Protein AF-0000000084504466 (afdb_homodimer)

Organism: NCBI:txid456999

pLDDT: mean 94.64, std 8.37, range [26.5, 98.88]

Sequence (550 aa):
MGRPHVMSVRQKLERQEDAYAQIVQDRHAFIRKVGPTPDKVVPYPDESSYKTYTLWDFFPASFNCPYETSRLGVMGDGGKWVCGLSRLIKKPNCVVYSAGINVESSFEADILRKTKCEVFGFDFSVDKFGPEVENFASLRARTHFYKYAISGKDDHHANPPAWTMQSLMEKHGHTFIDILKVDIESAEFDVLGETVRYYKERNLPLPFGQLQLEIHSENVSFDKFLKWWEDLEAAGLRPFHTETNLIVVSWYRTKPTYSEYSFLNIGTSHEVVEDMGRPHVMSVRQKLERQEDAYAQIVQDRHAFIRKVGPTPDKVVPYPDESSYKTYTLWDFFPASFNCPYETSRLGVMGDGGKWVCGLSRLIKKPNCVVYSAGINVESSFEADILRKTKCEVFGFDFSVDKFGPEVENFASLRARTHFYKYAISGKDDHHANPPAWTMQSLMEKHGHTFIDILKVDIESAEFDVLGETVRYYKERNLPLPFGQLQLEIHSENVSFDKFLKWWEDLEAAGLRPFHTETNLIVVSWYRTKPTYSEYSFLNIGTSHEVVED

Nearest PDB structures (foldseek):
  8owx-assembly2_B  TM=4.102E-01  e=4.397E-04  Homo sapiens
  2h00-assembly3_C  TM=5.692E-01  e=8.845E-03  Homo sapiens
  6fdf-assembly3_C  TM=5.460E-01  e=1.653E-02  Schizosaccharomyces pombe
  6gkz-assembly1_D  TM=3.630E-01  e=6.888E-03  Coptis japonica
  7kmf-assembly1_D  TM=3.656E-01  e=8.401E-02  Homo sapiens

Secondary structure (DSSP, 8-state):
-----PPPHHHHHHHHHHHHHHHHHHHHHHHHHH-SSGGG--SS--GGGT----GGGGS---PPPSS-EEEESSSSTT-EEEE-GGGTTT-TT-EEEEE--TT--HHHHHHHHHS--EEEEE-TT-SS--HHHHT-HHHHTTEEEE--EE-SS-BTTSSS-EE-HHHHHHHHT-S-EEEEEE--TTTHHHHHHHHHHHHHHTT---SEEEEEEEEE-TT--HHHHHHHHHHHHHTTEEEEEEEE--HHHHHH-----EEEEEEEE-SS--TTS--/-----PPPHHHHHHHHHHHHHHHHHHHHHHHHHH-SSGGG--SS--GGGT----GGGGS---PPPSS-EEEESSSSTT-EEEE-GGGTTT-TT-EEEEE--TT--HHHHHHHHHS--EEEEE-TT-SS--HHHHT-HHHHTTEEEE--EE-SS-BTTSSS-EE-HHHHHHHHT-S-EEEEEE--TTTHHHHHHHHHHHHHHTT---SEEEEEEEEE-TT--HHHHHHHHHHHHHTTEEEEEEEE--HHHHHH-----EEEEEEEE-SS--TTS--

InterPro domains:
  IPR025714 Methyltransferase domain [PF13383] (57-246)
  IPR026913 Probable methyltransferase-like protein 24 [PTHR32026] (52-265)

Radius of gyration: 23.65 Å; Cα contacts (8 Å, |Δi|>4): 1139; chains: 2; bounding box: 52×73×64 Å

Foldseek 3Di:
DDDPPDDFLQRLQVVQVVVVVVLLVVLLVVCCVQQVDQLRDDQFDDVVSVDDHHVCNSPDQRGAQSADWDWWFDPAPPIFIDRPLVLAAEDPAAEEEAEDAPQGCRRLLRSQVRHVYAYEYEAQVDDDHHCSQVVDPSSVVRYHYDNEAEALDFDCPDVRGYDAPVRVCVVVVHQAHAEYEDDHQARCLSRVVSQLVVQVVVVHARRYFKYKYKHQQPPPRRVSVVVSVVSCVVSQKRWNDKDQRCVCCVPVVDDSRIMITMIGRCNDDDRRSHD/DDDPPDDFLQRLQVVQVVVVVVLLVVLLVVCCVQQVDQLRDDQFDDVVSVDDHHVCNSPDQRGAQSADWDWWFDPAPPIFIDRPLVLAAEDPAAEEEAEDAPQGCRRLLRSQVRHVYAYEYEAQVDDDHHCSQVVDPSSVVRYHYDNEAEALDFDCPDVRGYDAPVRVCVVVVHQAHAEYEDDHQARCLSRVVSQLVVQVVVVHARRYFKYKYKHQQPPPRRVSVVVSVVSCVVSQKRWNDKDQRCVCCVPVVDPSRIMITMIGRCNDDDRRSHD

Solvent-accessible surface area (backbone atoms only — not comparable to full-atom values): 28844 Å² total; per-residue (Å²): 133,76,74,79,81,77,77,53,44,60,55,48,49,52,54,38,50,55,54,36,52,49,50,53,52,50,32,53,53,50,36,42,72,68,28,61,43,55,80,54,37,66,44,70,36,40,57,91,70,72,52,72,47,46,55,61,40,62,60,65,42,63,32,69,57,82,53,54,69,43,80,36,39,47,75,38,72,71,36,46,63,38,64,25,58,80,59,43,33,80,32,77,90,31,33,31,41,34,33,47,46,59,76,55,25,39,32,60,30,45,48,44,73,63,27,57,38,33,40,40,38,30,27,53,88,44,94,53,70,6,61,65,26,65,74,34,67,80,50,43,73,42,48,46,76,40,57,29,35,80,28,58,51,71,36,73,82,44,90,61,26,21,32,24,69,69,57,48,28,57,74,73,71,46,83,58,29,50,37,36,35,41,44,56,88,50,47,52,60,49,28,52,49,40,53,50,50,58,26,55,78,68,76,40,57,60,54,45,39,26,39,38,36,48,44,55,49,79,87,55,55,40,40,60,47,51,51,54,53,50,50,45,41,72,53,24,42,39,38,43,37,62,48,72,47,55,53,57,18,40,43,67,39,35,61,76,43,33,33,35,37,20,28,42,33,74,51,49,92,50,66,64,66,43,124,133,76,74,81,80,77,76,52,44,60,54,48,49,53,54,38,49,56,53,36,51,50,51,53,51,49,31,52,52,50,36,42,72,68,30,60,44,55,81,53,36,66,42,69,36,40,59,91,70,72,52,72,49,46,56,62,40,61,61,66,42,63,34,69,56,81,53,55,68,44,81,35,36,47,76,37,74,70,36,47,65,40,64,24,57,81,58,44,34,80,33,77,89,31,33,30,41,35,34,47,44,60,77,56,24,39,34,61,30,45,48,44,73,62,27,58,37,33,41,39,37,30,26,53,88,44,92,52,70,8,62,63,28,66,75,34,68,79,51,44,73,42,48,46,76,41,57,28,35,79,28,58,50,74,37,74,82,43,91,59,26,21,32,23,70,69,56,48,28,57,75,72,72,45,82,57,29,52,37,36,36,42,43,57,89,49,46,52,60,49,28,50,49,39,51,52,50,57,27,53,78,66,76,42,58,60,57,44,39,26,38,39,35,49,44,54,48,81,86,55,56,39,38,60,46,50,52,54,51,50,51,45,42,73,54,24,42,38,39,44,37,62,47,71,46,54,54,55,17,40,43,67,40,36,61,74,42,33,35,34,38,21,27,42,34,74,53,49,91,48,66,65,66,44,124

Structure (mmCIF, N/CA/C/O backbone):
data_AF-0000000084504466-model_v1
#
loop_
_entity.id
_entity.type
_entity.pdbx_description
1 polymer 'Methyltransferase domain-containing protein'
#
loop_
_atom_site.group_PDB
_atom_site.id
_atom_site.type_symbol
_atom_site.label_atom_id
_atom_site.label_alt_id
_atom_site.label_comp_id
_atom_site.label_asym_id
_atom_site.label_entity_id
_atom_site.label_seq_id
_atom_site.pdbx_PDB_ins_code
_atom_site.Cartn_x
_atom_site.Cartn_y
_atom_site.Cartn_z
_atom_site.occupancy
_atom_site.B_iso_or_equiv
_atom_site.auth_seq_id
_atom_site.auth_comp_id
_atom_site.auth_asym_id
_atom_site.auth_atom_id
_atom_site.pdbx_PDB_model_num
ATOM 1 N N . MET A 1 1 ? 4.492 -4.227 37.656 1 26.73 1 MET A N 1
ATOM 2 C CA . MET A 1 1 ? 3.908 -3.703 36.406 1 26.73 1 MET A CA 1
ATOM 3 C C . MET A 1 1 ? 3.85 -4.785 35.344 1 26.73 1 MET A C 1
ATOM 5 O O . MET A 1 1 ? 4.859 -5.426 35.031 1 26.73 1 MET A O 1
ATOM 9 N N . GLY A 1 2 ? 2.738 -5.406 35.031 1 33.84 2 GLY A N 1
ATOM 10 C CA . GLY A 1 2 ? 2.535 -6.684 34.375 1 33.84 2 GLY A CA 1
ATOM 11 C C . GLY A 1 2 ? 3.119 -6.734 32.969 1 33.84 2 GLY A C 1
ATOM 12 O O . GLY A 1 2 ? 3.334 -5.691 32.344 1 33.84 2 GLY A O 1
ATOM 13 N N . ARG A 1 3 ? 3.777 -7.695 32.719 1 41.94 3 ARG A N 1
ATOM 14 C CA . ARG A 1 3 ? 4.422 -7.941 31.422 1 41.94 3 ARG A CA 1
ATOM 15 C C . ARG A 1 3 ? 3.459 -7.676 30.266 1 41.94 3 ARG A C 1
ATOM 17 O O . ARG A 1 3 ? 2.338 -8.188 30.266 1 41.94 3 ARG A O 1
ATOM 24 N N . PRO A 1 4 ? 3.564 -6.473 29.609 1 49.31 4 PRO A N 1
ATOM 25 C CA . PRO A 1 4 ? 2.617 -6.258 28.516 1 49.31 4 PRO A CA 1
ATOM 26 C C . PRO A 1 4 ? 2.35 -7.527 27.703 1 49.31 4 PRO A C 1
ATOM 28 O O . PRO A 1 4 ? 3.275 -8.289 27.438 1 49.31 4 PRO A O 1
ATOM 31 N N . HIS A 1 5 ? 1.182 -8.148 27.812 1 59.28 5 HIS A N 1
ATOM 32 C CA . HIS A 1 5 ? 0.692 -9.383 27.203 1 59.28 5 HIS A CA 1
ATOM 33 C C . HIS A 1 5 ? 0.922 -9.383 25.703 1 59.28 5 HIS A C 1
ATOM 35 O O . HIS A 1 5 ? 0.423 -8.508 25 1 59.28 5 HIS A O 1
ATOM 41 N N . VAL A 1 6 ? 2.086 -9.93 25.188 1 72.19 6 VAL A N 1
ATOM 42 C CA . VAL A 1 6 ? 2.383 -10.055 23.766 1 72.19 6 VAL A CA 1
ATOM 43 C C . VAL A 1 6 ? 1.352 -10.961 23.094 1 72.19 6 VAL A C 1
ATOM 45 O O . VAL A 1 6 ? 1.135 -12.086 23.531 1 72.19 6 VAL A O 1
ATOM 48 N N . MET A 1 7 ? 0.631 -10.477 22.156 1 84.81 7 MET A N 1
ATOM 49 C CA . MET A 1 7 ? -0.388 -11.219 21.422 1 84.81 7 MET A CA 1
ATOM 50 C C . MET A 1 7 ? 0.245 -12.328 20.578 1 84.81 7 MET A C 1
ATOM 52 O O . MET A 1 7 ? 1.291 -12.125 19.969 1 84.81 7 MET A O 1
ATOM 56 N N . SER A 1 8 ? -0.319 -13.594 20.656 1 90.88 8 SER A N 1
ATOM 57 C CA . SER A 1 8 ? 0.066 -14.672 19.75 1 90.88 8 SER A CA 1
ATOM 58 C C . SER A 1 8 ? -0.3 -14.328 18.297 1 90.88 8 SER A C 1
ATOM 60 O O . SER A 1 8 ? -1.074 -13.398 18.062 1 90.88 8 SER A O 1
ATOM 62 N N . VAL A 1 9 ? 0.277 -15.047 17.312 1 93.56 9 VAL A N 1
ATOM 63 C CA . VAL A 1 9 ? -0.068 -14.859 15.898 1 93.56 9 VAL A CA 1
ATOM 64 C C . VAL A 1 9 ? -1.561 -15.109 15.695 1 93.56 9 VAL A C 1
ATOM 66 O O . VAL A 1 9 ? -2.23 -14.367 14.977 1 93.56 9 VAL A O 1
ATOM 69 N N . ARG A 1 10 ? -2.066 -16.141 16.344 1 93.25 10 ARG A N 1
ATOM 70 C CA . ARG A 1 10 ? -3.486 -16.453 16.234 1 93.25 10 ARG A CA 1
ATOM 71 C C . ARG A 1 10 ? -4.344 -15.289 16.719 1 93.25 10 ARG A C 1
ATOM 73 O O . ARG A 1 10 ? -5.336 -14.938 16.062 1 93.25 10 ARG A O 1
ATOM 80 N N . GLN A 1 11 ? -4.004 -14.742 17.781 1 93.62 11 GLN A N 1
ATOM 81 C CA . GLN A 1 11 ? -4.73 -13.594 18.312 1 93.62 11 GLN A CA 1
ATOM 82 C C . GLN A 1 11 ? -4.656 -12.406 17.359 1 93.62 11 GLN A C 1
ATOM 84 O O . GLN A 1 11 ? -5.656 -11.711 17.141 1 93.62 11 GLN A O 1
ATOM 89 N N . LYS A 1 12 ? -3.49 -12.117 16.859 1 93.12 12 LYS A N 1
ATOM 90 C CA . LYS A 1 12 ? -3.326 -11.055 15.867 1 93.12 12 LYS A CA 1
ATOM 91 C C . LYS A 1 12 ? -4.242 -11.273 14.664 1 93.12 12 LYS A C 1
ATOM 93 O O . LYS A 1 12 ? -4.922 -10.344 14.219 1 93.12 12 LYS A O 1
ATOM 98 N N . LEU A 1 13 ? -4.262 -12.492 14.219 1 96.19 13 LEU A N 1
ATOM 99 C CA . LEU A 1 13 ? -5.051 -12.82 13.031 1 96.19 13 LEU A CA 1
ATOM 100 C C . LEU A 1 13 ? -6.539 -12.656 13.312 1 96.19 13 LEU A C 1
ATOM 102 O O . LEU A 1 13 ? -7.289 -12.18 12.453 1 96.19 13 LEU A O 1
ATOM 106 N N . GLU A 1 14 ? -6.965 -13.07 14.477 1 95.81 14 GLU A N 1
ATOM 107 C CA . GLU A 1 14 ? -8.367 -12.906 14.852 1 95.81 14 GLU A CA 1
ATOM 108 C C . GLU A 1 14 ? -8.773 -11.438 14.844 1 95.81 14 GLU A C 1
ATOM 110 O O . GLU A 1 14 ? -9.828 -11.078 14.32 1 95.81 14 GLU A O 1
ATOM 115 N N . ARG A 1 15 ? -7.965 -10.625 15.398 1 93.88 15 ARG A N 1
ATOM 116 C CA . ARG A 1 15 ? -8.227 -9.188 15.414 1 93.88 15 ARG A CA 1
ATOM 117 C C . ARG A 1 15 ? -8.281 -8.625 13.992 1 93.88 15 ARG A C 1
ATOM 119 O O . ARG A 1 15 ? -9.133 -7.793 13.68 1 93.88 15 ARG A O 1
ATOM 126 N N . GLN A 1 16 ? -7.336 -9.07 13.188 1 95.75 16 GLN A N 1
ATOM 127 C CA . GLN A 1 16 ? -7.293 -8.594 11.812 1 95.75 16 GLN A CA 1
ATOM 128 C C . GLN A 1 16 ? -8.508 -9.062 11.023 1 95.75 16 GLN A C 1
ATOM 130 O O . GLN A 1 16 ? -9 -8.352 10.148 1 95.75 16 GLN A O 1
ATOM 135 N N . GLU A 1 17 ? -8.992 -10.219 11.328 1 97.06 17 GLU A N 1
ATOM 136 C CA . GLU A 1 17 ? -10.203 -10.719 10.672 1 97.06 17 GLU A CA 1
ATOM 137 C C . GLU A 1 17 ? -11.406 -9.844 11 1 97.06 17 GLU A C 1
ATOM 139 O O . GLU A 1 17 ? -12.25 -9.586 10.141 1 97.06 17 GLU A O 1
ATOM 144 N N . ASP A 1 18 ? -11.5 -9.43 12.234 1 95.75 18 ASP A N 1
ATOM 145 C CA . ASP A 1 18 ? -12.57 -8.523 12.625 1 95.75 18 ASP A CA 1
ATOM 146 C C . ASP A 1 18 ? -12.492 -7.211 11.844 1 95.75 18 ASP A C 1
ATOM 148 O O . ASP A 1 18 ? -13.508 -6.715 11.344 1 95.75 18 ASP A O 1
ATOM 152 N N . ALA A 1 19 ? -11.32 -6.684 11.797 1 94.12 19 ALA A N 1
ATOM 153 C CA . ALA A 1 19 ? -11.102 -5.441 11.062 1 94.12 19 ALA A CA 1
ATOM 154 C C . ALA A 1 19 ? -11.43 -5.613 9.578 1 94.12 19 ALA A C 1
ATOM 156 O O . ALA A 1 19 ? -12.047 -4.742 8.969 1 94.12 19 ALA A O 1
ATOM 157 N N . TYR A 1 20 ? -11 -6.73 9.023 1 96.62 20 TYR A N 1
ATOM 158 C CA . TYR A 1 20 ? -11.25 -6.996 7.609 1 96.62 20 TYR A CA 1
ATOM 159 C C . TYR A 1 20 ? -12.742 -7.133 7.332 1 96.62 20 TYR A C 1
ATOM 161 O O . TYR A 1 20 ? -13.227 -6.699 6.285 1 96.62 20 TYR A O 1
ATOM 169 N N . ALA A 1 21 ? -13.469 -7.754 8.227 1 97 21 ALA A N 1
ATOM 170 C CA . ALA A 1 21 ? -14.922 -7.875 8.094 1 97 21 ALA A CA 1
ATOM 171 C C . ALA A 1 21 ? -15.578 -6.5 7.973 1 97 21 ALA A C 1
ATOM 173 O O . ALA A 1 21 ? -16.516 -6.32 7.203 1 97 21 ALA A O 1
ATOM 174 N N . GLN A 1 22 ? -15.062 -5.594 8.734 1 94.38 22 GLN A N 1
ATOM 175 C CA . GLN A 1 22 ? -15.578 -4.234 8.641 1 94.38 22 GLN A CA 1
ATOM 176 C C . GLN A 1 22 ? -15.297 -3.627 7.27 1 94.38 22 GLN A C 1
ATOM 178 O O . GLN A 1 22 ? -16.141 -2.926 6.707 1 94.38 22 GLN A O 1
ATOM 183 N N . ILE A 1 23 ? -14.141 -3.883 6.762 1 95.25 23 ILE A N 1
ATOM 184 C CA . ILE A 1 23 ? -13.789 -3.377 5.438 1 95.25 23 ILE A CA 1
ATOM 185 C C . ILE A 1 23 ? -14.742 -3.951 4.391 1 95.25 23 ILE A C 1
ATOM 187 O O . ILE A 1 23 ? -15.148 -3.248 3.465 1 95.25 23 ILE A O 1
ATOM 191 N N . VAL A 1 24 ? -15.078 -5.199 4.496 1 97.5 24 VAL A N 1
ATOM 192 C CA . VAL A 1 24 ? -16.016 -5.84 3.578 1 97.5 24 VAL A CA 1
ATOM 193 C C . VAL A 1 24 ? -17.375 -5.168 3.68 1 97.5 24 VAL A C 1
ATOM 195 O O . VAL A 1 24 ? -18.031 -4.906 2.664 1 97.5 24 VAL A O 1
ATOM 198 N N . GLN A 1 25 ? -17.797 -4.883 4.902 1 96.69 25 GLN A N 1
ATOM 199 C CA . GLN A 1 25 ? -19.047 -4.156 5.082 1 96.69 25 GLN A CA 1
ATOM 200 C C . GLN A 1 25 ? -18.984 -2.779 4.43 1 96.69 25 GLN A C 1
ATOM 202 O O . GLN A 1 25 ? -19.938 -2.354 3.771 1 96.69 25 GLN A O 1
ATOM 207 N N . ASP A 1 26 ? -17.906 -2.1 4.625 1 94.94 26 ASP A N 1
ATOM 208 C CA . ASP A 1 26 ? -17.719 -0.782 4.027 1 94.94 26 ASP A CA 1
ATOM 209 C C . ASP A 1 26 ? -17.75 -0.86 2.5 1 94.94 26 ASP A C 1
ATOM 211 O O . ASP A 1 26 ? -18.297 0.032 1.842 1 94.94 26 ASP A O 1
ATOM 215 N N . ARG A 1 27 ? -17.156 -1.896 1.943 1 96.94 27 ARG A N 1
ATOM 216 C CA . ARG A 1 27 ? -17.188 -2.117 0.501 1 96.94 27 ARG A CA 1
ATOM 217 C C . ARG A 1 27 ? -18.625 -2.193 -0.008 1 96.94 27 ARG A C 1
ATOM 219 O O . ARG A 1 27 ? -18.969 -1.534 -0.989 1 96.94 27 ARG A O 1
ATOM 226 N N . HIS A 1 28 ? -19.406 -2.953 0.647 1 97.81 28 HIS A N 1
ATOM 227 C CA . HIS A 1 28 ? -20.781 -3.129 0.212 1 97.81 28 HIS A CA 1
ATOM 228 C C . HIS A 1 28 ? -21.594 -1.854 0.416 1 97.81 28 HIS A C 1
ATOM 230 O O . HIS A 1 28 ? -22.484 -1.543 -0.38 1 97.81 28 HIS A O 1
ATOM 236 N N . ALA A 1 29 ? -21.328 -1.159 1.521 1 95.81 29 ALA A N 1
ATOM 237 C CA . ALA A 1 29 ? -21.969 0.143 1.704 1 95.81 29 ALA A CA 1
ATOM 238 C C . ALA A 1 29 ? -21.594 1.099 0.574 1 95.81 29 ALA A C 1
ATOM 240 O O . ALA A 1 29 ? -22.453 1.841 0.076 1 95.81 29 ALA A O 1
ATOM 241 N N . PHE A 1 30 ? -20.375 1.083 0.184 1 95.19 30 PHE A N 1
ATOM 242 C CA . PHE A 1 30 ? -19.891 1.928 -0.901 1 95.19 30 PHE A CA 1
ATOM 243 C C . PHE A 1 30 ? -20.547 1.546 -2.221 1 95.19 30 PHE A C 1
ATOM 245 O O . PHE A 1 30 ? -20.938 2.416 -3.002 1 95.19 30 PHE A O 1
ATOM 252 N N . ILE A 1 31 ? -20.703 0.252 -2.455 1 97.19 31 ILE A N 1
ATOM 253 C CA . ILE A 1 31 ? -21.375 -0.248 -3.648 1 97.19 31 ILE A CA 1
ATOM 254 C C . ILE A 1 31 ? -22.812 0.262 -3.678 1 97.19 31 ILE A C 1
ATOM 256 O O . ILE A 1 31 ? -23.281 0.739 -4.711 1 97.19 31 ILE A O 1
ATOM 260 N N . ARG A 1 32 ? -23.5 0.178 -2.537 1 96.81 32 ARG A N 1
ATOM 261 C CA . ARG A 1 32 ? -24.891 0.659 -2.469 1 96.81 32 ARG A CA 1
ATOM 262 C C . ARG A 1 32 ? -24.953 2.158 -2.738 1 96.81 32 ARG A C 1
ATOM 264 O O . ARG A 1 32 ? -25.906 2.639 -3.361 1 96.81 32 ARG A O 1
ATOM 271 N N . LYS A 1 33 ? -23.984 2.816 -2.311 1 93.12 33 LYS A N 1
ATOM 272 C CA . LYS A 1 33 ? -23.953 4.27 -2.461 1 93.12 33 LYS A CA 1
ATOM 273 C C . LYS A 1 33 ? -23.75 4.664 -3.922 1 93.12 33 LYS A C 1
ATOM 275 O O . LYS A 1 33 ? -24.406 5.598 -4.406 1 93.12 33 LYS A O 1
ATOM 280 N N . VAL A 1 34 ? -22.938 3.898 -4.688 1 92.31 34 VAL A N 1
ATOM 281 C CA . VAL A 1 34 ? -22.547 4.426 -5.992 1 92.31 34 VAL A CA 1
ATOM 282 C C . VAL A 1 34 ? -23.203 3.598 -7.098 1 92.31 34 VAL A C 1
ATOM 284 O O . VAL A 1 34 ? -23.234 4.016 -8.258 1 92.31 34 VAL A O 1
ATOM 287 N N . GLY A 1 35 ? -23.766 2.256 -6.75 1 80.75 35 GLY A N 1
ATOM 288 C CA . GLY A 1 35 ? -24.203 1.263 -7.723 1 80.75 35 GLY A CA 1
ATOM 289 C C . GLY A 1 35 ? -25.672 1.365 -8.078 1 80.75 35 GLY A C 1
ATOM 290 O O . GLY A 1 35 ? -26.016 1.694 -9.219 1 80.75 35 GLY A O 1
ATOM 291 N N . PRO A 1 36 ? -26.656 1.193 -7.191 1 91.94 36 PRO A N 1
ATOM 292 C CA . PRO A 1 36 ? -26.766 0.654 -5.832 1 91.94 36 PRO A CA 1
ATOM 293 C C . PRO A 1 36 ? -26.484 -0.848 -5.77 1 91.94 36 PRO A C 1
ATOM 295 O O . PRO A 1 36 ? -26.453 -1.428 -4.684 1 91.94 36 PRO A O 1
ATOM 298 N N . THR A 1 37 ? -26.422 -1.438 -7.055 1 97.06 37 THR A N 1
ATOM 299 C CA . THR A 1 37 ? -26.078 -2.852 -7.148 1 97.06 37 THR A CA 1
ATOM 300 C C . THR A 1 37 ? -24.766 -3.037 -7.914 1 97.06 37 THR A C 1
ATOM 302 O O . THR A 1 37 ? -24.359 -2.16 -8.68 1 97.06 37 THR A O 1
ATOM 305 N N . PRO A 1 38 ? -24.141 -4.172 -7.648 1 97.88 38 PRO A N 1
ATOM 306 C CA . PRO A 1 38 ? -22.828 -4.371 -8.25 1 97.88 38 PRO A CA 1
ATOM 307 C C . PRO A 1 38 ? -22.828 -4.203 -9.766 1 97.88 38 PRO A C 1
ATOM 309 O O . PRO A 1 38 ? -21.875 -3.689 -10.344 1 97.88 38 PRO A O 1
ATOM 312 N N . ASP A 1 39 ? -23.891 -4.609 -10.469 1 97.62 39 ASP A N 1
ATOM 313 C CA . ASP A 1 39 ? -23.953 -4.562 -11.93 1 97.62 39 ASP A CA 1
ATOM 314 C C . ASP A 1 39 ? -24.094 -3.125 -12.422 1 97.62 39 ASP A C 1
ATOM 316 O O . ASP A 1 39 ? -23.922 -2.854 -13.609 1 97.62 39 ASP A O 1
ATOM 320 N N . LYS A 1 40 ? -24.344 -2.193 -11.555 1 97.25 40 LYS A N 1
ATOM 321 C CA . LYS A 1 40 ? -24.516 -0.79 -11.914 1 97.25 40 LYS A CA 1
ATOM 322 C C . LYS A 1 40 ? -23.266 0.02 -11.578 1 97.25 40 LYS A C 1
ATOM 324 O O . LYS A 1 40 ? -23.203 1.222 -11.844 1 97.25 40 LYS A O 1
ATOM 329 N N . VAL A 1 41 ? -22.281 -0.586 -11.016 1 97.06 41 VAL A N 1
ATOM 330 C CA . VAL A 1 41 ? -21.031 0.105 -10.695 1 97.06 41 VAL A CA 1
ATOM 331 C C . VAL A 1 41 ? -20.125 0.127 -11.922 1 97.06 41 VAL A C 1
ATOM 333 O O . VAL A 1 41 ? -19.891 -0.909 -12.547 1 97.06 41 VAL A O 1
ATOM 336 N N . VAL A 1 42 ? -19.703 1.323 -12.297 1 95.25 42 VAL A N 1
ATOM 337 C CA . VAL A 1 42 ? -18.719 1.489 -13.367 1 95.25 42 VAL A CA 1
ATOM 338 C C . VAL A 1 42 ? -17.312 1.441 -12.781 1 95.25 42 VAL A C 1
ATOM 340 O O . VAL A 1 42 ? -16.938 2.299 -11.977 1 95.25 42 VAL A O 1
ATOM 343 N N . PRO A 1 43 ? -16.453 0.518 -13.148 1 95.25 43 PRO A N 1
ATOM 344 C CA . PRO A 1 43 ? -15.156 0.325 -12.492 1 95.25 43 PRO A CA 1
ATOM 345 C C . PRO A 1 43 ? -14.25 1.549 -12.602 1 95.25 43 PRO A C 1
ATOM 347 O O . PRO A 1 43 ? -13.508 1.857 -11.664 1 95.25 43 PRO A O 1
ATOM 350 N N . TYR A 1 44 ? -14.312 2.215 -13.734 1 93.88 44 TYR A N 1
ATOM 351 C CA . TYR A 1 44 ? -13.484 3.389 -13.984 1 93.88 44 TYR A CA 1
ATOM 352 C C . TYR A 1 44 ? -14.312 4.523 -14.57 1 93.88 44 TYR A C 1
ATOM 354 O O . TYR A 1 44 ? -14.289 4.75 -15.789 1 93.88 44 TYR A O 1
ATOM 362 N N . PRO A 1 45 ? -14.984 5.242 -13.695 1 92.5 45 PRO A N 1
ATOM 363 C CA . PRO A 1 45 ? -15.828 6.328 -14.195 1 92.5 45 PRO A CA 1
ATOM 364 C C . PRO A 1 45 ? -15.023 7.465 -14.82 1 92.5 45 PRO A C 1
ATOM 366 O O . PRO A 1 45 ? -13.852 7.652 -14.492 1 92.5 45 PRO A O 1
ATOM 369 N N . ASP A 1 46 ? -15.719 8.148 -15.734 1 89.06 46 ASP A N 1
ATOM 370 C CA . ASP A 1 46 ? -15.102 9.32 -16.344 1 89.06 46 ASP A CA 1
ATOM 371 C C . ASP A 1 46 ? -15.555 10.602 -15.656 1 89.06 46 ASP A C 1
ATOM 373 O O . ASP A 1 46 ? -16.344 10.555 -14.711 1 89.06 46 ASP A O 1
ATOM 377 N N . GLU A 1 47 ? -14.977 11.688 -16.141 1 86.44 47 GLU A N 1
ATOM 378 C CA . GLU A 1 47 ? -15.211 12.977 -15.5 1 86.44 47 GLU A CA 1
ATOM 379 C C . GLU A 1 47 ? -16.688 13.352 -15.523 1 86.44 47 GLU A C 1
ATOM 381 O O . GLU A 1 47 ? -17.188 13.969 -14.586 1 86.44 47 GLU A O 1
ATOM 386 N N . SER A 1 48 ? -17.422 12.938 -16.5 1 87.12 48 SER A N 1
ATOM 387 C CA . SER A 1 48 ? -18.812 13.32 -16.688 1 87.12 48 SER A CA 1
ATOM 388 C C . SER A 1 48 ? -19.719 12.734 -15.609 1 87.12 48 SER A C 1
ATOM 390 O O . SER A 1 48 ? -20.797 13.25 -15.336 1 87.12 48 SER A O 1
ATOM 392 N N . SER A 1 49 ? -19.312 11.68 -14.938 1 84.19 49 SER A N 1
ATOM 393 C CA . SER A 1 49 ? -20.141 11.008 -13.945 1 84.19 49 SER A CA 1
ATOM 394 C C . SER A 1 49 ? -19.984 11.656 -12.57 1 84.19 49 SER A C 1
ATOM 396 O O . SER A 1 49 ? -20.812 11.422 -11.68 1 84.19 49 SER A O 1
ATOM 398 N N . TYR A 1 50 ? -18.953 12.398 -12.352 1 81.5 50 TYR A N 1
ATOM 399 C CA . TYR A 1 50 ? -18.641 13.062 -11.094 1 81.5 50 TYR A CA 1
ATOM 400 C C . TYR A 1 50 ? -18.391 12.047 -9.992 1 81.5 50 TYR A C 1
ATOM 402 O O . TYR A 1 50 ? -18.422 12.383 -8.805 1 81.5 50 TYR A O 1
ATOM 410 N N . LYS A 1 51 ? -18.203 10.789 -10.422 1 85.75 51 LYS A N 1
ATOM 411 C CA . LYS A 1 51 ? -17.844 9.742 -9.469 1 85.75 51 LYS A CA 1
ATOM 412 C C . LYS A 1 51 ? -16.344 9.695 -9.234 1 85.75 51 LYS A C 1
ATOM 414 O O . LYS A 1 51 ? -15.562 9.664 -10.195 1 85.75 51 LYS A O 1
ATOM 419 N N . THR A 1 52 ? -15.977 9.703 -7.922 1 87.56 52 THR A N 1
ATOM 420 C CA . THR A 1 52 ? -14.57 9.844 -7.566 1 87.56 52 THR A CA 1
ATOM 421 C C . THR A 1 52 ? -14.039 8.562 -6.934 1 87.56 52 THR A C 1
ATOM 423 O O . THR A 1 52 ? -13.703 8.539 -5.746 1 87.56 52 THR A O 1
ATOM 426 N N . TYR A 1 53 ? -13.945 7.566 -7.773 1 92.06 53 TYR A N 1
ATOM 427 C CA . TYR A 1 53 ? -13.359 6.301 -7.344 1 92.06 53 TYR A CA 1
ATOM 428 C C . TYR A 1 53 ? -12.844 5.504 -8.531 1 92.06 53 TYR A C 1
ATOM 430 O O . TYR A 1 53 ? -13.125 5.848 -9.688 1 92.06 53 TYR A O 1
ATOM 438 N N . THR A 1 54 ? -12.047 4.574 -8.375 1 93.56 54 THR A N 1
ATOM 439 C CA . THR A 1 54 ? -11.703 3.514 -9.32 1 93.56 54 THR A CA 1
ATOM 440 C C . THR A 1 54 ? -12.094 2.146 -8.766 1 93.56 54 THR A C 1
ATOM 442 O O . THR A 1 54 ? -12.508 2.037 -7.609 1 93.56 54 THR A O 1
ATOM 445 N N . LEU A 1 55 ? -11.953 1.155 -9.594 1 96.12 55 LEU A N 1
ATOM 446 C CA . LEU A 1 55 ? -12.195 -0.225 -9.18 1 96.12 55 LEU A CA 1
ATOM 447 C C . LEU A 1 55 ? -11.438 -0.55 -7.898 1 96.12 55 LEU A C 1
ATOM 449 O O . LEU A 1 55 ? -11.984 -1.171 -6.988 1 96.12 55 LEU A O 1
ATOM 453 N N . TRP A 1 56 ? -10.227 -0.115 -7.773 1 96.44 56 TRP A N 1
ATOM 454 C CA . TRP A 1 56 ? -9.305 -0.527 -6.715 1 96.44 56 TRP A CA 1
ATOM 455 C C . TRP A 1 56 ? -9.734 0.057 -5.371 1 96.44 56 TRP A C 1
ATOM 457 O O . TRP A 1 56 ? -9.383 -0.475 -4.316 1 96.44 56 TRP A O 1
ATOM 467 N N . ASP A 1 57 ? -10.523 1.13 -5.355 1 95.44 57 ASP A N 1
ATOM 468 C CA . ASP A 1 57 ? -10.977 1.789 -4.133 1 95.44 57 ASP A CA 1
ATOM 469 C C . ASP A 1 57 ? -11.938 0.898 -3.354 1 95.44 57 ASP A C 1
ATOM 471 O O . ASP A 1 57 ? -12.117 1.079 -2.148 1 95.44 57 ASP A O 1
ATOM 475 N N . PHE A 1 58 ? -12.523 -0.07 -3.99 1 96.88 58 PHE A N 1
ATOM 476 C CA . PHE A 1 58 ? -13.461 -0.99 -3.35 1 96.88 58 PHE A CA 1
ATOM 477 C C . PHE A 1 58 ? -12.711 -2.127 -2.664 1 96.88 58 PHE A C 1
ATOM 479 O O . PHE A 1 58 ? -13.281 -2.844 -1.84 1 96.88 58 PHE A O 1
ATOM 486 N N . PHE A 1 59 ? -11.422 -2.305 -2.99 1 97.5 59 PHE A N 1
ATOM 487 C CA . PHE A 1 59 ? -10.688 -3.498 -2.582 1 97.5 59 PHE A CA 1
ATOM 488 C C . PHE A 1 59 ? -9.328 -3.129 -2.01 1 97.5 59 PHE A C 1
ATOM 490 O O . PHE A 1 59 ? -8.297 -3.648 -2.451 1 97.5 59 PHE A O 1
ATOM 497 N N . PRO A 1 60 ? -9.312 -2.305 -1 1 95.81 60 PRO A N 1
ATOM 498 C CA . PRO A 1 60 ? -8.023 -1.976 -0.394 1 95.81 60 PRO A CA 1
ATOM 499 C C . PRO A 1 60 ? -7.363 -3.18 0.273 1 95.81 60 PRO A C 1
ATOM 501 O O . PRO A 1 60 ? -8.047 -4.039 0.831 1 95.81 60 PRO A O 1
ATOM 504 N N . ALA A 1 61 ? -6.062 -3.283 0.147 1 96.44 61 ALA A N 1
ATOM 505 C CA . ALA A 1 61 ? -5.324 -4.277 0.926 1 96.44 61 ALA A CA 1
ATOM 506 C C . ALA A 1 61 ? -5.305 -3.908 2.406 1 96.44 61 ALA A C 1
ATOM 508 O O . ALA A 1 61 ? -4.371 -3.252 2.877 1 96.44 61 ALA A O 1
ATOM 509 N N . SER A 1 62 ? -6.297 -4.422 3.168 1 95.75 62 SER A N 1
ATOM 510 C CA . SER A 1 62 ? -6.551 -3.904 4.508 1 95.75 62 SER A CA 1
ATOM 511 C C . SER A 1 62 ? -6.281 -4.965 5.57 1 95.75 62 SER A C 1
ATOM 513 O O . SER A 1 62 ? -6.773 -4.863 6.695 1 95.75 62 SER A O 1
ATOM 515 N N . PHE A 1 63 ? -5.586 -5.977 5.168 1 97.62 63 PHE A N 1
ATOM 516 C CA . PHE A 1 63 ? -5.164 -6.98 6.141 1 97.62 63 PHE A CA 1
ATOM 517 C C . PHE A 1 63 ? -3.721 -6.742 6.566 1 97.62 63 PHE A C 1
ATOM 519 O O . PHE A 1 63 ? -2.926 -6.188 5.809 1 97.62 63 PHE A O 1
ATOM 526 N N . ASN A 1 64 ? -3.408 -7.078 7.836 1 96.38 64 ASN A N 1
ATOM 527 C CA . ASN A 1 64 ? -2.037 -6.926 8.312 1 96.38 64 ASN A CA 1
ATOM 528 C C . ASN A 1 64 ? -1.309 -8.266 8.359 1 96.38 64 ASN A C 1
ATOM 530 O O . ASN A 1 64 ? -1.841 -9.25 8.875 1 96.38 64 ASN A O 1
ATOM 534 N N . CYS A 1 65 ? -0.149 -8.297 7.75 1 96.81 65 CYS A N 1
ATOM 535 C CA . CYS A 1 65 ? 0.757 -9.422 7.977 1 96.81 65 CYS A CA 1
ATOM 536 C C . CYS A 1 65 ? 1.128 -9.531 9.453 1 96.81 65 CYS A C 1
ATOM 538 O O . CYS A 1 65 ? 1.531 -8.547 10.07 1 96.81 65 CYS A O 1
ATOM 540 N N . PRO A 1 66 ? 0.951 -10.734 10.062 1 95.88 66 PRO A N 1
ATOM 541 C CA . PRO A 1 66 ? 1.276 -10.875 11.484 1 95.88 66 PRO A CA 1
ATOM 542 C C . PRO A 1 66 ? 2.773 -10.766 11.758 1 95.88 66 PRO A C 1
ATOM 544 O O . PRO A 1 66 ? 3.188 -10.688 12.914 1 95.88 66 PRO A O 1
ATOM 547 N N . TYR A 1 67 ? 3.592 -10.766 10.742 1 95.06 67 TYR A N 1
ATOM 548 C CA . TYR A 1 67 ? 5.027 -10.516 10.797 1 95.06 67 TYR A CA 1
ATOM 549 C C . TYR A 1 67 ? 5.402 -9.281 9.992 1 95.06 67 TYR A C 1
ATOM 551 O O . TYR A 1 67 ? 4.652 -8.305 9.961 1 95.06 67 TYR A O 1
ATOM 559 N N . GLU A 1 68 ? 6.59 -9.164 9.523 1 95.12 68 GLU A N 1
ATOM 560 C CA . GLU A 1 68 ? 6.996 -8.039 8.695 1 95.12 68 GLU A CA 1
ATOM 561 C C . GLU A 1 68 ? 6.605 -8.266 7.234 1 95.12 68 GLU A C 1
ATOM 563 O O . GLU A 1 68 ? 6.414 -9.398 6.805 1 95.12 68 GLU A O 1
ATOM 568 N N . THR A 1 69 ? 6.383 -7.203 6.52 1 96.62 69 THR A N 1
ATOM 569 C CA . THR A 1 69 ? 6.297 -7.246 5.062 1 96.62 69 THR A CA 1
ATOM 570 C C . THR A 1 69 ? 7.613 -6.801 4.434 1 96.62 69 THR A C 1
ATOM 572 O O . THR A 1 69 ? 8.234 -5.84 4.891 1 96.62 69 THR A O 1
ATOM 575 N N . SER A 1 70 ? 8.031 -7.516 3.42 1 95.56 70 SER A N 1
ATOM 576 C CA . SER A 1 70 ? 9.266 -7.195 2.713 1 95.56 70 SER A CA 1
ATOM 577 C C . SER A 1 70 ? 9.031 -7.074 1.212 1 95.56 70 SER A C 1
ATOM 579 O O . SER A 1 70 ? 8.281 -7.859 0.631 1 95.56 70 SER A O 1
ATOM 581 N N . ARG A 1 71 ? 9.625 -6.035 0.692 1 94.81 71 ARG A N 1
ATOM 582 C CA . ARG A 1 71 ? 9.586 -5.93 -0.762 1 94.81 71 ARG A CA 1
ATOM 583 C C . ARG A 1 71 ? 10.797 -6.613 -1.392 1 94.81 71 ARG A C 1
ATOM 585 O O . ARG A 1 71 ? 11.938 -6.328 -1.021 1 94.81 71 ARG A O 1
ATOM 592 N N . LEU A 1 72 ? 10.594 -7.48 -2.283 1 96.12 72 LEU A N 1
ATOM 593 C CA . LEU A 1 72 ? 11.641 -8.219 -2.977 1 96.12 72 LEU A CA 1
ATOM 594 C C . LEU A 1 72 ? 11.609 -7.938 -4.477 1 96.12 72 LEU A C 1
ATOM 596 O O . LEU A 1 72 ? 10.539 -7.715 -5.047 1 96.12 72 LEU A O 1
ATOM 600 N N . GLY A 1 73 ? 12.781 -8.055 -5.113 1 93.88 73 GLY A N 1
ATOM 601 C CA . GLY A 1 73 ? 12.883 -7.805 -6.543 1 93.88 73 GLY A CA 1
ATOM 602 C C . GLY A 1 73 ? 13.203 -6.363 -6.879 1 93.88 73 GLY A C 1
ATOM 603 O O . GLY A 1 73 ? 13.422 -5.543 -5.984 1 93.88 73 GLY A O 1
ATOM 604 N N . VAL A 1 74 ? 13.242 -6.062 -8.133 1 89.12 74 VAL A N 1
ATOM 605 C CA . VAL A 1 74 ? 13.625 -4.754 -8.648 1 89.12 74 VAL A CA 1
ATOM 606 C C . VAL A 1 74 ? 12.609 -3.703 -8.211 1 89.12 74 VAL A C 1
ATOM 608 O O . VAL A 1 74 ? 11.461 -4.031 -7.906 1 89.12 74 VAL A O 1
ATOM 611 N N . MET A 1 75 ? 13.117 -2.457 -8.141 1 88 75 MET A N 1
ATOM 612 C CA . MET A 1 75 ? 12.219 -1.332 -7.906 1 88 75 MET A CA 1
ATOM 613 C C . MET A 1 75 ? 11.281 -1.126 -9.094 1 88 75 MET A C 1
ATOM 615 O O . MET A 1 75 ? 11.703 -1.246 -10.25 1 88 75 MET A O 1
ATOM 619 N N . GLY A 1 76 ? 10.062 -0.784 -8.758 1 81.75 76 GLY A N 1
ATOM 620 C CA . GLY A 1 76 ? 9.078 -0.634 -9.828 1 81.75 76 GLY A CA 1
ATOM 621 C C . GLY A 1 76 ? 8.438 -1.945 -10.234 1 81.75 76 GLY A C 1
ATOM 622 O O . GLY A 1 76 ? 8.125 -2.779 -9.383 1 81.75 76 GLY A O 1
ATOM 623 N N . ASP A 1 77 ? 8.242 -2.055 -11.586 1 81.19 77 ASP A N 1
ATOM 624 C CA . ASP A 1 77 ? 7.547 -3.229 -12.094 1 81.19 77 ASP A CA 1
ATOM 625 C C . ASP A 1 77 ? 8.398 -4.484 -11.945 1 81.19 77 ASP A C 1
ATOM 627 O O . ASP A 1 77 ? 9.57 -4.5 -12.344 1 81.19 77 ASP A O 1
ATOM 631 N N . GLY A 1 78 ? 7.844 -5.516 -11.32 1 84.19 78 GLY A N 1
ATOM 632 C CA . GLY A 1 78 ? 8.555 -6.773 -11.148 1 84.19 78 GLY A CA 1
ATOM 633 C C . GLY A 1 78 ? 8.703 -7.188 -9.703 1 84.19 78 GLY A C 1
ATOM 634 O O . GLY A 1 78 ? 8.703 -8.383 -9.383 1 84.19 78 GLY A O 1
ATOM 635 N N . GLY A 1 79 ? 8.859 -6.172 -8.82 1 89.88 79 GLY A N 1
ATOM 636 C CA . GLY A 1 79 ? 8.977 -6.477 -7.402 1 89.88 79 GLY A CA 1
ATOM 637 C C . GLY A 1 79 ? 7.656 -6.875 -6.766 1 89.88 79 GLY A C 1
ATOM 638 O O . GLY A 1 79 ? 6.586 -6.594 -7.309 1 89.88 79 GLY A O 1
ATOM 639 N N . LYS A 1 80 ? 7.766 -7.648 -5.66 1 95.81 80 LYS A N 1
ATOM 640 C CA . LYS A 1 80 ? 6.586 -8.125 -4.941 1 95.81 80 LYS A CA 1
ATOM 641 C C . LYS A 1 80 ? 6.758 -7.953 -3.434 1 95.81 80 LYS A C 1
ATOM 643 O O . LYS A 1 80 ? 7.883 -7.832 -2.941 1 95.81 80 LYS A O 1
ATOM 648 N N . TRP A 1 81 ? 5.613 -7.895 -2.779 1 96.88 81 TRP A N 1
ATOM 649 C CA . TRP A 1 81 ? 5.598 -7.777 -1.325 1 96.88 81 TRP A CA 1
ATOM 650 C C . TRP A 1 81 ? 5.305 -9.125 -0.672 1 96.88 81 TRP A C 1
ATOM 652 O O . TRP A 1 81 ? 4.293 -9.758 -0.972 1 96.88 81 TRP A O 1
ATOM 662 N N . VAL A 1 82 ? 6.207 -9.547 0.199 1 98.25 82 VAL A N 1
ATOM 663 C CA . VAL A 1 82 ? 6.105 -10.844 0.854 1 98.25 82 VAL A CA 1
ATOM 664 C C . VAL A 1 82 ? 5.84 -10.656 2.346 1 98.25 82 VAL A C 1
ATOM 666 O O . VAL A 1 82 ? 6.438 -9.781 2.982 1 98.25 82 VAL A O 1
ATOM 669 N N . CYS A 1 83 ? 4.914 -11.406 2.875 1 98.25 83 CYS A N 1
ATOM 670 C CA . CYS A 1 83 ? 4.613 -11.406 4.301 1 98.25 83 CYS A CA 1
ATOM 671 C C . CYS A 1 83 ? 5.477 -12.43 5.039 1 98.25 83 CYS A C 1
ATOM 673 O O . CYS A 1 83 ? 5.461 -13.617 4.707 1 98.25 83 CYS A O 1
ATOM 675 N N . GLY A 1 84 ? 6.254 -12.008 6.023 1 97.38 84 GLY A N 1
ATOM 676 C CA . GLY A 1 84 ? 6.953 -12.906 6.926 1 97.38 84 GLY A CA 1
ATOM 677 C C . GLY A 1 84 ? 8.062 -13.695 6.246 1 97.38 84 GLY A C 1
ATOM 678 O O . GLY A 1 84 ? 8.164 -14.906 6.422 1 97.38 84 GLY A O 1
ATOM 679 N N . LEU A 1 85 ? 8.812 -13.039 5.383 1 97.19 85 LEU A N 1
ATOM 680 C CA . LEU A 1 85 ? 9.945 -13.711 4.746 1 97.19 85 LEU A CA 1
ATOM 681 C C . LEU A 1 85 ? 10.852 -14.352 5.793 1 97.19 85 LEU A C 1
ATOM 683 O O . LEU A 1 85 ? 11.43 -15.414 5.555 1 97.19 85 LEU A O 1
ATOM 687 N N . SER A 1 86 ? 10.977 -13.758 7 1 95.44 86 SER A N 1
ATOM 688 C CA . SER A 1 86 ? 11.82 -14.258 8.078 1 95.44 86 SER A CA 1
ATOM 689 C C . SER A 1 86 ? 11.43 -15.68 8.477 1 95.44 86 SER A C 1
ATOM 691 O O . SER A 1 86 ? 12.266 -16.469 8.922 1 95.44 86 SER A O 1
ATOM 693 N N . ARG A 1 87 ? 10.195 -16.016 8.258 1 97.06 87 ARG A N 1
ATOM 694 C CA . ARG A 1 87 ? 9.672 -17.328 8.633 1 97.06 87 ARG A CA 1
ATOM 695 C C . ARG A 1 87 ? 10.047 -18.391 7.598 1 97.06 87 ARG A C 1
ATOM 697 O O . ARG A 1 87 ? 9.938 -19.594 7.859 1 97.06 87 ARG A O 1
ATOM 704 N N . LEU A 1 88 ? 10.578 -17.938 6.441 1 97.75 88 LEU A N 1
ATOM 705 C CA . LEU A 1 88 ? 10.844 -18.859 5.344 1 97.75 88 LEU A CA 1
ATOM 706 C C . LEU A 1 88 ? 12.344 -19.062 5.141 1 97.75 88 LEU A C 1
ATOM 708 O O . LEU A 1 88 ? 12.758 -19.953 4.406 1 97.75 88 LEU A O 1
ATOM 712 N N . ILE A 1 89 ? 13.133 -18.297 5.758 1 97.5 89 ILE A N 1
ATOM 713 C CA . ILE A 1 89 ? 14.57 -18.266 5.508 1 97.5 89 ILE A CA 1
ATOM 714 C C . ILE A 1 89 ? 15.164 -19.656 5.707 1 97.5 89 ILE A C 1
ATOM 716 O O . ILE A 1 89 ? 15.953 -20.125 4.879 1 97.5 89 ILE A O 1
ATOM 720 N N . LYS A 1 90 ? 14.789 -20.359 6.773 1 96 90 LYS A N 1
ATOM 721 C CA . LYS A 1 90 ? 15.406 -21.641 7.094 1 96 90 LYS A CA 1
ATOM 722 C C . LYS A 1 90 ? 14.43 -22.797 6.906 1 96 90 LYS A C 1
ATOM 724 O O . LYS A 1 90 ? 14.703 -23.922 7.312 1 96 90 LYS A O 1
ATOM 729 N N . LYS A 1 91 ? 13.297 -22.453 6.32 1 96.94 91 LYS A N 1
ATOM 730 C CA . LYS A 1 91 ? 12.305 -23.516 6.137 1 96.94 91 LYS A CA 1
ATOM 731 C C . LYS A 1 91 ? 12.812 -24.578 5.164 1 96.94 91 LYS A C 1
ATOM 733 O O . LYS A 1 91 ? 13.164 -24.266 4.023 1 96.94 91 LYS A O 1
ATOM 738 N N . PRO A 1 92 ? 12.781 -25.844 5.66 1 96.31 92 PRO A N 1
ATOM 739 C CA . PRO A 1 92 ? 13.109 -26.906 4.699 1 96.31 92 PRO A CA 1
ATOM 740 C C . PRO A 1 92 ? 11.977 -27.172 3.709 1 96.31 92 PRO A C 1
ATOM 742 O O . PRO A 1 92 ? 10.805 -26.953 4.031 1 96.31 92 PRO A O 1
ATOM 745 N N . ASN A 1 93 ? 12.234 -27.578 2.545 1 96.88 93 ASN A N 1
ATOM 746 C CA . ASN A 1 93 ? 11.266 -27.938 1.512 1 96.88 93 ASN A CA 1
ATOM 747 C C . ASN A 1 93 ? 10.359 -26.766 1.172 1 96.88 93 ASN A C 1
ATOM 749 O O . ASN A 1 93 ? 9.141 -26.922 1.05 1 96.88 93 ASN A O 1
ATOM 753 N N . CYS A 1 94 ? 10.977 -25.594 1.246 1 98.38 94 CYS A N 1
ATOM 754 C CA . CYS A 1 94 ? 10.281 -24.375 0.837 1 98.38 94 CYS A CA 1
ATOM 755 C C . CYS A 1 94 ? 10.086 -24.344 -0.675 1 98.38 94 CYS A C 1
ATOM 757 O O . CYS A 1 94 ? 11.055 -24.453 -1.429 1 98.38 94 CYS A O 1
ATOM 759 N N . VAL A 1 95 ? 8.828 -24.188 -1.137 1 98.88 95 VAL A N 1
ATOM 760 C CA . VAL A 1 95 ? 8.5 -24.266 -2.557 1 98.88 95 VAL A CA 1
ATOM 761 C C . VAL A 1 95 ? 7.852 -22.969 -3.012 1 98.88 95 VAL A C 1
ATOM 763 O O . VAL A 1 95 ? 6.914 -22.469 -2.383 1 98.88 95 VAL A O 1
ATOM 766 N N . VAL A 1 96 ? 8.336 -22.391 -4.117 1 98.88 96 VAL A N 1
ATOM 767 C CA . VAL A 1 96 ? 7.781 -21.203 -4.754 1 98.88 96 VAL A CA 1
ATOM 768 C C . VAL A 1 96 ? 7.387 -21.516 -6.191 1 98.88 96 VAL A C 1
ATOM 770 O O . VAL A 1 96 ? 8.18 -22.094 -6.949 1 98.88 96 VAL A O 1
ATOM 773 N N . TYR A 1 97 ? 6.156 -21.266 -6.531 1 98.81 97 TYR A N 1
ATOM 774 C CA . TYR A 1 97 ? 5.707 -21.312 -7.918 1 98.81 97 TYR A CA 1
ATOM 775 C C . TYR A 1 97 ? 5.613 -19.906 -8.508 1 98.81 97 TYR A C 1
ATOM 777 O O . TYR A 1 97 ? 5.066 -19 -7.883 1 98.81 97 TYR A O 1
ATOM 785 N N . SER A 1 98 ? 6.188 -19.734 -9.641 1 98.31 98 SER A N 1
ATOM 786 C CA . SER A 1 98 ? 6.164 -18.469 -10.352 1 98.31 98 SER A CA 1
ATOM 787 C C . SER A 1 98 ? 5.582 -18.625 -11.75 1 98.31 98 SER A C 1
ATOM 789 O O . SER A 1 98 ? 6.258 -19.109 -12.656 1 98.31 98 SER A O 1
ATOM 791 N N . ALA A 1 99 ? 4.348 -18.172 -11.93 1 97.69 99 ALA A N 1
ATOM 792 C CA . ALA A 1 99 ? 3.688 -18.203 -13.234 1 97.69 99 ALA A CA 1
ATOM 793 C C . ALA A 1 99 ? 3.787 -16.844 -13.938 1 97.69 99 ALA A C 1
ATOM 795 O O . ALA A 1 99 ? 3.314 -15.836 -13.414 1 97.69 99 ALA A O 1
ATOM 796 N N . GLY A 1 100 ? 4.305 -16.797 -15.055 1 96.19 100 GLY A N 1
ATOM 797 C CA . GLY A 1 100 ? 4.621 -15.539 -15.734 1 96.19 100 GLY A CA 1
ATOM 798 C C . GLY A 1 100 ? 5.98 -14.984 -15.352 1 96.19 100 GLY A C 1
ATOM 799 O O . GLY A 1 100 ? 6.09 -14.211 -14.391 1 96.19 100 GLY A O 1
ATOM 800 N N . ILE A 1 101 ? 7 -15.312 -16.094 1 94 101 ILE A N 1
ATOM 801 C CA . ILE A 1 101 ? 8.383 -14.984 -15.758 1 94 101 ILE A CA 1
ATOM 802 C C . ILE A 1 101 ? 8.852 -13.805 -16.609 1 94 101 ILE A C 1
ATOM 804 O O . ILE A 1 101 ? 9.43 -12.844 -16.078 1 94 101 ILE A O 1
ATOM 808 N N . ASN A 1 102 ? 8.516 -13.859 -17.844 1 92.44 102 ASN A N 1
ATOM 809 C CA . ASN A 1 102 ? 9.055 -12.906 -18.797 1 92.44 102 ASN A CA 1
ATOM 810 C C . ASN A 1 102 ? 10.578 -12.836 -18.719 1 92.44 102 ASN A C 1
ATOM 812 O O . ASN A 1 102 ? 11.242 -13.859 -18.547 1 92.44 102 ASN A O 1
ATOM 816 N N . VAL A 1 103 ? 11.195 -11.695 -18.953 1 91.5 103 VAL A N 1
ATOM 817 C CA . VAL A 1 103 ? 12.648 -11.594 -18.984 1 91.5 103 VAL A CA 1
ATOM 818 C C . VAL A 1 103 ? 13.156 -10.953 -17.703 1 91.5 103 VAL A C 1
ATOM 820 O O . VAL A 1 103 ? 14.266 -10.414 -17.656 1 91.5 103 VAL A O 1
ATOM 823 N N . GLU A 1 104 ? 12.375 -10.977 -16.734 1 91.88 104 GLU A N 1
ATOM 824 C CA . GLU A 1 104 ? 12.695 -10.344 -15.461 1 91.88 104 GLU A CA 1
ATOM 825 C C . GLU A 1 104 ? 12.43 -11.289 -14.297 1 91.88 104 GLU A C 1
ATOM 827 O O . GLU A 1 104 ? 11.297 -11.734 -14.094 1 91.88 104 GLU A O 1
ATOM 832 N N . SER A 1 105 ? 13.477 -11.633 -13.547 1 97.31 105 SER A N 1
ATOM 833 C CA . SER A 1 105 ? 13.359 -12.641 -12.5 1 97.31 105 SER A CA 1
ATOM 834 C C . SER A 1 105 ? 14 -12.172 -11.203 1 97.31 105 SER A C 1
ATOM 836 O O . SER A 1 105 ? 14.57 -12.977 -10.461 1 97.31 105 SER A O 1
ATOM 838 N N . SER A 1 106 ? 13.977 -10.836 -10.945 1 96.06 106 SER A N 1
ATOM 839 C CA . SER A 1 106 ? 14.617 -10.32 -9.742 1 96.06 106 SER A CA 1
ATOM 840 C C . SER A 1 106 ? 13.883 -10.789 -8.484 1 96.06 106 SER A C 1
ATOM 842 O O . SER A 1 106 ? 14.508 -11.008 -7.441 1 96.06 106 SER A O 1
ATOM 844 N N . PHE A 1 107 ? 12.609 -10.984 -8.531 1 97.5 107 PHE A N 1
ATOM 845 C CA . PHE A 1 107 ? 11.859 -11.508 -7.402 1 97.5 107 PHE A CA 1
ATOM 846 C C . PHE A 1 107 ? 12.32 -12.914 -7.039 1 97.5 107 PHE A C 1
ATOM 848 O O . PHE A 1 107 ? 12.672 -13.18 -5.891 1 97.5 107 PHE A O 1
ATOM 855 N N . GLU A 1 108 ? 12.359 -13.758 -8.055 1 98.5 108 GLU A N 1
ATOM 856 C CA . GLU A 1 108 ? 12.828 -15.125 -7.852 1 98.5 108 GLU A CA 1
ATOM 857 C C . GLU A 1 108 ? 14.258 -15.141 -7.32 1 98.5 108 GLU A C 1
ATOM 859 O O . GLU A 1 108 ? 14.578 -15.914 -6.41 1 98.5 108 GLU A O 1
ATOM 864 N N . ALA A 1 109 ? 15.047 -14.289 -7.867 1 98.44 109 ALA A N 1
ATOM 865 C CA . ALA A 1 109 ? 16.453 -14.219 -7.461 1 98.44 109 ALA A CA 1
ATOM 866 C C . ALA A 1 109 ? 16.578 -13.875 -5.98 1 98.44 109 ALA A C 1
ATOM 868 O O . ALA A 1 109 ? 17.344 -14.5 -5.25 1 98.44 109 ALA A O 1
ATOM 869 N N . ASP A 1 110 ? 15.836 -12.883 -5.559 1 97.69 110 ASP A N 1
ATOM 870 C CA . ASP A 1 110 ? 15.883 -12.469 -4.16 1 97.69 110 ASP A CA 1
ATOM 871 C C . ASP A 1 110 ? 15.414 -13.594 -3.236 1 97.69 110 ASP A C 1
ATOM 873 O O . ASP A 1 110 ? 15.992 -13.812 -2.172 1 97.69 110 ASP A O 1
ATOM 877 N N . ILE A 1 111 ? 14.344 -14.266 -3.627 1 98.25 111 ILE A N 1
ATOM 878 C CA . ILE A 1 111 ? 13.867 -15.406 -2.848 1 98.25 111 ILE A CA 1
ATOM 879 C C . ILE A 1 111 ? 14.992 -16.422 -2.688 1 98.25 111 ILE A C 1
ATOM 881 O O . ILE A 1 111 ? 15.258 -16.891 -1.577 1 98.25 111 ILE A O 1
ATOM 885 N N . LEU A 1 112 ? 15.648 -16.73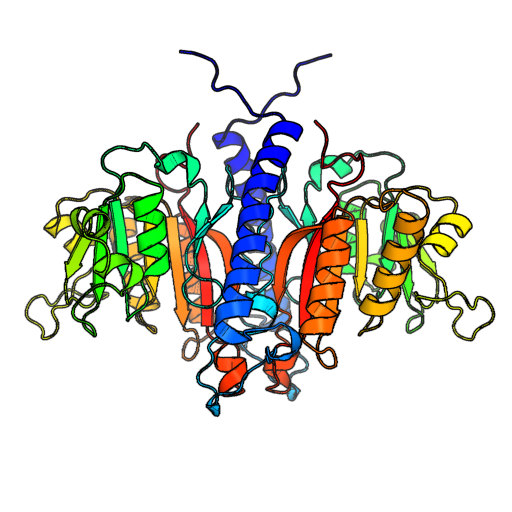4 -3.75 1 98.56 112 LEU A N 1
ATOM 886 C CA . LEU A 1 112 ? 16.703 -17.734 -3.764 1 98.56 112 LEU A CA 1
ATOM 887 C C . LEU A 1 112 ? 17.891 -17.297 -2.914 1 98.56 112 LEU A C 1
ATOM 889 O O . LEU A 1 112 ? 18.484 -18.125 -2.207 1 98.56 112 LEU A O 1
ATOM 893 N N . ARG A 1 113 ? 18.203 -16.094 -2.943 1 97.94 113 ARG A N 1
ATOM 894 C CA . ARG A 1 113 ? 19.344 -15.578 -2.197 1 97.94 113 ARG A CA 1
ATOM 895 C C . ARG A 1 113 ? 19.078 -15.578 -0.698 1 97.94 113 ARG A C 1
ATOM 897 O O . ARG A 1 113 ? 19.984 -15.781 0.107 1 97.94 113 ARG A O 1
ATOM 904 N N . LYS A 1 114 ? 17.859 -15.406 -0.332 1 97.44 114 LYS A N 1
ATOM 905 C CA . LYS A 1 114 ? 17.547 -15.117 1.066 1 97.44 114 LYS A CA 1
ATOM 906 C C . LYS A 1 114 ? 17 -16.344 1.773 1 97.44 114 LYS A C 1
ATOM 908 O O . LYS A 1 114 ? 16.938 -16.391 3.004 1 97.44 114 LYS A O 1
ATOM 913 N N . THR A 1 115 ? 16.578 -17.281 0.99 1 98.19 115 THR A N 1
ATOM 914 C CA . THR A 1 115 ? 15.945 -18.453 1.583 1 98.19 115 THR A CA 1
ATOM 915 C C . THR A 1 115 ? 16.547 -19.734 1.021 1 98.19 115 THR A C 1
ATOM 917 O O . THR A 1 115 ? 17.469 -19.688 0.206 1 98.19 115 THR A O 1
ATOM 920 N N . LYS A 1 116 ? 15.969 -2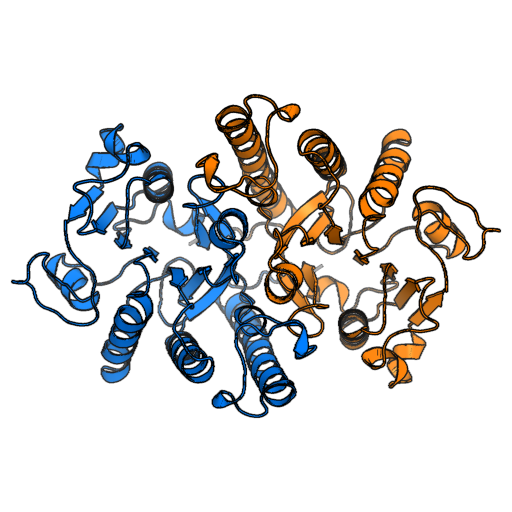0.875 1.484 1 98.06 116 LYS A N 1
ATOM 921 C CA . LYS A 1 116 ? 16.359 -22.188 0.978 1 98.06 116 LYS A CA 1
ATOM 922 C C . LYS A 1 116 ? 15.305 -22.75 0.018 1 98.06 116 LYS A C 1
ATOM 924 O O . LYS A 1 116 ? 15.312 -23.938 -0.307 1 98.06 116 LYS A O 1
ATOM 929 N N . CYS A 1 117 ? 14.477 -21.906 -0.451 1 98.62 117 CYS A N 1
ATOM 930 C CA . CYS A 1 117 ? 13.367 -22.344 -1.301 1 98.62 117 CYS A CA 1
ATOM 931 C C . CYS A 1 117 ? 13.875 -22.812 -2.656 1 98.62 117 CYS A C 1
ATOM 933 O O . CYS A 1 117 ? 14.938 -22.391 -3.109 1 98.62 117 CYS A O 1
ATOM 935 N N . GLU A 1 118 ? 13.109 -23.672 -3.211 1 98.75 118 GLU A N 1
ATOM 936 C CA . GLU A 1 118 ? 13.203 -23.969 -4.637 1 98.75 118 GLU A CA 1
ATOM 937 C C . GLU A 1 118 ? 12.133 -23.219 -5.426 1 98.75 118 GLU A C 1
ATOM 939 O O . GLU A 1 118 ? 11 -23.078 -4.965 1 98.75 118 GLU A O 1
ATOM 944 N N . VAL A 1 119 ? 12.523 -22.766 -6.621 1 98.81 119 VAL A N 1
ATOM 945 C CA . VAL A 1 119 ? 11.594 -21.969 -7.422 1 98.81 119 VAL A CA 1
ATOM 946 C C . VAL A 1 119 ? 11.242 -22.719 -8.703 1 98.81 119 VAL A C 1
ATOM 948 O O . VAL A 1 119 ? 12.133 -23.125 -9.453 1 98.81 119 VAL A O 1
ATOM 951 N N . PHE A 1 120 ? 9.992 -22.953 -8.898 1 98.81 120 PHE A N 1
ATOM 952 C CA . PHE A 1 120 ? 9.461 -23.531 -10.133 1 98.81 120 PHE A CA 1
ATOM 953 C C . PHE A 1 120 ? 8.82 -22.453 -10.992 1 98.81 120 PHE A C 1
ATOM 955 O O . PHE A 1 120 ? 7.859 -21.797 -10.57 1 98.81 120 PHE A O 1
ATOM 962 N N . GLY A 1 121 ? 9.359 -22.203 -12.203 1 98.44 121 GLY A N 1
ATOM 963 C CA . GLY A 1 121 ? 8.883 -21.188 -13.117 1 98.44 121 GLY A CA 1
ATOM 964 C C . GLY A 1 121 ? 8.109 -21.75 -14.297 1 98.44 121 GLY A C 1
ATOM 965 O O . GLY A 1 121 ? 8.484 -22.781 -14.852 1 98.44 121 GLY A O 1
ATOM 966 N N . PHE A 1 122 ? 7.051 -21.078 -14.641 1 98.06 122 PHE A N 1
ATOM 967 C CA . PHE A 1 122 ? 6.188 -21.484 -15.742 1 98.06 122 PHE A CA 1
ATOM 968 C C . PHE A 1 122 ? 5.887 -20.312 -16.656 1 98.06 122 PHE A C 1
ATOM 970 O O . PHE A 1 122 ? 5.242 -19.344 -16.25 1 98.06 122 PHE A O 1
ATOM 977 N N . ASP A 1 123 ? 6.316 -20.375 -17.844 1 97.62 123 ASP A N 1
ATOM 978 C CA . ASP A 1 123 ? 6.059 -19.359 -18.859 1 97.62 123 ASP A CA 1
ATOM 979 C C . ASP A 1 123 ? 6.246 -19.906 -20.266 1 97.62 123 ASP A C 1
ATOM 981 O O . ASP A 1 123 ? 7.352 -20.312 -20.641 1 97.62 123 ASP A O 1
ATOM 985 N N . PHE A 1 124 ? 5.227 -19.875 -21.047 1 96.44 124 PHE A N 1
ATOM 986 C CA . PHE A 1 124 ? 5.293 -20.484 -22.359 1 96.44 124 PHE A CA 1
ATOM 987 C C . PHE A 1 124 ? 5.98 -19.547 -23.359 1 96.44 124 PHE A C 1
ATOM 989 O O . PHE A 1 124 ? 6.367 -19.969 -24.438 1 96.44 124 PHE A O 1
ATOM 996 N N . SER A 1 125 ? 6.094 -18.312 -23.031 1 95.19 125 SER A N 1
ATOM 997 C CA . SER A 1 125 ? 6.52 -17.281 -23.984 1 95.19 125 SER A CA 1
ATOM 998 C C . SER A 1 125 ? 8.039 -17.125 -23.969 1 95.19 125 SER A C 1
ATOM 1000 O O . SER A 1 125 ? 8.602 -16.453 -24.844 1 95.19 125 SER A O 1
ATOM 1002 N N . VAL A 1 126 ? 8.719 -17.641 -22.984 1 96.56 126 VAL A N 1
ATOM 1003 C CA . VAL A 1 126 ? 10.172 -17.516 -22.891 1 96.56 126 VAL A CA 1
ATOM 1004 C C . VAL A 1 126 ? 10.781 -18.906 -22.641 1 96.56 126 VAL A C 1
ATOM 1006 O O . VAL A 1 126 ? 10.062 -19.859 -22.375 1 96.56 126 VAL A O 1
ATOM 1009 N N . ASP A 1 127 ? 12.156 -18.953 -22.672 1 96.12 127 ASP A N 1
ATOM 1010 C CA . ASP A 1 127 ? 12.82 -20.25 -22.641 1 96.12 127 ASP A CA 1
ATOM 1011 C C . ASP A 1 127 ? 13.492 -20.5 -21.281 1 96.12 127 ASP A C 1
ATOM 1013 O O . ASP A 1 127 ? 13.93 -21.609 -21 1 96.12 127 ASP A O 1
ATOM 1017 N N . LYS A 1 128 ? 13.57 -19.438 -20.516 1 97.25 128 LYS A N 1
ATOM 1018 C CA . LYS A 1 128 ? 14.32 -19.516 -19.266 1 97.25 128 LYS A CA 1
ATOM 1019 C C . LYS A 1 128 ? 14 -18.344 -18.359 1 97.25 128 LYS A C 1
ATOM 1021 O O . LYS A 1 128 ? 13.273 -17.422 -18.75 1 97.25 128 LYS A O 1
ATOM 1026 N N . PHE A 1 129 ? 14.516 -18.406 -17.141 1 98.12 129 PHE A N 1
ATOM 1027 C CA . PHE A 1 129 ? 14.414 -17.281 -16.219 1 98.12 129 PHE A CA 1
ATOM 1028 C C . PHE A 1 129 ? 15.211 -16.094 -16.734 1 98.12 129 PHE A C 1
ATOM 1030 O O . PHE A 1 129 ? 16.031 -16.234 -17.641 1 98.12 129 PHE A O 1
ATOM 1037 N N . GLY A 1 130 ? 14.914 -14.93 -16.156 1 97.12 130 GLY A N 1
ATOM 1038 C CA . GLY A 1 130 ? 15.648 -13.734 -16.5 1 97.12 130 GLY A CA 1
ATOM 1039 C C . GLY A 1 130 ? 17.094 -13.766 -16.062 1 97.12 130 GLY A C 1
ATOM 1040 O O . GLY A 1 130 ? 17.5 -14.672 -15.328 1 97.12 130 GLY A O 1
ATOM 1041 N N . PRO A 1 131 ? 17.859 -12.828 -16.469 1 97.19 131 PRO A N 1
ATOM 1042 C CA . PRO A 1 131 ? 19.297 -12.82 -16.219 1 97.19 131 PRO A CA 1
ATOM 1043 C C . PRO A 1 131 ? 19.641 -12.773 -14.727 1 97.19 131 PRO A C 1
ATOM 1045 O O . PRO A 1 131 ? 20.703 -13.234 -14.32 1 97.19 131 PRO A O 1
ATOM 1048 N N . GLU A 1 132 ? 18.734 -12.266 -13.906 1 96.56 132 GLU A N 1
ATOM 1049 C CA . GLU A 1 132 ? 18.969 -12.156 -12.477 1 96.56 132 GLU A CA 1
ATOM 1050 C C . GLU A 1 132 ? 19.141 -13.531 -11.836 1 96.56 132 GLU A C 1
ATOM 1052 O O . GLU A 1 132 ? 19.781 -13.664 -10.781 1 96.56 132 GLU A O 1
ATOM 1057 N N . VAL A 1 133 ? 18.578 -14.516 -12.492 1 98.12 133 VAL A N 1
ATOM 1058 C CA . VAL A 1 133 ? 18.734 -15.891 -12.039 1 98.12 133 VAL A CA 1
ATOM 1059 C C . VAL A 1 133 ? 19.734 -16.625 -12.922 1 98.12 133 VAL A C 1
ATOM 1061 O O . VAL A 1 133 ? 20.703 -17.203 -12.43 1 98.12 133 VAL A O 1
ATOM 1064 N N . GLU A 1 134 ? 19.641 -16.469 -14.234 1 97.56 134 GLU A N 1
ATOM 1065 C CA . GLU A 1 134 ? 20.375 -17.266 -15.211 1 97.56 134 GLU A CA 1
ATOM 1066 C C . GLU A 1 134 ? 21.859 -16.953 -15.172 1 97.56 134 GLU A C 1
ATOM 1068 O O . GLU A 1 134 ? 22.688 -17.797 -15.523 1 97.56 134 GLU A O 1
ATOM 1073 N N . ASN A 1 135 ? 22.156 -15.836 -14.75 1 97.62 135 ASN A N 1
ATOM 1074 C CA . ASN A 1 135 ? 23.562 -15.445 -14.734 1 97.62 135 ASN A CA 1
ATOM 1075 C C . ASN A 1 135 ? 24.297 -16.047 -13.539 1 97.62 135 ASN A C 1
ATOM 1077 O O . ASN A 1 135 ? 25.531 -15.953 -13.445 1 97.62 135 ASN A O 1
ATOM 1081 N N . PHE A 1 136 ? 23.672 -16.672 -12.625 1 97.69 136 PHE A N 1
ATOM 1082 C CA . PHE A 1 136 ? 24.281 -17.188 -11.406 1 97.69 136 PHE A CA 1
ATOM 1083 C C . PHE A 1 136 ? 24.016 -18.672 -11.25 1 97.69 136 PHE A C 1
ATOM 1085 O O . PHE A 1 136 ? 22.891 -19.078 -10.906 1 97.69 136 PHE A O 1
ATOM 1092 N N . ALA A 1 137 ? 25 -19.453 -11.305 1 97.44 137 ALA A N 1
ATOM 1093 C CA . ALA A 1 137 ? 24.875 -20.906 -11.258 1 97.44 137 ALA A CA 1
ATOM 1094 C C . ALA A 1 137 ? 24.297 -21.359 -9.922 1 97.44 137 ALA A C 1
ATOM 1096 O O . ALA A 1 137 ? 23.516 -22.312 -9.875 1 97.44 137 ALA A O 1
ATOM 1097 N N . SER A 1 138 ? 24.688 -20.688 -8.898 1 97.5 138 SER A N 1
ATOM 1098 C CA . SER A 1 138 ? 24.219 -21.062 -7.562 1 97.5 138 SER A CA 1
ATOM 1099 C C . SER A 1 138 ? 22.719 -20.891 -7.43 1 97.5 138 SER A C 1
ATOM 1101 O O . SER A 1 138 ? 22.062 -21.656 -6.707 1 97.5 138 SER A O 1
ATOM 1103 N N . LEU A 1 139 ? 22.203 -19.891 -8.125 1 98.06 139 LEU A N 1
ATOM 1104 C CA . LEU A 1 139 ? 20.75 -19.688 -8.094 1 98.06 139 LEU A CA 1
ATOM 1105 C C . LEU A 1 139 ? 20.047 -20.688 -9 1 98.06 139 LEU A C 1
ATOM 1107 O O . LEU A 1 139 ? 19.016 -21.266 -8.617 1 98.06 139 LEU A O 1
ATOM 1111 N N . ARG A 1 140 ? 20.625 -20.984 -10.102 1 97.94 140 ARG A N 1
ATOM 1112 C CA . ARG A 1 140 ? 20.031 -21.922 -11.055 1 97.94 140 ARG A CA 1
ATOM 1113 C C . ARG A 1 140 ? 19.875 -23.297 -10.438 1 97.94 140 ARG A C 1
ATOM 1115 O O . ARG A 1 140 ? 18.953 -24.047 -10.773 1 97.94 140 ARG A O 1
ATOM 1122 N N . ALA A 1 141 ? 20.719 -23.609 -9.594 1 98.19 141 ALA A N 1
ATOM 1123 C CA . ALA A 1 141 ? 20.766 -24.953 -9.008 1 98.19 141 ALA A CA 1
ATOM 1124 C C . ALA A 1 141 ? 19.469 -25.281 -8.281 1 98.19 141 ALA A C 1
ATOM 1126 O O . ALA A 1 141 ? 19.109 -26.453 -8.133 1 98.19 141 ALA A O 1
ATOM 1127 N N . ARG A 1 142 ? 18.734 -24.266 -7.848 1 98.38 142 ARG A N 1
ATOM 1128 C CA . ARG A 1 142 ? 17.516 -24.484 -7.098 1 98.38 142 ARG A CA 1
ATOM 1129 C C . ARG A 1 142 ? 16.297 -23.984 -7.875 1 98.38 142 ARG A C 1
ATOM 1131 O O . ARG A 1 142 ? 15.258 -23.672 -7.281 1 98.38 142 ARG A O 1
ATOM 1138 N N . THR A 1 143 ? 16.453 -23.844 -9.18 1 98.5 143 THR A N 1
ATOM 1139 C CA . THR A 1 143 ? 15.328 -23.438 -10.016 1 98.5 143 THR A CA 1
ATOM 1140 C C . THR A 1 143 ? 14.961 -24.531 -11.008 1 98.5 143 THR A C 1
ATOM 1142 O O . THR A 1 143 ? 15.805 -25.359 -11.367 1 98.5 143 THR A O 1
ATOM 1145 N N . HIS A 1 144 ? 13.719 -24.547 -11.391 1 98.44 144 HIS A N 1
ATOM 1146 C CA . HIS A 1 144 ? 13.125 -25.438 -12.383 1 98.44 144 HIS A CA 1
ATOM 1147 C C . HIS A 1 144 ? 12.211 -24.672 -13.328 1 98.44 144 HIS A C 1
ATOM 1149 O O . HIS A 1 144 ? 11.203 -24.094 -12.891 1 98.44 144 HIS A O 1
ATOM 1155 N N . PHE A 1 145 ? 12.586 -24.625 -14.609 1 98.31 145 PHE A N 1
ATOM 1156 C CA . PHE A 1 145 ? 11.828 -23.828 -15.562 1 98.31 145 PHE A CA 1
ATOM 1157 C C . PHE A 1 145 ? 11.078 -24.734 -16.547 1 98.31 145 PHE A C 1
ATOM 1159 O O . PHE A 1 145 ? 11.633 -25.719 -17.031 1 98.31 145 PHE A O 1
ATOM 1166 N N . TYR A 1 146 ? 9.867 -24.391 -16.812 1 97.81 146 TYR A N 1
ATOM 1167 C CA . TYR A 1 146 ? 9.031 -25.141 -17.75 1 97.81 146 TYR A CA 1
ATOM 1168 C C . TYR A 1 146 ? 8.289 -24.203 -18.688 1 97.81 146 TYR A C 1
ATOM 1170 O O . TYR A 1 146 ? 7.629 -23.25 -18.25 1 97.81 146 TYR A O 1
ATOM 1178 N N . LYS A 1 147 ? 8.297 -24.516 -19.984 1 97 147 LYS A N 1
ATOM 1179 C CA . LYS A 1 147 ? 7.59 -23.719 -21 1 97 147 LYS A CA 1
ATOM 1180 C C . LYS A 1 147 ? 6.109 -24.094 -21.062 1 9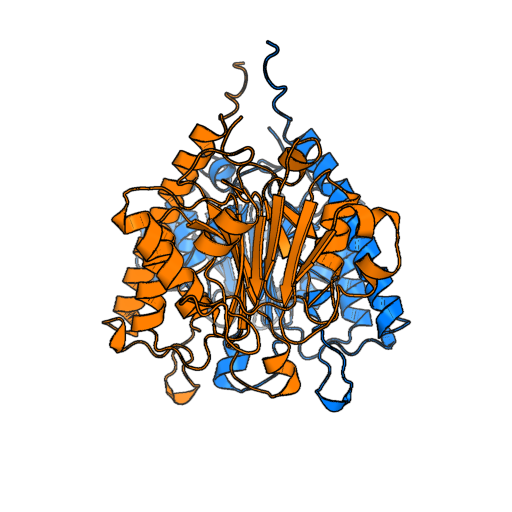7 147 LYS A C 1
ATOM 1182 O O . LYS A 1 147 ? 5.617 -24.531 -22.094 1 97 147 LYS A O 1
ATOM 1187 N N . TYR A 1 148 ? 5.441 -23.891 -19.969 1 96.25 148 TYR A N 1
ATOM 1188 C CA . TYR A 1 148 ? 4.039 -24.266 -19.812 1 96.25 148 TYR A CA 1
ATOM 1189 C C . TYR A 1 148 ? 3.156 -23.031 -19.703 1 96.25 148 TYR A C 1
ATOM 1191 O O . TYR A 1 148 ? 3.586 -21.984 -19.188 1 96.25 148 TYR A O 1
ATOM 1199 N N . ALA A 1 149 ? 1.955 -23.156 -20.203 1 95.94 149 ALA A N 1
ATOM 1200 C CA . ALA A 1 149 ? 0.883 -22.203 -19.891 1 95.94 149 ALA A CA 1
ATOM 1201 C C . ALA A 1 149 ? 0.11 -22.656 -18.656 1 95.94 149 ALA A C 1
ATOM 1203 O O . ALA A 1 149 ? -0.284 -23.812 -18.547 1 95.94 149 ALA A O 1
ATOM 1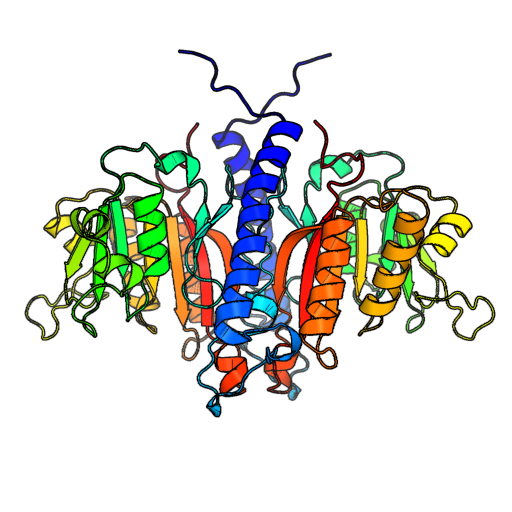204 N N . ILE A 1 150 ? 0.012 -21.797 -17.688 1 96.12 150 ILE A N 1
ATOM 1205 C CA . ILE A 1 150 ? -0.903 -22.047 -16.578 1 96.12 150 ILE A CA 1
ATOM 1206 C C . ILE A 1 150 ? -2.32 -21.641 -16.969 1 96.12 150 ILE A C 1
ATOM 1208 O O . ILE A 1 150 ? -2.553 -20.516 -17.406 1 96.12 150 ILE A O 1
ATOM 1212 N N . SER A 1 151 ? -3.236 -22.578 -16.766 1 95.81 151 SER A N 1
ATOM 1213 C CA . SER A 1 151 ? -4.574 -22.391 -17.312 1 95.81 151 SER A CA 1
ATOM 1214 C C . SER A 1 151 ? -5.641 -22.938 -16.375 1 95.81 151 SER A C 1
ATOM 1216 O O . SER A 1 151 ? -5.328 -23.656 -15.422 1 95.81 151 SER A O 1
ATOM 1218 N N . GLY A 1 152 ? -6.914 -22.562 -16.641 1 95.75 152 GLY A N 1
ATOM 1219 C CA . GLY A 1 152 ? -8.039 -23.094 -15.891 1 95.75 152 GLY A CA 1
ATOM 1220 C C . GLY A 1 152 ? -8.43 -24.5 -16.312 1 95.75 152 GLY A C 1
ATOM 1221 O O . GLY A 1 152 ? -9.219 -25.156 -15.625 1 95.75 152 GLY A O 1
ATOM 1222 N N . LYS A 1 153 ? -7.863 -24.875 -17.406 1 96.38 153 LYS A N 1
ATOM 1223 C CA . LYS A 1 153 ? -8.125 -26.219 -17.906 1 96.38 153 LYS A CA 1
ATOM 1224 C C . LYS A 1 153 ? -6.844 -26.906 -18.359 1 96.38 153 LYS A C 1
ATOM 1226 O O . LYS A 1 153 ? -5.965 -26.25 -18.938 1 96.38 153 LYS A O 1
ATOM 1231 N N . ASP A 1 154 ? -6.875 -28.188 -18.141 1 97.19 154 ASP A N 1
ATOM 1232 C CA . ASP A 1 154 ? -5.711 -28.969 -18.578 1 97.19 154 ASP A CA 1
ATOM 1233 C C . ASP A 1 154 ? -5.789 -29.281 -20.062 1 97.19 154 ASP A C 1
ATOM 1235 O O . ASP A 1 154 ? -6.863 -29.594 -20.578 1 97.19 154 ASP A O 1
ATOM 1239 N N . ASP A 1 155 ? -4.805 -29.109 -20.75 1 97.31 155 ASP A N 1
ATOM 1240 C CA . ASP A 1 155 ? -4.5 -29.609 -22.094 1 97.31 155 ASP A CA 1
ATOM 1241 C C . ASP A 1 155 ? -2.996 -29.812 -22.266 1 97.31 155 ASP A C 1
ATOM 1243 O O . ASP A 1 155 ? -2.324 -28.984 -22.891 1 97.31 155 ASP A O 1
ATOM 1247 N N . HIS A 1 156 ? -2.611 -30.953 -21.828 1 95.56 156 HIS A N 1
ATOM 1248 C CA . HIS A 1 156 ? -1.185 -31.219 -21.688 1 95.56 156 HIS A CA 1
ATOM 1249 C C . HIS A 1 156 ? -0.544 -31.5 -23.047 1 95.56 156 HIS A C 1
ATOM 1251 O O . HIS A 1 156 ? 0.683 -31.5 -23.172 1 95.56 156 HIS A O 1
ATOM 1257 N N . HIS A 1 157 ? -1.356 -31.688 -24.047 1 94.94 157 HIS A N 1
ATOM 1258 C CA . HIS A 1 157 ? -0.855 -31.984 -25.375 1 94.94 157 HIS A CA 1
ATOM 1259 C C . HIS A 1 157 ? -0.935 -30.75 -26.281 1 94.94 157 HIS A C 1
ATOM 1261 O O . HIS A 1 157 ? -0.487 -30.781 -27.422 1 94.94 157 HIS A O 1
ATOM 1267 N N . ALA A 1 158 ? -1.483 -29.719 -25.688 1 94.81 158 ALA A N 1
ATOM 1268 C CA . ALA A 1 158 ? -1.536 -28.469 -26.453 1 94.81 158 ALA A CA 1
ATOM 1269 C C . ALA A 1 158 ? -0.133 -27.922 -26.719 1 94.81 158 ALA A C 1
ATOM 1271 O O . ALA A 1 158 ? 0.854 -28.469 -26.219 1 94.81 158 ALA A O 1
ATOM 1272 N N . ASN A 1 159 ? -0.018 -27 -27.672 1 93 159 ASN A N 1
ATOM 1273 C CA . ASN A 1 159 ? 1.196 -26.234 -27.938 1 93 159 ASN A CA 1
ATOM 1274 C C . ASN A 1 159 ? 0.967 -24.734 -27.766 1 93 159 ASN A C 1
ATOM 1276 O O . ASN A 1 159 ? 0.403 -24.078 -28.641 1 93 159 ASN A O 1
ATOM 1280 N N . PRO A 1 160 ? 1.486 -24.219 -26.703 1 94 160 PRO A N 1
ATOM 1281 C CA . PRO A 1 160 ? 2.193 -24.781 -25.547 1 94 160 PRO A CA 1
ATOM 1282 C C . PRO A 1 160 ? 1.285 -25.609 -24.641 1 94 160 PRO A C 1
ATOM 1284 O O . PRO A 1 160 ? 0.066 -25.406 -24.641 1 94 160 PRO A O 1
ATOM 1287 N N . PRO A 1 161 ? 1.928 -26.578 -23.938 1 96.19 161 PRO A N 1
ATOM 1288 C CA . PRO A 1 161 ? 1.129 -27.344 -23 1 96.19 161 PRO A CA 1
ATOM 1289 C C . PRO A 1 161 ? 0.464 -26.469 -21.938 1 96.19 161 PRO A C 1
ATOM 1291 O O . PRO A 1 161 ? 1.075 -25.531 -21.438 1 96.19 161 PRO A O 1
ATOM 1294 N N . ALA A 1 162 ? -0.73 -26.766 -21.578 1 97.31 162 ALA A N 1
ATOM 1295 C CA . ALA A 1 162 ? -1.509 -26.031 -20.594 1 97.31 162 ALA A CA 1
ATOM 1296 C C . ALA A 1 162 ? -1.786 -26.891 -19.359 1 97.31 162 ALA A C 1
ATOM 1298 O O . ALA A 1 162 ? -2.135 -28.062 -19.484 1 97.31 162 ALA A O 1
ATOM 1299 N N . TRP A 1 163 ? -1.55 -26.328 -18.219 1 97.75 163 TRP A N 1
ATOM 1300 C CA . TRP A 1 163 ? -1.7 -27.031 -16.953 1 97.75 163 TRP A CA 1
ATOM 1301 C C . TRP A 1 163 ? -2.506 -26.219 -15.961 1 97.75 163 TRP A C 1
ATOM 1303 O O . TRP A 1 163 ? -2.328 -25 -15.859 1 97.75 163 TRP A O 1
ATOM 1313 N N . THR A 1 164 ? -3.408 -26.906 -15.219 1 97.88 164 THR A N 1
ATOM 1314 C CA . THR A 1 164 ? -3.988 -26.297 -14.031 1 97.88 164 THR A CA 1
ATOM 1315 C C . THR A 1 164 ? -2.992 -26.312 -12.875 1 97.88 164 THR A C 1
ATOM 1317 O O . THR A 1 164 ? -2.025 -27.078 -12.891 1 97.88 164 THR A O 1
ATOM 1320 N N . MET A 1 165 ? -3.213 -25.438 -11.891 1 96.69 165 MET A N 1
ATOM 1321 C CA . MET A 1 165 ? -2.328 -25.375 -10.734 1 96.69 165 MET A CA 1
ATOM 1322 C C . MET A 1 165 ? -2.289 -26.719 -10.008 1 96.69 165 MET A C 1
ATOM 1324 O O . MET A 1 165 ? -1.215 -27.203 -9.641 1 96.69 165 MET A O 1
ATOM 1328 N N . GLN A 1 166 ? -3.473 -27.328 -9.773 1 97 166 GLN A N 1
ATOM 1329 C CA . GLN A 1 166 ? -3.549 -28.578 -9.031 1 97 166 GLN A CA 1
ATOM 1330 C C . GLN A 1 166 ? -2.859 -29.719 -9.781 1 97 166 GLN A C 1
ATOM 1332 O O . GLN A 1 166 ? -2.189 -30.547 -9.18 1 97 166 GLN A O 1
ATOM 1337 N N . SER A 1 167 ? -2.986 -29.703 -11.117 1 97.69 167 SER A N 1
ATOM 1338 C CA . SER A 1 167 ? -2.312 -30.734 -11.906 1 97.69 167 SER A CA 1
ATOM 1339 C C . SER A 1 167 ? -0.799 -30.547 -11.867 1 97.69 167 SER A C 1
ATOM 1341 O O . SER A 1 167 ? -0.053 -31.531 -11.867 1 97.69 167 SER A O 1
ATOM 1343 N N . LEU A 1 168 ? -0.357 -29.344 -11.922 1 97.38 168 LEU A N 1
ATOM 1344 C CA . LEU A 1 168 ? 1.072 -29.062 -11.852 1 97.38 168 LEU A CA 1
ATOM 1345 C C . LEU A 1 168 ? 1.653 -29.516 -10.516 1 97.38 168 LEU A C 1
ATOM 1347 O O . LEU A 1 168 ? 2.76 -30.062 -10.469 1 97.38 168 LEU A O 1
ATOM 1351 N N . MET A 1 169 ? 0.937 -29.219 -9.43 1 98.12 169 MET A N 1
ATOM 1352 C CA . MET A 1 169 ? 1.378 -29.672 -8.109 1 98.12 169 MET A CA 1
ATOM 1353 C C . MET A 1 169 ? 1.506 -31.188 -8.055 1 98.12 169 MET A C 1
ATOM 1355 O O . MET A 1 169 ? 2.482 -31.719 -7.516 1 98.12 169 MET A O 1
ATOM 1359 N N . GLU A 1 170 ? 0.509 -31.828 -8.594 1 97.88 170 GLU A N 1
ATOM 1360 C CA . GLU A 1 170 ? 0.558 -33.281 -8.656 1 97.88 170 GLU A CA 1
ATOM 1361 C C . GLU A 1 170 ? 1.758 -33.781 -9.469 1 97.88 170 GLU A C 1
ATOM 1363 O O . GLU A 1 170 ? 2.488 -34.656 -9.039 1 97.88 170 GLU A O 1
ATOM 1368 N N . LYS A 1 171 ? 1.944 -33.219 -10.586 1 97.19 171 LYS A N 1
ATOM 1369 C CA . LYS A 1 171 ? 3.025 -33.625 -11.492 1 97.19 171 LYS A CA 1
ATOM 1370 C C . LYS A 1 171 ? 4.383 -33.5 -10.805 1 97.19 171 LYS A C 1
ATOM 1372 O O . LYS A 1 171 ? 5.266 -34.344 -11.008 1 97.19 171 LYS A O 1
ATOM 1377 N N . HIS A 1 172 ? 4.562 -32.469 -10.023 1 97.38 172 HIS A N 1
ATOM 1378 C CA . HIS A 1 172 ? 5.871 -32.188 -9.438 1 97.38 172 HIS A CA 1
ATOM 1379 C C . HIS A 1 172 ? 5.953 -32.688 -8 1 97.38 172 HIS A C 1
ATOM 1381 O O . HIS A 1 172 ? 6.957 -32.469 -7.316 1 97.38 172 HIS A O 1
ATOM 1387 N N . GLY A 1 173 ? 4.848 -33.281 -7.449 1 98 173 GLY A N 1
ATOM 1388 C CA . GLY A 1 173 ? 4.844 -33.938 -6.145 1 98 173 GLY A CA 1
ATOM 1389 C C . GLY A 1 173 ? 4.734 -32.938 -4.996 1 98 173 GLY A C 1
ATOM 1390 O O . GLY A 1 173 ? 5.285 -33.156 -3.92 1 98 173 GLY A O 1
ATOM 1391 N N . HIS A 1 174 ? 4.148 -31.844 -5.238 1 98.31 174 HIS A N 1
ATOM 1392 C CA . HIS A 1 174 ? 3.996 -30.844 -4.188 1 98.31 174 HIS A CA 1
ATOM 1393 C C . HIS A 1 174 ? 2.586 -30.859 -3.607 1 98.31 174 HIS A C 1
ATOM 1395 O O . HIS A 1 174 ? 1.604 -30.922 -4.352 1 98.31 174 HIS A O 1
ATOM 1401 N N . THR A 1 175 ? 2.488 -30.828 -2.301 1 97.62 175 THR A N 1
ATOM 1402 C CA . THR A 1 175 ? 1.191 -30.75 -1.639 1 97.62 175 THR A CA 1
ATOM 1403 C C . THR A 1 175 ? 0.941 -29.344 -1.102 1 97.62 175 THR A C 1
ATOM 1405 O O . THR A 1 175 ? -0.174 -29.016 -0.686 1 97.62 175 THR A O 1
ATOM 1408 N N . PHE A 1 176 ? 1.969 -28.516 -1.16 1 98.5 176 PHE A N 1
ATOM 1409 C CA . PHE A 1 176 ? 1.859 -27.156 -0.638 1 98.5 176 PHE A CA 1
ATOM 1410 C C . PHE A 1 176 ? 2.871 -26.234 -1.31 1 98.5 176 PHE A C 1
ATOM 1412 O O . PHE A 1 176 ? 4.008 -26.641 -1.567 1 98.5 176 PHE A O 1
ATOM 1419 N N . ILE A 1 177 ? 2.479 -25.047 -1.62 1 98.81 177 ILE A N 1
ATOM 1420 C CA . ILE A 1 177 ? 3.311 -24 -2.176 1 98.81 177 ILE A CA 1
ATOM 1421 C C . ILE A 1 177 ? 3.434 -22.859 -1.166 1 98.81 177 ILE A C 1
ATOM 1423 O O . ILE A 1 177 ? 2.428 -22.297 -0.725 1 98.81 177 ILE A O 1
ATOM 1427 N N . ASP A 1 178 ? 4.598 -22.469 -0.812 1 98.88 178 ASP A N 1
ATOM 1428 C CA . ASP A 1 178 ? 4.777 -21.438 0.191 1 98.88 178 ASP A CA 1
ATOM 1429 C C . ASP A 1 178 ? 4.426 -20.062 -0.377 1 98.88 178 ASP A C 1
ATOM 1431 O O . ASP A 1 178 ? 3.758 -19.266 0.285 1 98.88 178 ASP A O 1
ATOM 1435 N N . ILE A 1 179 ? 4.887 -19.766 -1.573 1 98.81 179 ILE A N 1
ATOM 1436 C CA . ILE A 1 179 ? 4.551 -18.516 -2.271 1 98.81 179 ILE A CA 1
ATOM 1437 C C . ILE A 1 179 ? 4.156 -18.828 -3.713 1 98.81 179 ILE A C 1
ATOM 1439 O O . ILE A 1 179 ? 4.914 -19.469 -4.445 1 98.81 179 ILE A O 1
ATOM 1443 N N . LEU A 1 180 ? 3.004 -18.438 -4.09 1 98.81 180 LEU A N 1
ATOM 1444 C CA . LEU A 1 180 ? 2.516 -18.547 -5.461 1 98.81 180 LEU A CA 1
ATOM 1445 C C . LEU A 1 180 ? 2.486 -17.172 -6.133 1 98.81 180 LEU A C 1
ATOM 1447 O O . LEU A 1 180 ? 1.772 -16.281 -5.684 1 98.81 180 LEU A O 1
ATOM 1451 N N . LYS A 1 181 ? 3.297 -16.938 -7.09 1 98.5 181 LYS A N 1
ATOM 1452 C CA . LYS A 1 181 ? 3.264 -15.734 -7.91 1 98.5 181 LYS A CA 1
ATOM 1453 C C . LYS A 1 181 ? 2.5 -15.977 -9.211 1 98.5 181 LYS A C 1
ATOM 1455 O O . LYS A 1 181 ? 2.762 -16.953 -9.922 1 98.5 181 LYS A O 1
ATOM 1460 N N . VAL A 1 182 ? 1.518 -15.141 -9.539 1 97.94 182 VAL A N 1
ATOM 1461 C CA . VAL A 1 182 ? 0.709 -15.25 -10.75 1 97.94 182 VAL A CA 1
ATOM 1462 C C . VAL A 1 182 ? 0.684 -13.906 -11.477 1 97.94 182 VAL A C 1
ATOM 1464 O O . VAL A 1 182 ? 0.088 -12.945 -11 1 97.94 182 VAL A O 1
ATOM 1467 N N . ASP A 1 183 ? 1.267 -13.781 -12.508 1 96.12 183 ASP A N 1
ATOM 1468 C CA . ASP A 1 183 ? 1.292 -12.648 -13.43 1 96.12 183 ASP A CA 1
ATOM 1469 C C . ASP A 1 183 ? 1.218 -13.117 -14.875 1 96.12 183 ASP A C 1
ATOM 1471 O O . ASP A 1 183 ? 2.242 -13.219 -15.555 1 96.12 183 ASP A O 1
ATOM 1475 N N . ILE A 1 184 ? -0.064 -13.312 -15.406 1 95.19 184 ILE A N 1
ATOM 1476 C CA . ILE A 1 184 ? -0.185 -14.078 -16.641 1 95.19 184 ILE A CA 1
ATOM 1477 C C . ILE A 1 184 ? -1.161 -13.391 -17.578 1 95.19 184 ILE A C 1
ATOM 1479 O O . ILE A 1 184 ? -1.931 -14.055 -18.281 1 95.19 184 ILE A O 1
ATOM 1483 N N . GLU A 1 185 ? -1.307 -12.117 -17.594 1 91.5 185 GLU A N 1
ATOM 1484 C CA . GLU A 1 185 ? -1.938 -11.258 -18.594 1 91.5 185 GLU A CA 1
ATOM 1485 C C . GLU A 1 185 ? -3.4 -11.633 -18.797 1 91.5 185 GLU A C 1
ATOM 1487 O O . GLU A 1 185 ? -3.82 -11.922 -19.922 1 91.5 185 GLU A O 1
ATOM 1492 N N . SER A 1 186 ? -4.16 -11.703 -17.797 1 91.88 186 SER A N 1
ATOM 1493 C CA . SER A 1 186 ? -5.617 -11.758 -17.766 1 91.88 186 SER A CA 1
ATOM 1494 C C . SER A 1 186 ? -6.109 -13.188 -17.531 1 91.88 186 SER A C 1
ATOM 1496 O O . SER A 1 186 ? -7.266 -13.398 -17.172 1 91.88 186 SER A O 1
ATOM 1498 N N . ALA A 1 187 ? -5.27 -14.188 -17.672 1 94.94 187 ALA A N 1
ATOM 1499 C CA . ALA A 1 187 ? -5.656 -15.578 -17.438 1 94.94 187 ALA A CA 1
ATOM 1500 C C . ALA A 1 187 ? -5.883 -15.828 -15.945 1 94.94 187 ALA A C 1
ATOM 1502 O O . ALA A 1 187 ? -6.43 -16.859 -15.562 1 94.94 187 ALA A O 1
ATOM 1503 N N . GLU A 1 188 ? -5.531 -14.859 -15.102 1 97.12 188 GLU A N 1
ATOM 1504 C CA . GLU A 1 188 ? -5.594 -15.062 -13.656 1 97.12 188 GLU A CA 1
ATOM 1505 C C . GLU A 1 188 ? -7.031 -15.281 -13.188 1 97.12 188 GLU A C 1
ATOM 1507 O O . GLU A 1 188 ? -7.273 -15.984 -12.211 1 97.12 188 GLU A O 1
ATOM 1512 N N . PHE A 1 189 ? -7.984 -14.719 -13.875 1 97.62 189 PHE A N 1
ATOM 1513 C CA . PHE A 1 189 ? -9.375 -14.891 -13.469 1 97.62 189 PHE A CA 1
ATOM 1514 C C . PHE A 1 189 ? -9.812 -16.344 -13.625 1 97.62 189 PHE A C 1
ATOM 1516 O O . PHE A 1 189 ? -10.375 -16.922 -12.695 1 97.62 189 PHE A O 1
ATOM 1523 N N . ASP A 1 190 ? -9.492 -16.891 -14.766 1 96.81 190 ASP A N 1
ATOM 1524 C CA . ASP A 1 190 ? -9.852 -18.281 -15.031 1 96.81 190 ASP A CA 1
ATOM 1525 C C . ASP A 1 190 ? -9.055 -19.234 -14.156 1 96.81 190 ASP A C 1
ATOM 1527 O O . ASP A 1 190 ? -9.609 -20.172 -13.578 1 96.81 190 ASP A O 1
ATOM 1531 N N . VAL A 1 191 ? -7.785 -19.031 -14.07 1 98 191 VAL A N 1
ATOM 1532 C CA . VAL A 1 191 ? -6.879 -19.922 -13.352 1 98 191 VAL A CA 1
ATOM 1533 C C . VAL A 1 191 ? -7.258 -19.953 -11.867 1 98 191 VAL A C 1
ATOM 1535 O O . VAL A 1 191 ? -7.469 -21.031 -11.305 1 98 191 VAL A O 1
ATOM 1538 N N . LEU A 1 192 ? -7.375 -18.812 -11.234 1 98.56 192 LEU A N 1
ATOM 1539 C CA . LEU A 1 192 ? -7.672 -18.781 -9.805 1 98.56 192 LEU A CA 1
ATOM 1540 C C . LEU A 1 192 ? -9.125 -19.156 -9.547 1 98.56 192 LEU A C 1
ATOM 1542 O O . LEU A 1 192 ? -9.438 -19.766 -8.516 1 98.56 192 LEU A O 1
ATOM 1546 N N . GLY A 1 193 ? -10 -18.766 -10.469 1 98.12 193 GLY A N 1
ATOM 1547 C CA . GLY A 1 193 ? -11.375 -19.219 -10.344 1 98.12 193 GLY A CA 1
ATOM 1548 C C . GLY A 1 193 ? -11.5 -20.734 -10.289 1 98.12 193 GLY A C 1
ATOM 1549 O O . GLY A 1 193 ? -12.18 -21.266 -9.414 1 98.12 193 GLY A O 1
ATOM 1550 N N . GLU A 1 194 ? -10.844 -21.328 -11.195 1 98 194 GLU A N 1
ATOM 1551 C CA . GLU A 1 194 ? -10.867 -22.797 -11.25 1 98 194 GLU A CA 1
ATOM 1552 C C . GLU A 1 194 ? -10.188 -23.406 -10.023 1 98 194 GLU A C 1
ATOM 1554 O O . GLU A 1 194 ? -10.633 -24.422 -9.5 1 98 194 GLU A O 1
ATOM 1559 N N . THR A 1 195 ? -9.086 -22.875 -9.641 1 98.31 195 THR A N 1
ATOM 1560 C CA . THR A 1 195 ? -8.375 -23.359 -8.469 1 98.31 195 THR A CA 1
ATOM 1561 C C . THR A 1 195 ? -9.273 -23.312 -7.234 1 98.31 195 THR A C 1
ATOM 1563 O O . THR A 1 195 ? -9.391 -24.297 -6.504 1 98.31 195 THR A O 1
ATOM 1566 N N . VAL A 1 196 ? -9.93 -22.156 -6.992 1 98.62 196 VAL A N 1
ATOM 1567 C CA . 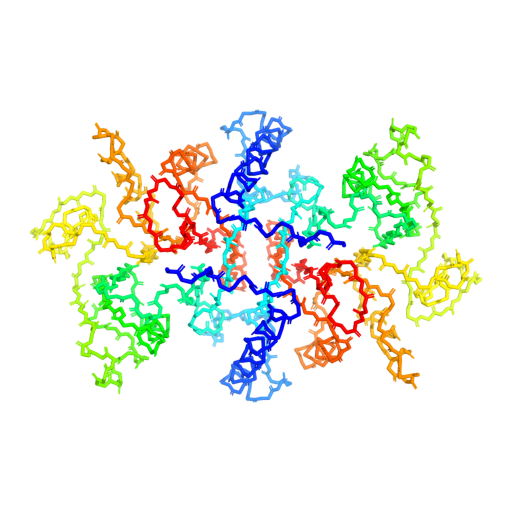VAL A 1 196 ? -10.82 -21.984 -5.852 1 98.62 196 VAL A CA 1
ATOM 1568 C C . VAL A 1 196 ? -11.977 -22.984 -5.934 1 98.62 196 VAL A C 1
ATOM 1570 O O . VAL A 1 196 ? -12.297 -23.641 -4.945 1 98.62 196 VAL A O 1
ATOM 1573 N N . ARG A 1 197 ? -12.555 -23.094 -7.105 1 98.06 197 ARG A N 1
ATOM 1574 C CA . ARG A 1 197 ? -13.656 -24.031 -7.293 1 98.06 197 ARG A CA 1
ATOM 1575 C C . ARG A 1 197 ? -13.227 -25.453 -6.953 1 98.06 197 ARG A C 1
ATOM 1577 O O . ARG A 1 197 ? -13.922 -26.156 -6.223 1 98.06 197 ARG A O 1
ATOM 1584 N N . TYR A 1 198 ? -12.133 -25.859 -7.48 1 98.12 198 TYR A N 1
ATOM 1585 C CA . TYR A 1 198 ? -11.617 -27.219 -7.309 1 98.12 198 TYR A CA 1
ATOM 1586 C C . TYR A 1 198 ? -11.484 -27.562 -5.832 1 98.12 198 TYR A C 1
ATOM 1588 O O . TYR A 1 198 ? -11.977 -28.609 -5.387 1 98.12 198 TYR A O 1
ATOM 1596 N N . TYR A 1 199 ? -10.922 -26.75 -5.082 1 98.38 199 TYR A N 1
ATOM 1597 C CA . TYR A 1 199 ? -10.656 -27.062 -3.678 1 98.38 199 TYR A CA 1
ATOM 1598 C C . TYR A 1 199 ? -11.914 -26.859 -2.834 1 98.38 199 TYR A C 1
ATOM 1600 O O . TYR A 1 199 ? -12.156 -27.625 -1.894 1 98.38 199 TYR A O 1
ATOM 1608 N N . LYS A 1 200 ? -12.672 -25.859 -3.172 1 98 200 LYS A N 1
ATOM 1609 C CA . LYS A 1 200 ? -13.938 -25.641 -2.465 1 98 200 LYS A CA 1
ATOM 1610 C C . LYS A 1 200 ? -14.852 -26.859 -2.59 1 98 200 LYS A C 1
ATOM 1612 O O . LYS A 1 200 ? -15.438 -27.312 -1.601 1 98 200 LYS A O 1
ATOM 1617 N N . GLU A 1 201 ? -14.969 -27.391 -3.744 1 98 201 GLU A N 1
ATOM 1618 C CA . GLU A 1 201 ? -15.852 -28.531 -4.004 1 98 201 GLU A CA 1
ATOM 1619 C C . GLU A 1 201 ? -15.398 -29.766 -3.225 1 98 201 GLU A C 1
ATOM 1621 O O . GLU A 1 201 ? -16.203 -30.672 -2.973 1 98 201 GLU A O 1
ATOM 1626 N N . ARG A 1 202 ? -14.188 -29.797 -2.852 1 97.94 202 ARG A N 1
ATOM 1627 C CA . ARG A 1 202 ? -13.625 -30.938 -2.133 1 97.94 202 ARG A CA 1
ATOM 1628 C C . ARG A 1 202 ? -13.484 -30.625 -0.646 1 97.94 202 ARG A C 1
ATOM 1630 O O . ARG A 1 202 ? -12.938 -31.438 0.11 1 97.94 202 ARG A O 1
ATOM 1637 N N . ASN A 1 203 ? -13.938 -29.453 -0.237 1 97.88 203 ASN A N 1
ATOM 1638 C CA . ASN A 1 203 ? -13.859 -28.984 1.142 1 97.88 203 ASN A CA 1
ATOM 1639 C C . ASN A 1 203 ? -12.414 -28.969 1.646 1 97.88 203 ASN A C 1
ATOM 1641 O O . ASN A 1 203 ? -12.141 -29.422 2.758 1 97.88 203 ASN A O 1
ATOM 1645 N N . LEU A 1 204 ? -11.531 -28.594 0.785 1 98.12 204 LEU A N 1
ATOM 1646 C CA . LEU A 1 204 ? -10.117 -28.484 1.107 1 98.12 204 LEU A CA 1
ATOM 1647 C C . LEU A 1 204 ? -9.664 -27.016 1.046 1 98.12 204 LEU A C 1
ATOM 1649 O O . LEU A 1 204 ? -10.172 -26.25 0.235 1 98.12 204 LEU A O 1
ATOM 1653 N N . PRO A 1 205 ? -8.781 -26.641 1.893 1 98.38 205 PRO A N 1
ATOM 1654 C CA . PRO A 1 205 ? -8.219 -25.297 1.773 1 98.38 205 PRO A CA 1
ATOM 1655 C C . PRO A 1 205 ? -7.32 -25.141 0.545 1 98.38 205 PRO A C 1
ATOM 1657 O O . PRO A 1 205 ? -6.863 -26.125 -0.021 1 98.38 205 PRO A O 1
ATOM 1660 N N . LEU A 1 206 ? -7.121 -23.938 0.127 1 98.75 206 LEU A N 1
ATOM 1661 C CA . LEU A 1 206 ? -6.141 -23.688 -0.925 1 98.75 206 LEU A CA 1
ATOM 1662 C C . LEU A 1 206 ? -4.75 -24.141 -0.489 1 98.75 206 LEU A C 1
ATOM 1664 O O . LEU A 1 206 ? -4.367 -23.953 0.667 1 98.75 206 LEU A O 1
ATOM 1668 N N . PRO A 1 207 ? -3.961 -24.672 -1.335 1 98.5 207 PRO A N 1
ATOM 1669 C CA . PRO A 1 207 ? -2.709 -25.344 -0.962 1 98.5 207 PRO A CA 1
ATOM 1670 C C . PRO A 1 207 ? -1.491 -24.422 -1.106 1 98.5 207 PRO A C 1
ATOM 1672 O O . PRO A 1 207 ? -0.453 -24.859 -1.617 1 98.5 207 PRO A O 1
ATOM 1675 N N . PHE A 1 208 ? -1.604 -23.172 -0.736 1 98.81 208 PHE A N 1
ATOM 1676 C CA . PHE A 1 208 ? -0.464 -22.266 -0.768 1 98.81 208 PHE A CA 1
ATOM 1677 C C . PHE A 1 208 ? -0.55 -21.234 0.363 1 98.81 208 PHE A C 1
ATOM 1679 O O . PHE A 1 208 ? -1.635 -20.969 0.882 1 98.81 208 PHE A O 1
ATOM 1686 N N . GLY A 1 209 ? 0.526 -20.719 0.745 1 98.69 209 GLY A N 1
ATOM 1687 C CA . GLY A 1 209 ? 0.597 -19.844 1.898 1 98.69 209 GLY A CA 1
ATOM 1688 C C . GLY A 1 209 ? 0.309 -18.391 1.56 1 98.69 209 GLY A C 1
ATOM 1689 O O . GLY A 1 209 ? -0.365 -17.688 2.32 1 98.69 209 GLY A O 1
ATOM 1690 N N . GLN A 1 210 ? 0.836 -17.938 0.506 1 98.5 210 GLN A N 1
ATOM 1691 C CA . GLN A 1 210 ? 0.6 -16.562 0.069 1 98.5 210 GLN A CA 1
ATOM 1692 C C . GLN A 1 210 ? 0.537 -16.469 -1.453 1 98.5 210 GLN A C 1
ATOM 1694 O O . GLN A 1 210 ? 1.062 -17.344 -2.154 1 98.5 210 GLN A O 1
ATOM 1699 N N . LEU A 1 211 ? -0.128 -15.5 -1.968 1 98.81 211 LEU A N 1
ATOM 1700 C CA . LEU A 1 211 ? -0.362 -15.281 -3.391 1 98.81 211 LEU A CA 1
ATOM 1701 C C . LEU A 1 211 ? 0.091 -13.883 -3.803 1 98.81 211 LEU A C 1
ATOM 1703 O O . LEU A 1 211 ? -0.379 -12.883 -3.25 1 98.81 211 LEU A O 1
ATOM 1707 N N . GLN A 1 212 ? 1.098 -13.805 -4.648 1 98.25 212 GLN A N 1
ATOM 1708 C CA . GLN A 1 212 ? 1.469 -12.586 -5.355 1 98.25 212 GLN A CA 1
ATOM 1709 C C . GLN A 1 212 ? 0.776 -12.5 -6.715 1 98.25 212 GLN A C 1
ATOM 1711 O O . GLN A 1 212 ? 1.082 -13.273 -7.621 1 98.25 212 GLN A O 1
ATOM 1716 N N . LEU A 1 213 ? -0.112 -11.5 -6.859 1 98.19 213 LEU A N 1
ATOM 1717 C CA . LEU A 1 213 ? -1.009 -11.523 -8.008 1 98.19 213 LEU A CA 1
ATOM 1718 C C . LEU A 1 213 ? -1.008 -10.18 -8.727 1 98.19 213 LEU A C 1
ATOM 1720 O O . LEU A 1 213 ? -1.227 -9.133 -8.109 1 98.19 213 LEU A O 1
ATOM 1724 N N . GLU A 1 214 ? -0.72 -10.148 -10 1 97.12 214 GLU A N 1
ATOM 1725 C CA . GLU A 1 214 ? -1.076 -8.992 -10.82 1 97.12 214 GLU A CA 1
ATOM 1726 C C . GLU A 1 214 ? -2.445 -9.172 -11.461 1 97.12 214 GLU A C 1
ATOM 1728 O O . GLU A 1 214 ? -2.691 -10.172 -12.141 1 97.12 214 GLU A O 1
ATOM 1733 N N . ILE A 1 215 ? -3.303 -8.273 -11.32 1 97.56 215 ILE A N 1
ATOM 1734 C CA . ILE A 1 215 ? -4.656 -8.328 -11.859 1 97.56 215 ILE A CA 1
ATOM 1735 C C . ILE A 1 215 ? -4.762 -7.41 -13.078 1 97.56 215 ILE A C 1
ATOM 1737 O O . ILE A 1 215 ? -4.406 -6.23 -13.008 1 97.56 215 ILE A O 1
ATOM 1741 N N . HIS A 1 216 ? -5.223 -7.969 -14.188 1 96.5 216 HIS A N 1
ATOM 1742 C CA . HIS A 1 216 ? -5.516 -7.238 -15.414 1 96.5 216 HIS A CA 1
ATOM 1743 C C . HIS A 1 216 ? -7.02 -7.059 -15.602 1 96.5 216 HIS A C 1
ATOM 1745 O O . HIS A 1 216 ? -7.672 -7.875 -16.25 1 96.5 216 HIS A O 1
ATOM 1751 N N . SER A 1 217 ? -7.559 -5.938 -15.227 1 95.94 217 SER A N 1
ATOM 1752 C CA . SER A 1 217 ? -9 -5.785 -15.039 1 95.94 217 SER A CA 1
ATOM 1753 C C . SER A 1 217 ? -9.648 -5.145 -16.25 1 95.94 217 SER A C 1
ATOM 1755 O O . SER A 1 217 ? -10.836 -4.797 -16.219 1 95.94 217 SER A O 1
ATOM 1757 N N . GLU A 1 218 ? -9.016 -4.875 -17.359 1 90.75 218 GLU A N 1
ATOM 1758 C CA . GLU A 1 218 ? -9.508 -4.105 -18.5 1 90.75 218 GLU A CA 1
ATOM 1759 C C . GLU A 1 218 ? -10.812 -4.691 -19.047 1 90.75 218 GLU A C 1
ATOM 1761 O O . GLU A 1 218 ? -11.688 -3.957 -19.5 1 90.75 218 GLU A O 1
ATOM 1766 N N . ASN A 1 219 ? -11.109 -5.918 -19.031 1 91.12 219 ASN A N 1
ATOM 1767 C CA . ASN A 1 219 ? -12.266 -6.512 -19.688 1 91.12 219 ASN A CA 1
ATOM 1768 C C . ASN A 1 219 ? -13.172 -7.238 -18.703 1 91.12 219 ASN A C 1
ATOM 1770 O O . ASN A 1 219 ? -13.859 -8.195 -19.062 1 91.12 219 ASN A O 1
ATOM 1774 N N . VAL A 1 220 ? -13.203 -6.727 -17.531 1 96.06 220 VAL A N 1
ATOM 1775 C CA . VAL A 1 220 ? -14.016 -7.387 -16.516 1 96.06 220 VAL A CA 1
ATOM 1776 C C . VAL A 1 220 ? -15.016 -6.395 -15.922 1 96.06 220 VAL A C 1
ATOM 1778 O O . VAL A 1 220 ? -14.648 -5.289 -15.531 1 96.06 220 VAL A O 1
ATOM 1781 N N . SER A 1 221 ? -16.312 -6.762 -15.945 1 97.5 221 SER A N 1
ATOM 1782 C CA . SER A 1 221 ? -17.328 -5.918 -15.312 1 97.5 221 SER A CA 1
ATOM 1783 C C . SER A 1 221 ? -17.188 -5.938 -13.789 1 97.5 221 SER A C 1
ATOM 1785 O O . SER A 1 221 ? -16.594 -6.855 -13.227 1 97.5 221 SER A O 1
ATOM 1787 N N . PHE A 1 222 ? -17.719 -4.941 -13.141 1 98.31 222 PHE A N 1
ATOM 1788 C CA . PHE A 1 222 ? -17.578 -4.812 -11.695 1 98.31 222 PHE A CA 1
ATOM 1789 C C . PHE A 1 222 ? -18.203 -6.008 -10.984 1 98.31 222 PHE A C 1
ATOM 1791 O O . PHE A 1 222 ? -17.609 -6.547 -10.039 1 98.31 222 PHE A O 1
ATOM 1798 N N . ASP A 1 223 ? -19.406 -6.398 -11.414 1 98.56 223 ASP A N 1
ATOM 1799 C CA . ASP A 1 223 ? -20.109 -7.484 -10.734 1 98.56 223 ASP A CA 1
ATOM 1800 C C . ASP A 1 223 ? -19.328 -8.789 -10.844 1 98.56 223 ASP A C 1
ATOM 1802 O O . ASP A 1 223 ? -19.25 -9.562 -9.883 1 98.56 223 ASP A O 1
ATOM 1806 N N . LYS A 1 224 ? -18.766 -9.062 -12.008 1 98.12 224 LYS A N 1
ATOM 1807 C CA . LYS A 1 224 ? -17.938 -10.258 -12.18 1 98.12 224 LYS A CA 1
ATOM 1808 C C . LYS A 1 224 ? -16.672 -10.188 -11.336 1 98.12 224 LYS A C 1
ATOM 1810 O O . LYS A 1 224 ? -16.266 -11.188 -10.734 1 98.12 224 LYS A O 1
ATOM 1815 N N . PHE A 1 225 ? -16.078 -9.008 -11.305 1 98.62 225 PHE A N 1
ATOM 1816 C CA . PHE A 1 225 ? -14.891 -8.812 -10.484 1 98.62 225 PHE A CA 1
ATOM 1817 C C . PHE A 1 225 ? -15.203 -9.039 -9.016 1 98.62 225 PHE A C 1
ATOM 1819 O O . PHE A 1 225 ? -14.461 -9.734 -8.312 1 98.62 225 PHE A O 1
ATOM 1826 N N . LEU A 1 226 ? -16.266 -8.422 -8.547 1 98.75 226 LEU A N 1
ATOM 1827 C CA . LEU A 1 226 ? -16.672 -8.555 -7.156 1 98.75 226 LEU A CA 1
ATOM 1828 C C . LEU A 1 226 ? -16.859 -10.023 -6.781 1 98.75 226 LEU A C 1
ATOM 1830 O O . LEU A 1 226 ? -16.375 -10.469 -5.738 1 98.75 226 LEU A O 1
ATOM 1834 N N . LYS A 1 227 ? -17.562 -10.766 -7.578 1 98.56 227 LYS A N 1
ATOM 1835 C CA . LYS A 1 227 ? -17.781 -12.18 -7.309 1 98.56 227 LYS A CA 1
ATOM 1836 C C . LYS A 1 227 ? -16.469 -12.945 -7.238 1 98.56 227 LYS A C 1
ATOM 1838 O O . LYS A 1 227 ? -16.25 -13.742 -6.32 1 98.56 227 LYS A O 1
ATOM 1843 N N . TRP A 1 228 ? -15.672 -12.719 -8.203 1 98.56 228 TRP A N 1
ATOM 1844 C CA . TRP A 1 228 ? -14.359 -13.359 -8.258 1 98.56 228 TRP A CA 1
ATOM 1845 C C . TRP A 1 228 ? -13.555 -13.047 -7 1 98.56 228 TRP A C 1
ATOM 1847 O O . TRP A 1 228 ? -13 -13.953 -6.371 1 98.56 228 TRP A O 1
ATOM 1857 N N . TRP A 1 229 ? -13.484 -11.805 -6.598 1 98.75 229 TRP A N 1
ATOM 1858 C CA . TRP A 1 229 ? -12.766 -11.344 -5.418 1 98.75 229 TRP A CA 1
ATOM 1859 C C . TRP A 1 229 ? -13.32 -11.992 -4.152 1 98.75 229 TRP A C 1
ATOM 1861 O O . TRP A 1 229 ? -12.555 -12.484 -3.314 1 98.75 229 TRP A O 1
ATOM 1871 N N . GLU A 1 230 ? -14.594 -12 -4.031 1 98.75 230 GLU A N 1
ATOM 1872 C CA . GLU A 1 230 ? -15.227 -12.539 -2.83 1 98.75 230 GLU A CA 1
ATOM 1873 C C . GLU A 1 230 ? -15.039 -14.055 -2.74 1 98.75 230 GLU A C 1
ATOM 1875 O O . GLU A 1 230 ? -14.961 -14.609 -1.643 1 98.75 230 GLU A O 1
ATOM 1880 N N . ASP A 1 231 ? -14.969 -14.727 -3.908 1 98.69 231 ASP A N 1
ATOM 1881 C CA . ASP A 1 231 ? -14.625 -16.141 -3.908 1 98.69 231 ASP A CA 1
ATOM 1882 C C . ASP A 1 231 ? -13.227 -16.375 -3.342 1 98.69 231 ASP A C 1
ATOM 1884 O O . ASP A 1 231 ? -12.992 -17.328 -2.6 1 98.69 231 ASP A O 1
ATOM 1888 N N . LEU A 1 232 ? -12.289 -15.547 -3.717 1 98.81 232 LEU A N 1
ATOM 1889 C CA . LEU A 1 232 ? -10.945 -15.617 -3.154 1 98.81 232 LEU A CA 1
ATOM 1890 C C . LEU A 1 232 ? -10.969 -15.406 -1.645 1 98.81 232 LEU A C 1
ATOM 1892 O O . LEU A 1 232 ? -10.32 -16.141 -0.896 1 98.81 232 LEU A O 1
ATOM 1896 N N . GLU A 1 233 ? -11.75 -14.391 -1.215 1 98.69 233 GLU A N 1
ATOM 1897 C CA . GLU A 1 233 ? -11.891 -14.086 0.207 1 98.69 233 GLU A CA 1
ATOM 1898 C C . GLU A 1 233 ? -12.469 -15.281 0.966 1 98.69 233 GLU A C 1
ATOM 1900 O O . GLU A 1 233 ? -11.992 -15.625 2.047 1 98.69 233 GLU A O 1
ATOM 1905 N N . ALA A 1 234 ? -13.469 -15.852 0.386 1 98.38 234 ALA A N 1
ATOM 1906 C CA . ALA A 1 234 ? -14.141 -16.984 1.025 1 98.38 234 ALA A CA 1
ATOM 1907 C C . ALA A 1 234 ? -13.195 -18.172 1.152 1 98.38 234 ALA A C 1
ATOM 1909 O O . ALA A 1 234 ? -13.328 -18.984 2.074 1 98.38 234 ALA A O 1
ATOM 1910 N N . ALA A 1 235 ? -12.258 -18.25 0.27 1 98.69 235 ALA A N 1
ATOM 1911 C CA . ALA A 1 235 ? -11.305 -19.359 0.269 1 98.69 235 ALA A CA 1
ATOM 1912 C C . ALA A 1 235 ? -10.164 -19.109 1.251 1 98.69 235 ALA A C 1
ATOM 1914 O O . ALA A 1 235 ? -9.242 -19.922 1.375 1 98.69 235 ALA A O 1
ATOM 1915 N N . GLY A 1 236 ? -10.148 -17.969 1.914 1 98.56 236 GLY A N 1
ATOM 1916 C CA . GLY A 1 236 ? -9.195 -17.734 2.986 1 98.56 236 GLY A CA 1
ATOM 1917 C C . GLY A 1 236 ? -8.156 -16.672 2.635 1 98.56 236 GLY A C 1
ATOM 1918 O O . GLY A 1 236 ? -7.281 -16.359 3.447 1 98.56 236 GLY A O 1
ATOM 1919 N N . LEU A 1 237 ? -8.266 -16.094 1.466 1 98.81 237 LEU A N 1
ATOM 1920 C CA . LEU A 1 237 ? -7.254 -15.133 1.031 1 98.81 237 LEU A CA 1
ATOM 1921 C C . LEU A 1 237 ? -7.578 -13.734 1.541 1 98.81 237 LEU A C 1
ATOM 1923 O O . LEU A 1 237 ? -8.727 -13.289 1.476 1 98.81 237 LEU A O 1
ATOM 1927 N N . ARG A 1 238 ? -6.57 -13.055 2.117 1 98.88 238 ARG A N 1
ATOM 1928 C CA . ARG A 1 238 ? -6.656 -11.688 2.633 1 98.88 238 ARG A CA 1
ATOM 1929 C C . ARG A 1 238 ? -5.562 -10.812 2.033 1 98.88 238 ARG A C 1
ATOM 1931 O O . ARG A 1 238 ? -4.375 -11.109 2.166 1 98.88 238 ARG A O 1
ATOM 1938 N N . PRO A 1 239 ? -5.945 -9.75 1.315 1 98.62 239 PRO A N 1
ATOM 1939 C CA . PRO A 1 239 ? -4.918 -8.883 0.738 1 98.62 239 PRO A CA 1
ATOM 1940 C C . PRO A 1 239 ? -4.219 -8.016 1.786 1 98.62 239 PRO A C 1
ATOM 1942 O O . PRO A 1 239 ? -4.883 -7.328 2.564 1 98.62 239 PRO A O 1
ATOM 1945 N N . PHE A 1 240 ? -2.834 -8.023 1.818 1 98.06 240 PHE A N 1
ATOM 1946 C CA . PHE A 1 240 ? -2.113 -7.266 2.836 1 98.06 240 PHE A CA 1
ATOM 1947 C C . PHE A 1 240 ? -1.265 -6.176 2.195 1 98.06 240 PHE A C 1
ATOM 1949 O O . PHE A 1 240 ? -0.755 -5.293 2.889 1 98.06 240 PHE A O 1
ATOM 1956 N N . HIS A 1 241 ? -1.177 -6.215 0.87 1 97.19 241 HIS A N 1
ATOM 1957 C CA . HIS A 1 241 ? -0.45 -5.16 0.173 1 97.19 241 HIS A CA 1
ATOM 1958 C C . HIS A 1 241 ? -0.972 -4.977 -1.248 1 97.19 241 HIS A C 1
ATOM 1960 O O . HIS A 1 241 ? -1.391 -5.945 -1.89 1 97.19 241 HIS A O 1
ATOM 1966 N N . THR A 1 242 ? -0.924 -3.75 -1.743 1 95.69 242 THR A N 1
ATOM 1967 C CA . THR A 1 242 ? -1.312 -3.443 -3.115 1 95.69 242 THR A CA 1
ATOM 1968 C C . THR A 1 242 ? -0.397 -2.375 -3.709 1 95.69 242 THR A C 1
ATOM 1970 O O . THR A 1 242 ? 0.037 -1.461 -3.006 1 95.69 242 THR A O 1
ATOM 1973 N N . GLU A 1 243 ? 0.012 -2.557 -4.902 1 93.44 243 GLU A N 1
ATOM 1974 C CA . GLU A 1 243 ? 0.703 -1.588 -5.75 1 93.44 243 GLU A CA 1
ATOM 1975 C C . GLU A 1 243 ? 0.069 -1.514 -7.133 1 93.44 243 GLU A C 1
ATOM 1977 O O . GLU A 1 243 ? 0.222 -2.432 -7.941 1 93.44 243 GLU A O 1
ATOM 1982 N N . THR A 1 244 ? -0.596 -0.401 -7.383 1 92.44 244 THR A N 1
ATOM 1983 C CA . THR A 1 244 ? -1.148 -0.257 -8.727 1 92.44 244 THR A CA 1
ATOM 1984 C C . THR A 1 244 ? -0.034 -0.07 -9.75 1 92.44 244 THR A C 1
ATOM 1986 O O . THR A 1 244 ? 0.919 0.674 -9.516 1 92.44 244 THR A O 1
ATOM 1989 N N . ASN A 1 245 ? -0.033 -0.917 -10.758 1 90 245 ASN A N 1
ATOM 1990 C CA . ASN A 1 245 ? 0.913 -0.759 -11.852 1 90 245 ASN A CA 1
ATOM 1991 C C . ASN A 1 245 ? 0.532 0.411 -12.758 1 90 245 ASN A C 1
ATOM 1993 O O . ASN A 1 245 ? -0.451 0.337 -13.492 1 90 245 ASN A O 1
ATOM 1997 N N . LEU A 1 246 ? 1.352 1.423 -12.812 1 91.25 246 LEU A N 1
ATOM 1998 C CA . LEU A 1 246 ? 0.96 2.689 -13.414 1 91.25 246 LEU A CA 1
ATOM 1999 C C . LEU A 1 246 ? 1.679 2.9 -14.742 1 91.25 246 LEU A C 1
ATOM 2001 O O . LEU A 1 246 ? 1.594 3.979 -15.336 1 91.25 246 LEU A O 1
ATOM 2005 N N . ILE A 1 247 ? 2.355 1.884 -15.25 1 86.88 247 ILE A N 1
ATOM 2006 C CA . ILE A 1 247 ? 3.125 2.012 -16.484 1 86.88 247 ILE A CA 1
ATOM 2007 C C . ILE A 1 247 ? 2.186 2.301 -17.641 1 86.88 247 ILE A C 1
ATOM 2009 O O . ILE A 1 247 ? 2.451 3.188 -18.469 1 86.88 247 ILE A O 1
ATOM 2013 N N . VAL A 1 248 ? 1.082 1.646 -17.672 1 85.88 248 VAL A N 1
ATOM 2014 C CA . VAL A 1 248 ? 0.161 1.822 -18.797 1 85.88 248 VAL A CA 1
ATOM 2015 C C . VAL A 1 248 ? -0.478 3.207 -18.719 1 85.88 248 VAL A C 1
ATOM 2017 O O . VAL A 1 248 ? -0.766 3.818 -19.75 1 85.88 248 VAL A O 1
ATOM 2020 N N . VAL A 1 249 ? -0.667 3.674 -17.531 1 88.44 249 VAL A N 1
ATOM 2021 C CA . VAL A 1 249 ? -1.221 5.008 -17.344 1 88.44 249 VAL A CA 1
ATOM 2022 C C . VAL A 1 249 ? -0.24 6.059 -17.859 1 88.44 249 VAL A C 1
ATOM 2024 O O . VAL A 1 249 ? -0.64 7.016 -18.531 1 88.44 249 VAL A O 1
ATOM 2027 N N . SER A 1 250 ? 1.04 5.867 -17.594 1 84.88 250 SER A N 1
ATOM 2028 C CA . SER A 1 250 ? 2.053 6.836 -18 1 84.88 250 SER A CA 1
ATOM 2029 C C . SER A 1 250 ? 2.316 6.77 -19.5 1 84.88 250 SER A C 1
ATOM 2031 O O . SER A 1 250 ? 2.467 7.805 -20.156 1 84.88 250 SER A O 1
ATOM 2033 N N . TRP A 1 251 ? 2.275 5.633 -20.016 1 84.56 251 TRP A N 1
ATOM 2034 C CA . TRP A 1 251 ? 2.67 5.441 -21.406 1 84.56 251 TRP A CA 1
ATOM 2035 C C . TRP A 1 251 ? 1.5 5.707 -22.344 1 84.56 251 TRP A C 1
ATOM 2037 O O . TRP A 1 251 ? 1.636 6.449 -23.328 1 84.56 251 TRP A O 1
ATOM 2047 N N . TYR A 1 252 ? 0.338 5.16 -22.031 1 80.44 252 TYR A N 1
ATOM 2048 C CA . TYR A 1 252 ? -0.768 5.18 -22.984 1 80.44 252 TYR A CA 1
ATOM 2049 C C . TYR A 1 252 ? -1.872 6.121 -22.516 1 80.44 252 TYR A C 1
ATOM 2051 O O . TYR A 1 252 ? -2.879 6.293 -23.203 1 80.44 252 TYR A O 1
ATOM 2059 N N . ARG A 1 253 ? -1.663 6.758 -21.391 1 79.56 253 ARG A N 1
ATOM 2060 C CA . ARG A 1 253 ? -2.674 7.652 -20.828 1 79.56 253 ARG A CA 1
ATOM 2061 C C . ARG A 1 253 ? -4.039 6.977 -20.781 1 79.56 253 ARG A C 1
ATOM 2063 O O . ARG A 1 253 ? -5.027 7.523 -21.281 1 79.56 253 ARG A O 1
ATOM 2070 N N . THR A 1 254 ? -4.027 5.766 -20.281 1 86 254 THR A N 1
ATOM 2071 C CA . THR A 1 254 ? -5.246 4.977 -20.156 1 86 254 THR A CA 1
ATOM 2072 C C . THR A 1 254 ? -5.68 4.855 -18.703 1 86 254 THR A C 1
ATOM 2074 O O . THR A 1 254 ? -5.043 5.414 -17.812 1 86 254 THR A O 1
ATOM 2077 N N . LYS A 1 255 ? -6.805 4.215 -18.484 1 90.25 255 LYS A N 1
ATOM 2078 C CA . LYS A 1 255 ? -7.309 3.936 -17.156 1 90.25 255 LYS A CA 1
ATOM 2079 C C . LYS A 1 255 ? -6.371 2.994 -16.391 1 90.25 255 LYS A C 1
ATOM 2081 O O . LYS A 1 255 ? -5.641 2.215 -17.016 1 90.25 255 LYS A O 1
ATOM 2086 N N . PRO A 1 256 ? -6.27 3.154 -15.117 1 93 256 PRO A N 1
ATOM 2087 C CA . PRO A 1 256 ? -5.379 2.33 -14.297 1 93 256 PRO A CA 1
ATOM 2088 C C . PRO A 1 256 ? -5.922 0.92 -14.07 1 93 256 PRO A C 1
ATOM 2090 O O . PRO A 1 256 ? -6.332 0.582 -12.961 1 93 256 PRO A O 1
ATOM 2093 N N . THR A 1 257 ? -5.758 0.029 -15.062 1 94.5 257 THR A N 1
ATOM 2094 C CA . THR A 1 257 ? -6.488 -1.235 -15.078 1 94.5 257 THR A CA 1
ATOM 2095 C C . THR A 1 257 ? -5.602 -2.375 -14.578 1 94.5 257 THR A C 1
ATOM 2097 O O . THR A 1 257 ? -6.043 -3.523 -14.508 1 94.5 257 THR A O 1
ATOM 2100 N N . TYR A 1 258 ? -4.316 -2.154 -14.188 1 94.25 258 TYR A N 1
ATOM 2101 C CA . TYR A 1 258 ? -3.418 -3.184 -13.672 1 94.25 258 TYR A CA 1
ATOM 2102 C C . TYR A 1 258 ? -3.027 -2.893 -12.227 1 94.25 258 TYR A C 1
ATOM 2104 O O . TYR A 1 258 ? -2.686 -1.757 -11.891 1 94.25 258 TYR A O 1
ATOM 2112 N N . SER A 1 259 ? -3.115 -3.881 -11.438 1 95.81 259 SER A N 1
ATOM 2113 C CA . SER A 1 259 ? -2.695 -3.729 -10.047 1 95.81 259 SER A CA 1
ATOM 2114 C C . SER A 1 259 ? -2.092 -5.02 -9.508 1 95.81 259 SER A C 1
ATOM 2116 O O . SER A 1 259 ? -2.553 -6.113 -9.836 1 95.81 259 SER A O 1
ATOM 2118 N N . GLU A 1 260 ? -1.052 -4.824 -8.703 1 96.44 260 GLU A N 1
ATOM 2119 C CA . GLU A 1 260 ? -0.43 -5.918 -7.957 1 96.44 260 GLU A CA 1
ATOM 2120 C C . GLU A 1 260 ? -1.029 -6.043 -6.559 1 96.44 260 GLU A C 1
ATOM 2122 O O . GLU A 1 260 ? -1.146 -5.051 -5.836 1 96.44 260 GLU A O 1
ATOM 2127 N N . TYR A 1 261 ? -1.451 -7.25 -6.203 1 97.81 261 TYR A N 1
ATOM 2128 C CA . TYR A 1 261 ? -1.899 -7.555 -4.852 1 97.81 261 TYR A CA 1
ATOM 2129 C C . TYR A 1 261 ? -1.085 -8.695 -4.25 1 97.81 261 TYR A C 1
ATOM 2131 O O . TYR A 1 261 ? -0.687 -9.625 -4.961 1 97.81 261 TYR A O 1
ATOM 2139 N N . SER A 1 262 ? -0.834 -8.586 -3.018 1 98.56 262 SER A N 1
ATOM 2140 C CA . SER A 1 262 ? -0.289 -9.688 -2.227 1 98.56 262 SER A CA 1
ATOM 2141 C C . SER A 1 262 ? -1.302 -10.188 -1.202 1 98.56 262 SER A C 1
ATOM 2143 O O . SER A 1 262 ? -1.872 -9.398 -0.448 1 98.56 262 SER A O 1
ATOM 2145 N N . PHE A 1 263 ? -1.553 -11.508 -1.193 1 98.81 263 PHE A N 1
ATOM 2146 C CA . PHE A 1 263 ? -2.541 -12.109 -0.308 1 98.81 263 PHE A CA 1
ATOM 2147 C C . PHE A 1 263 ? -1.877 -13.07 0.676 1 98.81 263 PHE A C 1
ATOM 2149 O O . PHE A 1 263 ? -0.951 -13.797 0.313 1 98.81 263 PHE A O 1
ATOM 2156 N N . LEU A 1 264 ? -2.359 -13.023 1.873 1 98.81 264 LEU A N 1
ATOM 2157 C CA . LEU A 1 264 ? -2.053 -14.047 2.865 1 98.81 264 LEU A CA 1
ATOM 2158 C C . LEU A 1 264 ? -3.182 -15.07 2.957 1 98.81 264 LEU A C 1
ATOM 2160 O O . LEU A 1 264 ? -4.355 -14.703 3 1 98.81 264 LEU A O 1
ATOM 2164 N N . ASN A 1 265 ? -2.875 -16.328 2.877 1 98.81 265 ASN A N 1
ATOM 2165 C CA . ASN A 1 265 ? -3.869 -17.375 3.088 1 98.81 265 ASN A CA 1
ATOM 2166 C C . ASN A 1 265 ? -4.02 -17.719 4.566 1 98.81 265 ASN A C 1
ATOM 2168 O O . ASN A 1 265 ? -3.133 -18.328 5.164 1 98.81 265 ASN A O 1
ATOM 2172 N N . ILE A 1 266 ? -5.109 -17.344 5.105 1 98.5 266 ILE A N 1
ATOM 2173 C CA . ILE A 1 266 ? -5.32 -17.594 6.527 1 98.5 266 ILE A CA 1
ATOM 2174 C C . ILE A 1 266 ? -6.219 -18.812 6.707 1 98.5 266 ILE A C 1
ATOM 2176 O O . ILE A 1 266 ? -6.637 -19.125 7.824 1 98.5 266 ILE A O 1
ATOM 2180 N N . GLY A 1 267 ? -6.543 -19.469 5.547 1 97.44 267 GLY A N 1
ATOM 2181 C CA . GLY A 1 267 ? -7.461 -20.609 5.578 1 97.44 267 GLY A CA 1
ATOM 2182 C C . GLY A 1 267 ? -6.754 -21.938 5.734 1 97.44 267 GLY A C 1
ATOM 2183 O O . GLY A 1 267 ? -7.402 -22.984 5.789 1 97.44 267 GLY A O 1
ATOM 2184 N N . THR A 1 268 ? -5.449 -21.953 5.789 1 96.88 268 THR A N 1
ATOM 2185 C CA . THR A 1 268 ? -4.676 -23.172 5.961 1 96.88 268 THR A CA 1
ATOM 2186 C C . THR A 1 268 ? -3.477 -22.938 6.871 1 96.88 268 THR A C 1
ATOM 2188 O O . THR A 1 268 ? -3.113 -21.781 7.141 1 96.88 268 THR A O 1
ATOM 2191 N N . SER A 1 269 ? -2.902 -24.016 7.391 1 96.25 269 SER A N 1
ATOM 2192 C CA . SER A 1 269 ? -1.76 -23.906 8.297 1 96.25 269 SER A CA 1
ATOM 2193 C C . SER A 1 269 ? -0.453 -23.797 7.516 1 96.25 269 SER A C 1
ATOM 2195 O O . SER A 1 269 ? -0.229 -24.516 6.551 1 96.25 269 SER A O 1
ATOM 2197 N N . HIS A 1 270 ? 0.344 -22.828 7.902 1 97.31 270 HIS A N 1
ATOM 2198 C CA . HIS A 1 270 ? 1.697 -22.688 7.379 1 97.31 270 HIS A CA 1
ATOM 2199 C C . HIS A 1 270 ? 2.531 -21.75 8.25 1 97.31 270 HIS A C 1
ATOM 2201 O O . HIS A 1 270 ? 2.027 -21.188 9.219 1 97.31 270 HIS A O 1
ATOM 2207 N N . GLU A 1 271 ? 3.742 -21.438 7.945 1 96.44 271 GLU A N 1
ATOM 2208 C CA . GLU A 1 271 ? 4.754 -20.844 8.812 1 96.44 271 GLU A CA 1
ATOM 2209 C C . GLU A 1 271 ? 4.398 -19.391 9.148 1 96.44 271 GLU A C 1
ATOM 2211 O O . GLU A 1 271 ? 4.793 -18.875 10.195 1 96.44 271 GLU A O 1
ATOM 2216 N N . VAL A 1 272 ? 3.588 -18.688 8.305 1 96.94 272 VAL A N 1
ATOM 2217 C CA . VAL A 1 272 ? 3.371 -17.25 8.461 1 96.94 272 VAL A CA 1
ATOM 2218 C C . VAL A 1 272 ? 2.105 -17.016 9.281 1 96.94 272 VAL A C 1
ATOM 2220 O O . VAL A 1 272 ? 1.854 -15.891 9.734 1 96.94 272 VAL A O 1
ATOM 2223 N N . VAL A 1 273 ? 1.302 -18.016 9.516 1 97.31 273 VAL A N 1
ATOM 2224 C CA . VAL A 1 273 ? 0.065 -17.812 10.258 1 97.31 273 VAL A CA 1
ATOM 2225 C C . VAL A 1 273 ? 0.133 -18.562 11.586 1 97.31 273 VAL A C 1
ATOM 2227 O O . VAL A 1 273 ? -0.872 -18.688 12.289 1 97.31 273 VAL A O 1
ATOM 2230 N N . GLU A 1 274 ? 1.313 -19.062 11.898 1 93.56 274 GLU A N 1
ATOM 2231 C CA . GLU A 1 274 ? 1.549 -19.766 13.156 1 93.56 274 GLU A CA 1
ATOM 2232 C C . GLU A 1 274 ? 2.762 -19.203 13.891 1 93.56 274 GLU A C 1
ATOM 2234 O O . GLU A 1 274 ? 3.631 -18.578 13.273 1 93.56 274 GLU A O 1
ATOM 2239 N N . ASP A 1 275 ? 2.797 -19.375 15.25 1 89.31 275 ASP A N 1
ATOM 2240 C CA . ASP A 1 275 ? 3.928 -18.922 16.047 1 89.31 275 ASP A CA 1
ATOM 2241 C C . ASP A 1 275 ? 5.156 -19.797 15.805 1 89.31 275 ASP A C 1
ATOM 2243 O O . ASP A 1 275 ? 5.031 -20.984 15.484 1 89.31 275 ASP A O 1
ATOM 2247 N N . MET B 1 1 ? 11.047 -26.109 25.828 1 26.5 1 MET B N 1
ATOM 2248 C CA . MET B 1 1 ? 11.039 -25.438 24.531 1 26.5 1 MET B CA 1
ATOM 2249 C C . MET B 1 1 ? 10.867 -23.922 24.703 1 26.5 1 MET B C 1
ATOM 2251 O O . MET B 1 1 ? 9.93 -23.484 25.375 1 26.5 1 MET B O 1
ATOM 2255 N N . GLY B 1 2 ? 11.852 -23.094 24.609 1 33.91 2 GLY B N 1
ATOM 2256 C CA . GLY B 1 2 ? 11.992 -21.75 25.109 1 33.91 2 GLY B CA 1
ATOM 2257 C C . GLY B 1 2 ? 10.945 -20.797 24.562 1 33.91 2 GLY B C 1
ATOM 2258 O O . GLY B 1 2 ? 10.367 -21.047 23.5 1 33.91 2 GLY B O 1
ATOM 2259 N N . ARG B 1 3 ? 10.383 -20.094 25.359 1 41.78 3 ARG B N 1
ATOM 2260 C CA . ARG B 1 3 ? 9.352 -19.125 25.031 1 41.78 3 ARG B CA 1
ATOM 2261 C C . ARG B 1 3 ? 9.758 -18.266 23.828 1 41.78 3 ARG B C 1
ATOM 2263 O O . ARG B 1 3 ? 10.852 -17.703 23.812 1 41.78 3 ARG B O 1
ATOM 2270 N N . PRO B 1 4 ? 9.242 -18.594 22.594 1 49.03 4 PRO B N 1
ATOM 2271 C CA . PRO B 1 4 ? 9.672 -17.75 21.469 1 49.03 4 PRO B CA 1
ATOM 2272 C C . PRO B 1 4 ? 9.805 -16.281 21.859 1 49.03 4 PRO B C 1
ATOM 2274 O O . PRO B 1 4 ? 8.984 -15.766 22.609 1 49.03 4 PRO B O 1
ATOM 2277 N N . HIS B 1 5 ? 11.008 -15.719 21.953 1 59.12 5 HIS B N 1
ATOM 2278 C CA . HIS B 1 5 ? 11.422 -14.375 22.344 1 59.12 5 HIS B CA 1
ATOM 2279 C C . HIS B 1 5 ? 10.648 -13.312 21.578 1 59.12 5 HIS B C 1
ATOM 2281 O O . HIS B 1 5 ? 10.688 -13.273 20.344 1 59.12 5 HIS B O 1
ATOM 2287 N N . VAL B 1 6 ? 9.477 -12.797 22.125 1 72.19 6 VAL B N 1
ATOM 2288 C CA . VAL B 1 6 ? 8.695 -11.727 21.531 1 72.19 6 VAL B CA 1
ATOM 2289 C C . VAL B 1 6 ? 9.539 -10.453 21.422 1 72.19 6 VAL B C 1
ATOM 2291 O O . VAL B 1 6 ? 10.102 -10 22.422 1 72.19 6 VAL B O 1
ATOM 2294 N N . MET B 1 7 ? 9.742 -9.93 20.281 1 85 7 MET B N 1
ATOM 2295 C CA . MET B 1 7 ? 10.516 -8.727 20.031 1 85 7 MET B CA 1
ATOM 2296 C C . MET B 1 7 ? 9.82 -7.496 20.609 1 85 7 MET B C 1
ATOM 2298 O O . MET B 1 7 ? 8.602 -7.363 20.484 1 85 7 MET B O 1
ATOM 2302 N N . SER B 1 8 ? 10.57 -6.617 21.375 1 90.88 8 SER B N 1
ATOM 2303 C CA . SER B 1 8 ? 10.062 -5.312 21.781 1 90.88 8 SER B CA 1
ATOM 2304 C C . SER B 1 8 ? 9.805 -4.414 20.578 1 90.88 8 SER B C 1
ATOM 2306 O O . SER B 1 8 ? 10.258 -4.707 19.469 1 90.88 8 SER B O 1
ATOM 2308 N N . VAL B 1 9 ? 9.031 -3.318 20.75 1 93.56 9 VAL B N 1
ATOM 2309 C CA . VAL B 1 9 ? 8.797 -2.348 19.688 1 93.56 9 VAL B CA 1
ATOM 2310 C C . VAL B 1 9 ? 10.125 -1.772 19.203 1 93.56 9 VAL B C 1
ATOM 2312 O O . VAL B 1 9 ? 10.344 -1.615 18 1 93.56 9 VAL B O 1
ATOM 2315 N N . ARG B 1 10 ? 11 -1.479 20.141 1 93.19 10 ARG B N 1
ATOM 2316 C CA . ARG B 1 10 ? 12.312 -0.946 19.797 1 93.19 10 ARG B CA 1
ATOM 2317 C C . ARG B 1 10 ? 13.078 -1.909 18.891 1 93.19 10 ARG B C 1
ATOM 2319 O O . ARG B 1 10 ? 13.68 -1.491 17.906 1 93.19 10 ARG B O 1
ATOM 2326 N N . GLN B 1 11 ? 13.062 -3.109 19.219 1 93.56 11 GLN B N 1
ATOM 2327 C CA . GLN B 1 11 ? 13.727 -4.125 18.406 1 93.56 11 GLN B CA 1
ATOM 2328 C C . GLN B 1 11 ? 13.109 -4.223 17.016 1 93.56 11 GLN B C 1
ATOM 2330 O O . GLN B 1 11 ? 13.82 -4.336 16.016 1 93.56 11 GLN B O 1
ATOM 2335 N N . LYS B 1 12 ? 11.805 -4.238 16.953 1 93.12 12 LYS B N 1
ATOM 2336 C CA . LYS B 1 12 ? 11.109 -4.238 15.664 1 93.12 12 LYS B CA 1
ATOM 2337 C C . LYS B 1 12 ? 11.539 -3.053 14.805 1 93.12 12 LYS B C 1
ATOM 2339 O O . LYS B 1 12 ? 11.836 -3.213 13.617 1 93.12 12 LYS B O 1
ATOM 2344 N N . LEU B 1 13 ? 11.586 -1.917 15.445 1 96.19 13 LEU B N 1
ATOM 2345 C CA . LEU B 1 13 ? 11.93 -0.697 14.719 1 96.19 13 LEU B CA 1
ATOM 2346 C C . LEU B 1 13 ? 13.367 -0.75 14.211 1 96.19 13 LEU B C 1
ATOM 2348 O O . LEU B 1 13 ? 13.648 -0.305 13.102 1 96.19 13 LEU B O 1
ATOM 2352 N N . GLU B 1 14 ? 14.266 -1.261 15.016 1 95.75 14 GLU B N 1
ATOM 2353 C CA . GLU B 1 14 ? 15.656 -1.396 14.594 1 95.75 14 GLU B CA 1
ATOM 2354 C C . GLU B 1 14 ? 15.781 -2.285 13.359 1 95.75 14 GLU B C 1
ATOM 2356 O O . GLU B 1 14 ? 16.484 -1.949 12.414 1 95.75 14 GLU B O 1
ATOM 2361 N N . ARG B 1 15 ? 15.102 -3.361 13.375 1 93.81 15 ARG B N 1
ATOM 2362 C CA . ARG B 1 15 ? 15.102 -4.266 12.227 1 93.81 15 ARG B CA 1
ATOM 2363 C C . ARG B 1 15 ? 14.531 -3.58 10.992 1 93.81 15 ARG B C 1
ATOM 2365 O O . ARG B 1 15 ? 15.055 -3.748 9.883 1 93.81 15 ARG B O 1
ATOM 2372 N N . GLN B 1 16 ? 13.445 -2.859 11.203 1 95.69 16 GLN B N 1
ATOM 2373 C CA . GLN B 1 16 ? 12.82 -2.166 10.086 1 95.69 16 GLN B CA 1
ATOM 2374 C C . GLN B 1 16 ? 13.727 -1.068 9.539 1 95.69 16 GLN B C 1
ATOM 2376 O O . GLN B 1 16 ? 13.727 -0.804 8.336 1 95.69 16 GLN B O 1
ATOM 2381 N N . GLU B 1 17 ? 14.477 -0.457 10.391 1 97.06 17 GLU B N 1
ATOM 2382 C CA . GLU B 1 17 ? 15.414 0.563 9.945 1 97.06 17 GLU B CA 1
ATOM 2383 C C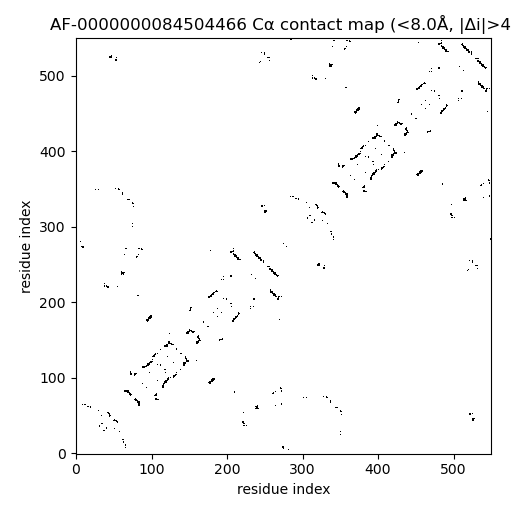 . GLU B 1 17 ? 16.5 -0.04 9.047 1 97.06 17 GLU B C 1
ATOM 2385 O O . GLU B 1 17 ? 16.906 0.571 8.062 1 97.06 17 GLU B O 1
ATOM 2390 N N . ASP B 1 18 ? 16.969 -1.209 9.398 1 95.62 18 ASP B N 1
ATOM 2391 C CA . ASP B 1 18 ? 17.938 -1.903 8.555 1 95.62 18 ASP B CA 1
ATOM 2392 C C . ASP B 1 18 ? 17.344 -2.199 7.176 1 95.62 18 ASP B C 1
ATOM 2394 O O . ASP B 1 18 ? 18.016 -1.981 6.16 1 95.62 18 ASP B O 1
ATOM 2398 N N . ALA B 1 19 ? 16.172 -2.703 7.195 1 94.06 19 ALA B N 1
ATOM 2399 C CA . ALA B 1 19 ? 15.5 -3.012 5.938 1 94.06 19 ALA B CA 1
ATOM 2400 C C . ALA B 1 19 ? 15.281 -1.749 5.105 1 94.06 19 ALA B C 1
ATOM 2402 O O . ALA B 1 19 ? 15.469 -1.759 3.889 1 94.06 19 ALA B O 1
ATOM 2403 N N . TYR B 1 20 ? 14.875 -0.69 5.766 1 96.56 20 TYR B N 1
ATOM 2404 C CA . TYR B 1 20 ? 14.625 0.568 5.074 1 96.56 20 TYR B CA 1
ATOM 2405 C C . TYR B 1 20 ? 15.906 1.123 4.469 1 96.56 20 TYR B C 1
ATOM 2407 O O . TYR B 1 20 ? 15.891 1.695 3.375 1 96.56 20 TYR B O 1
ATOM 2415 N N . ALA B 1 21 ? 17.016 0.988 5.172 1 96.94 21 ALA B N 1
ATOM 2416 C CA . ALA B 1 21 ? 18.312 1.414 4.648 1 96.94 21 ALA B CA 1
ATOM 2417 C C . ALA B 1 21 ? 18.625 0.72 3.328 1 96.94 21 ALA B C 1
ATOM 2419 O O . ALA B 1 21 ? 19.172 1.336 2.41 1 96.94 21 ALA B O 1
ATOM 2420 N N . GLN B 1 22 ? 18.281 -0.516 3.268 1 94.31 22 GLN B N 1
ATOM 2421 C CA . GLN B 1 22 ? 18.484 -1.247 2.021 1 94.31 22 GLN B CA 1
ATOM 2422 C C . GLN B 1 22 ? 17.609 -0.679 0.903 1 94.31 22 GLN B C 1
ATOM 2424 O O . GLN B 1 22 ? 18.047 -0.579 -0.244 1 94.31 22 GLN B O 1
ATOM 2429 N N . ILE B 1 23 ? 16.406 -0.329 1.233 1 95.19 23 ILE B N 1
ATOM 2430 C CA . ILE B 1 23 ? 15.508 0.255 0.246 1 95.19 23 ILE B CA 1
ATOM 2431 C C . ILE B 1 23 ? 16.094 1.564 -0.277 1 95.19 23 ILE B C 1
ATOM 2433 O O . ILE B 1 23 ? 16 1.859 -1.471 1 95.19 23 ILE B O 1
ATOM 2437 N N . VAL B 1 24 ? 16.656 2.355 0.575 1 97.5 24 VAL B N 1
ATOM 2438 C CA . VAL B 1 24 ? 17.297 3.609 0.182 1 97.5 24 VAL B CA 1
ATOM 2439 C C . VAL B 1 24 ? 18.453 3.328 -0.761 1 97.5 24 VAL B C 1
ATOM 2441 O O . VAL B 1 24 ? 18.641 4.02 -1.767 1 97.5 24 VAL B O 1
ATOM 2444 N N . GLN B 1 25 ? 19.25 2.316 -0.438 1 96.69 25 GLN B N 1
ATOM 2445 C CA . GLN B 1 25 ? 20.328 1.925 -1.334 1 96.69 25 GLN B CA 1
ATOM 2446 C C . GLN B 1 25 ? 19.781 1.495 -2.695 1 96.69 25 GLN B C 1
ATOM 2448 O O . GLN B 1 25 ? 20.344 1.865 -3.732 1 96.69 25 GLN B O 1
ATOM 2453 N N . ASP B 1 26 ? 18.75 0.72 -2.689 1 94.81 26 ASP B N 1
ATOM 2454 C CA . ASP B 1 26 ? 18.125 0.267 -3.928 1 94.81 26 ASP B CA 1
ATOM 2455 C C . ASP B 1 26 ? 17.625 1.448 -4.75 1 94.81 26 ASP B C 1
ATOM 2457 O O . ASP B 1 26 ? 17.719 1.443 -5.98 1 94.81 26 ASP B O 1
ATOM 2461 N N . ARG B 1 27 ? 17.047 2.432 -4.078 1 96.94 27 ARG B N 1
ATOM 2462 C CA . ARG B 1 27 ? 16.594 3.645 -4.746 1 96.94 27 ARG B CA 1
ATOM 2463 C C . ARG B 1 27 ? 17.719 4.316 -5.504 1 96.94 27 ARG B C 1
ATOM 2465 O O . ARG B 1 27 ? 17.578 4.672 -6.676 1 96.94 27 ARG B O 1
ATOM 2472 N N . HIS B 1 28 ? 18.812 4.461 -4.867 1 97.81 28 HIS B N 1
ATOM 2473 C CA . HIS B 1 28 ? 19.938 5.137 -5.492 1 97.81 28 HIS B CA 1
ATOM 2474 C C . HIS B 1 28 ? 20.531 4.293 -6.613 1 97.81 28 HIS B C 1
ATOM 2476 O O . HIS B 1 28 ? 21 4.828 -7.621 1 97.81 28 HIS B O 1
ATOM 2482 N N . ALA B 1 29 ? 20.578 2.98 -6.402 1 95.81 29 ALA B N 1
ATOM 2483 C CA . ALA B 1 29 ? 21 2.105 -7.492 1 95.81 29 ALA B CA 1
ATOM 2484 C C . ALA B 1 29 ? 20.078 2.254 -8.703 1 95.81 29 ALA B C 1
ATOM 2486 O O . ALA B 1 29 ? 20.547 2.283 -9.844 1 95.81 29 ALA B O 1
ATOM 2487 N N . PHE B 1 30 ? 18.812 2.334 -8.453 1 95.12 30 PHE B N 1
ATOM 2488 C CA . PHE B 1 30 ? 17.828 2.502 -9.516 1 95.12 30 PHE B CA 1
ATOM 2489 C C . PHE B 1 30 ? 18.016 3.84 -10.219 1 95.12 30 PHE B C 1
ATOM 2491 O O . PHE B 1 30 ? 17.922 3.914 -11.445 1 95.12 30 PHE B O 1
ATOM 2498 N N . ILE B 1 31 ? 18.297 4.879 -9.461 1 97.25 31 ILE B N 1
ATOM 2499 C CA . ILE B 1 31 ? 18.562 6.203 -10.016 1 97.25 31 ILE B CA 1
ATOM 2500 C C . ILE B 1 31 ? 19.781 6.141 -10.938 1 97.25 31 ILE B C 1
ATOM 2502 O O . ILE B 1 31 ? 19.75 6.68 -12.047 1 97.25 31 ILE B O 1
ATOM 2506 N N . ARG B 1 32 ? 20.844 5.48 -10.477 1 96.81 32 ARG B N 1
ATOM 2507 C CA . ARG B 1 32 ? 22.047 5.352 -11.305 1 96.81 32 ARG B CA 1
ATOM 2508 C C . ARG B 1 32 ? 21.75 4.59 -12.586 1 96.81 32 ARG B C 1
ATOM 2510 O O . ARG B 1 32 ? 22.297 4.902 -13.641 1 96.81 32 ARG B O 1
ATOM 2517 N N . LYS B 1 33 ? 20.906 3.662 -12.469 1 93.12 33 LYS B N 1
ATOM 2518 C CA . LYS B 1 33 ? 20.562 2.82 -13.617 1 93.12 33 LYS B CA 1
ATOM 2519 C C . LYS B 1 33 ? 19.781 3.607 -14.664 1 93.12 33 LYS B C 1
ATOM 2521 O O . LYS B 1 33 ? 20.031 3.467 -15.867 1 93.12 33 LYS B O 1
ATOM 2526 N N . VAL B 1 34 ? 18.891 4.527 -14.227 1 92.38 34 VAL B N 1
ATOM 2527 C CA . VAL B 1 34 ? 17.969 5.082 -15.211 1 92.38 34 VAL B CA 1
ATOM 2528 C C . VAL B 1 34 ? 18.312 6.551 -15.469 1 92.38 34 VAL B C 1
ATOM 2530 O O . VAL B 1 34 ? 17.844 7.137 -16.438 1 92.38 34 VAL B O 1
ATOM 2533 N N . GLY B 1 35 ? 19.172 7.227 -14.469 1 81.19 35 GLY B N 1
ATOM 2534 C CA . GLY B 1 35 ? 19.422 8.656 -14.469 1 81.19 35 GLY B CA 1
ATOM 2535 C C . GLY B 1 35 ? 20.641 9.055 -15.289 1 81.19 35 GLY B C 1
ATOM 2536 O O . GLY B 1 35 ? 20.5 9.625 -16.375 1 81.19 35 GLY B O 1
ATOM 2537 N N . PRO B 1 36 ? 21.828 8.773 -14.961 1 92.06 36 PRO B N 1
ATOM 2538 C CA . PRO B 1 36 ? 22.562 8.156 -13.852 1 92.06 36 PRO B CA 1
ATOM 2539 C C . PRO B 1 36 ? 22.609 9.031 -12.609 1 92.06 36 PRO B C 1
ATOM 2541 O O . PRO B 1 36 ? 23.094 8.602 -11.555 1 92.06 36 PRO B O 1
ATOM 2544 N N . THR B 1 37 ? 22.156 10.352 -12.875 1 97.19 37 THR B N 1
ATOM 2545 C CA . THR B 1 37 ? 22.031 11.281 -11.758 1 97.19 37 THR B CA 1
ATOM 2546 C C . THR B 1 37 ? 20.594 11.742 -11.578 1 97.19 37 THR B C 1
ATOM 2548 O O . THR B 1 37 ? 19.797 11.664 -12.516 1 97.19 37 THR B O 1
ATOM 2551 N N . PRO B 1 38 ? 20.312 12.188 -10.375 1 97.88 38 PRO B N 1
ATOM 2552 C CA . PRO B 1 38 ? 18.922 12.539 -10.094 1 97.88 38 PRO B CA 1
ATOM 2553 C C . PRO B 1 38 ? 18.344 13.547 -11.078 1 97.88 38 PRO B C 1
ATOM 2555 O O . PRO B 1 38 ? 17.172 13.469 -11.43 1 97.88 38 PRO B O 1
ATOM 2558 N N . ASP B 1 39 ? 19.125 14.508 -11.562 1 97.69 39 ASP B N 1
ATOM 2559 C CA . ASP B 1 39 ? 18.641 15.562 -12.445 1 97.69 39 ASP B CA 1
ATOM 2560 C C . ASP B 1 39 ? 18.344 15.016 -13.844 1 97.69 39 ASP B C 1
ATOM 2562 O O . ASP B 1 39 ? 17.688 15.688 -14.656 1 97.69 39 ASP B O 1
ATOM 2566 N N . LYS B 1 40 ? 18.719 13.812 -14.133 1 97.31 40 LYS B N 1
ATOM 2567 C CA . LYS B 1 40 ? 18.5 13.195 -15.438 1 97.31 40 LYS B CA 1
ATOM 2568 C C . LYS B 1 40 ? 17.344 12.203 -15.383 1 97.31 40 LYS B C 1
ATOM 2570 O O . LYS B 1 40 ? 16.984 11.609 -16.406 1 97.31 40 LYS B O 1
ATOM 2575 N N . VAL B 1 41 ? 16.766 12.016 -14.258 1 97.06 41 VAL B N 1
ATOM 2576 C CA . VAL B 1 41 ? 15.625 11.117 -14.133 1 97.06 41 VAL B CA 1
ATOM 2577 C C . VAL B 1 41 ? 14.344 11.852 -14.5 1 97.06 41 VAL B C 1
ATOM 2579 O O . VAL B 1 41 ? 14.086 12.953 -14 1 97.06 41 VAL B O 1
ATOM 2582 N N . VAL B 1 42 ? 13.594 11.281 -15.438 1 95.25 42 VAL B N 1
ATOM 2583 C CA . VAL B 1 42 ? 12.273 11.797 -15.797 1 95.25 42 VAL B CA 1
ATOM 2584 C C . VAL B 1 42 ? 11.211 11.148 -14.914 1 95.25 42 VAL B C 1
ATOM 2586 O O . VAL B 1 42 ? 11.008 9.938 -14.961 1 95.25 42 VAL B O 1
ATOM 2589 N N . PRO B 1 43 ? 10.469 11.875 -14.125 1 95.25 43 PRO B N 1
ATOM 2590 C CA . PRO B 1 43 ? 9.562 11.297 -13.133 1 95.25 43 PRO B CA 1
ATOM 2591 C C . PRO B 1 43 ? 8.477 10.422 -13.766 1 95.25 43 PRO B C 1
ATOM 2593 O O . PRO B 1 43 ? 8.086 9.406 -13.195 1 95.25 43 PRO B O 1
ATOM 2596 N N . TYR B 1 44 ? 7.996 10.852 -14.93 1 93.94 44 TYR B N 1
ATOM 2597 C CA . TYR B 1 44 ? 6.945 10.125 -15.633 1 93.94 44 TYR B CA 1
ATOM 2598 C C . TYR B 1 44 ? 7.289 9.961 -17.109 1 93.94 44 TYR B C 1
ATOM 2600 O O . TYR B 1 44 ? 6.789 10.703 -17.953 1 93.94 44 TYR B O 1
ATOM 2608 N N . PRO B 1 45 ? 8.094 8.961 -17.375 1 92.44 45 PRO B N 1
ATOM 2609 C CA . PRO B 1 45 ? 8.5 8.758 -18.766 1 92.44 45 PRO B CA 1
ATOM 2610 C C . PRO B 1 45 ? 7.336 8.352 -19.672 1 92.44 45 PRO B C 1
ATOM 2612 O O . PRO B 1 45 ? 6.34 7.809 -19.188 1 92.44 45 PRO B O 1
ATOM 2615 N N . ASP B 1 46 ? 7.523 8.688 -20.938 1 88.94 46 ASP B N 1
ATOM 2616 C CA . ASP B 1 46 ? 6.527 8.281 -21.922 1 88.94 46 ASP B CA 1
ATOM 2617 C C . ASP B 1 46 ? 6.961 7.016 -22.656 1 88.94 46 ASP B C 1
ATOM 2619 O O . ASP B 1 46 ? 8.039 6.477 -22.391 1 88.94 46 ASP B O 1
ATOM 2623 N N . GLU B 1 47 ? 6.066 6.578 -23.516 1 86.25 47 GLU B N 1
ATOM 2624 C CA . GLU B 1 47 ? 6.277 5.309 -24.203 1 86.25 47 GLU B CA 1
ATOM 2625 C C . GLU B 1 47 ? 7.562 5.332 -25.031 1 86.25 47 GLU B C 1
ATOM 2627 O O . GLU B 1 47 ? 8.25 4.316 -25.156 1 86.25 47 GLU B O 1
ATOM 2632 N N . SER B 1 48 ? 7.961 6.449 -25.562 1 87 48 SER B N 1
ATOM 2633 C CA . SER B 1 48 ? 9.102 6.578 -26.453 1 87 48 SER B CA 1
ATOM 2634 C C . SER B 1 48 ? 10.414 6.309 -25.734 1 87 48 SER B C 1
ATOM 2636 O O . SER B 1 48 ? 11.414 5.926 -26.359 1 87 48 SER B O 1
ATOM 2638 N N . SER B 1 49 ? 10.461 6.453 -24.422 1 84.19 49 SER B N 1
ATOM 2639 C CA . SER B 1 49 ? 11.703 6.289 -23.672 1 84.19 49 SER B CA 1
ATOM 2640 C C . SER B 1 49 ? 11.938 4.824 -23.312 1 84.19 49 SER B C 1
ATOM 2642 O O . SER B 1 49 ? 13.047 4.445 -22.938 1 84.19 49 SER B O 1
ATOM 2644 N N . TYR B 1 50 ? 10.93 4.012 -23.359 1 81.69 50 TYR B N 1
ATOM 2645 C CA . TYR B 1 50 ? 10.977 2.594 -23.016 1 81.69 50 TYR B CA 1
ATOM 2646 C C . TYR B 1 50 ? 11.344 2.391 -21.547 1 81.69 50 TYR B C 1
ATOM 2648 O O . TYR B 1 50 ? 11.719 1.29 -21.141 1 81.69 50 TYR B O 1
ATOM 2656 N N . LYS B 1 51 ? 11.266 3.51 -20.812 1 85.81 51 LYS B N 1
ATOM 2657 C CA . LYS B 1 51 ? 11.484 3.414 -19.375 1 85.81 51 LYS B CA 1
ATOM 2658 C C . LYS B 1 51 ? 10.203 3.008 -18.656 1 85.81 51 LYS B C 1
ATOM 2660 O O . LYS B 1 51 ? 9.141 3.598 -18.875 1 85.81 51 LYS B O 1
ATOM 2665 N N . THR B 1 52 ? 10.352 1.969 -17.781 1 87.5 52 THR B N 1
ATOM 2666 C CA . THR B 1 52 ? 9.18 1.358 -17.172 1 87.5 52 THR B CA 1
ATOM 2667 C C . THR B 1 52 ? 9.141 1.637 -15.672 1 87.5 52 THR B C 1
ATOM 2669 O O . THR B 1 52 ? 9.297 0.72 -14.867 1 87.5 52 THR B O 1
ATOM 2672 N N . TYR B 1 53 ? 8.914 2.889 -15.383 1 92.12 53 TYR B N 1
ATOM 2673 C CA . TYR B 1 53 ? 8.758 3.291 -13.992 1 92.12 53 TYR B CA 1
ATOM 2674 C C . TYR B 1 53 ? 7.988 4.602 -13.883 1 92.12 53 TYR B C 1
ATOM 2676 O O . TYR B 1 53 ? 7.766 5.281 -14.891 1 92.12 53 TYR B O 1
ATOM 2684 N N . THR B 1 54 ? 7.473 4.949 -12.82 1 93.69 54 THR B N 1
ATOM 2685 C CA . THR B 1 54 ? 6.996 6.273 -12.445 1 93.69 54 THR B CA 1
ATOM 2686 C C . THR B 1 54 ? 7.789 6.816 -11.258 1 93.69 54 THR B C 1
ATOM 2688 O O . THR B 1 54 ? 8.609 6.105 -10.68 1 93.69 54 THR B O 1
ATOM 2691 N N . LEU B 1 55 ? 7.535 8.047 -10.938 1 96.25 55 LEU B N 1
ATOM 2692 C CA . LEU B 1 55 ? 8.141 8.688 -9.773 1 96.25 55 LEU B CA 1
ATOM 2693 C C . LEU B 1 55 ? 7.98 7.824 -8.531 1 96.25 55 LEU B C 1
ATOM 2695 O O . LEU B 1 55 ? 8.93 7.652 -7.762 1 96.25 55 LEU B O 1
ATOM 2699 N N . TRP B 1 56 ? 6.84 7.238 -8.336 1 96.5 56 TRP B N 1
ATOM 2700 C CA . TRP B 1 56 ? 6.461 6.566 -7.094 1 96.5 56 TRP B CA 1
ATOM 2701 C C . TRP B 1 56 ? 7.242 5.266 -6.922 1 96.5 56 TRP B C 1
ATOM 2703 O O . TRP B 1 56 ? 7.398 4.773 -5.805 1 96.5 56 TRP B O 1
ATOM 2713 N N . ASP B 1 57 ? 7.777 4.688 -7.996 1 95.5 57 ASP B N 1
ATOM 2714 C CA . ASP B 1 57 ? 8.523 3.436 -7.957 1 95.5 57 ASP B CA 1
ATOM 2715 C C . ASP B 1 57 ? 9.844 3.605 -7.211 1 95.5 57 ASP B C 1
ATOM 2717 O O . ASP B 1 57 ? 10.422 2.629 -6.727 1 95.5 57 ASP B O 1
ATOM 2721 N N . PHE B 1 58 ? 10.312 4.809 -7.07 1 96.88 58 PHE B N 1
ATOM 2722 C CA . PHE B 1 58 ? 11.562 5.094 -6.371 1 96.88 58 PHE B CA 1
ATOM 2723 C C . PHE B 1 58 ? 11.328 5.203 -4.867 1 96.88 58 PHE B C 1
ATOM 2725 O O . PHE B 1 58 ? 12.273 5.16 -4.082 1 96.88 58 PHE B O 1
ATOM 2732 N N . PHE B 1 59 ? 10.062 5.332 -4.453 1 97.5 59 PHE B N 1
ATOM 2733 C CA . PHE B 1 59 ? 9.75 5.688 -3.074 1 97.5 59 PHE B CA 1
ATOM 2734 C C . PHE B 1 59 ? 8.648 4.785 -2.521 1 97.5 59 PHE B C 1
ATOM 2736 O O . PHE B 1 59 ? 7.641 5.273 -2.01 1 97.5 59 PHE B O 1
ATOM 2743 N N . PRO B 1 60 ? 8.883 3.504 -2.549 1 95.81 60 PRO B N 1
ATOM 2744 C CA . PRO B 1 60 ? 7.867 2.617 -1.972 1 95.81 60 PRO B CA 1
ATOM 2745 C C . PRO B 1 60 ? 7.715 2.797 -0.463 1 95.81 60 PRO B C 1
ATOM 2747 O O . PRO B 1 60 ? 8.695 3.062 0.233 1 95.81 60 PRO B O 1
ATOM 2750 N N . ALA B 1 61 ? 6.492 2.736 0.015 1 96.44 61 ALA B N 1
ATOM 2751 C CA . ALA B 1 61 ? 6.281 2.684 1.46 1 96.44 61 ALA B CA 1
ATOM 2752 C C . ALA B 1 61 ? 6.75 1.352 2.035 1 96.44 61 ALA B C 1
ATOM 2754 O O . ALA B 1 61 ? 5.965 0.409 2.156 1 96.44 61 ALA B O 1
ATOM 2755 N N . SER B 1 62 ? 8.031 1.311 2.482 1 95.69 62 SER B N 1
ATOM 2756 C CA . SER B 1 62 ? 8.672 0.032 2.77 1 95.69 62 SER B CA 1
ATOM 2757 C C . SER B 1 62 ? 9.008 -0.1 4.254 1 95.69 62 SER B C 1
ATOM 2759 O O . SER B 1 62 ? 9.875 -0.884 4.633 1 95.69 62 SER B O 1
ATOM 2761 N N . PHE B 1 63 ? 8.367 0.716 5.023 1 97.56 63 PHE B N 1
ATOM 2762 C CA . PHE B 1 63 ? 8.516 0.579 6.469 1 97.56 63 PHE B CA 1
ATOM 2763 C C . PHE B 1 63 ? 7.305 -0.135 7.062 1 97.56 63 PHE B C 1
ATOM 2765 O O . PHE B 1 63 ? 6.211 -0.092 6.5 1 97.56 63 PHE B O 1
ATOM 2772 N N . ASN B 1 64 ? 7.527 -0.894 8.156 1 96.31 64 ASN B N 1
ATOM 2773 C CA . ASN B 1 64 ? 6.418 -1.578 8.812 1 96.31 64 ASN B CA 1
ATOM 2774 C C . ASN B 1 64 ? 6 -0.862 10.094 1 96.31 64 ASN B C 1
ATOM 2776 O O . ASN B 1 64 ? 6.848 -0.496 10.914 1 96.31 64 ASN B O 1
ATOM 2780 N N . CYS B 1 65 ? 4.727 -0.605 10.203 1 96.81 65 CYS B N 1
ATOM 2781 C CA . CYS B 1 65 ? 4.176 -0.199 11.492 1 96.81 65 CYS B CA 1
ATOM 2782 C C . CYS B 1 65 ? 4.398 -1.278 12.547 1 96.81 65 CYS B C 1
ATOM 2784 O O . CYS B 1 65 ? 4.086 -2.447 12.312 1 96.81 65 CYS B O 1
ATOM 2786 N N . PRO B 1 66 ? 4.992 -0.914 13.703 1 95.88 66 PRO B N 1
ATOM 2787 C CA . PRO B 1 66 ? 5.246 -1.929 14.734 1 95.88 66 PRO B CA 1
ATOM 2788 C C . PRO B 1 66 ? 3.959 -2.459 15.359 1 95.88 66 PRO B C 1
ATOM 2790 O O . PRO B 1 66 ? 3.994 -3.439 16.109 1 95.88 66 PRO B O 1
ATOM 2793 N N . TYR B 1 67 ? 2.838 -1.853 15.094 1 95.06 67 TYR B N 1
ATOM 2794 C CA . TYR B 1 67 ? 1.505 -2.301 15.477 1 95.06 67 TYR B CA 1
ATOM 2795 C C . TYR B 1 67 ? 0.65 -2.582 14.25 1 95.06 67 TYR B C 1
ATOM 2797 O O . TYR B 1 67 ? 1.151 -3.078 13.234 1 95.06 67 TYR B O 1
ATOM 2805 N N . GLU B 1 68 ? -0.619 -2.504 14.328 1 95.19 68 GLU B N 1
ATOM 2806 C CA . GLU B 1 68 ? -1.493 -2.697 13.18 1 95.19 68 GLU B CA 1
ATOM 2807 C C . GLU B 1 68 ? -1.629 -1.412 12.367 1 95.19 68 GLU B C 1
ATOM 2809 O O . GLU B 1 68 ? -1.409 -0.317 12.883 1 95.19 68 GLU B O 1
ATOM 2814 N N . THR B 1 69 ? -1.877 -1.538 11.094 1 96.69 69 THR B N 1
ATOM 2815 C CA . THR B 1 69 ? -2.328 -0.424 10.273 1 96.69 69 THR B CA 1
ATOM 2816 C C . THR B 1 69 ? -3.84 -0.476 10.07 1 96.69 69 THR B C 1
ATOM 2818 O O . THR B 1 69 ? -4.406 -1.549 9.852 1 96.69 69 THR B O 1
ATOM 2821 N N . SER B 1 70 ? -4.465 0.664 10.18 1 95.69 70 SER B N 1
ATOM 2822 C CA . SER B 1 70 ? -5.906 0.768 10 1 95.69 70 SER B CA 1
ATOM 2823 C C . SER B 1 70 ? -6.266 1.83 8.969 1 95.69 70 SER B C 1
ATOM 2825 O O . SER B 1 70 ? -5.652 2.898 8.93 1 95.69 70 SER B O 1
ATOM 2827 N N . ARG B 1 71 ? -7.184 1.424 8.125 1 94.81 71 ARG B N 1
ATOM 2828 C CA . ARG B 1 71 ? -7.703 2.43 7.207 1 94.81 71 ARG B CA 1
ATOM 2829 C C . ARG B 1 71 ? -8.922 3.133 7.793 1 94.81 71 ARG B C 1
ATOM 2831 O O . ARG B 1 71 ? -9.883 2.479 8.211 1 94.81 71 ARG B O 1
ATOM 2838 N N . LEU B 1 72 ? -8.914 4.402 7.859 1 96.19 72 LEU B N 1
ATOM 2839 C CA . LEU B 1 72 ? -9.992 5.219 8.398 1 96.19 72 LEU B CA 1
ATOM 2840 C C . LEU B 1 72 ? -10.562 6.141 7.324 1 96.19 72 LEU B C 1
ATOM 2842 O O . LEU B 1 72 ? -9.836 6.598 6.441 1 96.19 72 LEU B O 1
ATOM 2846 N N . GLY B 1 73 ? -11.852 6.477 7.477 1 93.94 73 GLY B N 1
ATOM 2847 C CA . GLY B 1 73 ? -12.508 7.352 6.52 1 93.94 73 GLY B CA 1
ATOM 2848 C C . GLY B 1 73 ? -13.18 6.598 5.387 1 93.94 73 GLY B C 1
ATOM 2849 O O . GLY B 1 73 ? -13.188 5.367 5.371 1 93.94 73 GLY B O 1
ATOM 2850 N N . VAL B 1 74 ? -13.727 7.324 4.477 1 89.06 74 VAL B N 1
ATOM 2851 C CA . VAL B 1 74 ? -14.5 6.777 3.365 1 89.06 74 VAL B CA 1
ATOM 2852 C C . VAL B 1 74 ? -13.594 5.941 2.465 1 89.06 74 VAL B C 1
ATOM 2854 O O . VAL B 1 74 ? -12.375 6.133 2.449 1 89.06 74 VAL B O 1
ATOM 2857 N N . MET B 1 75 ? -14.258 4.98 1.775 1 88 75 MET B N 1
ATOM 2858 C CA . MET B 1 75 ? -13.547 4.234 0.74 1 88 75 MET B CA 1
ATOM 2859 C C . MET B 1 75 ? -13.188 5.137 -0.435 1 88 75 MET B C 1
ATOM 2861 O O . MET B 1 75 ? -13.992 5.984 -0.839 1 88 75 MET B O 1
ATOM 2865 N N . GLY B 1 76 ? -12.008 4.906 -0.96 1 81.12 76 GLY B N 1
ATOM 2866 C CA . GLY B 1 76 ? -11.555 5.77 -2.037 1 81.12 76 GLY B CA 1
ATOM 2867 C C . GLY B 1 76 ? -10.859 7.023 -1.544 1 81.12 76 GLY B C 1
ATOM 2868 O O . GLY B 1 76 ? -10.109 6.984 -0.568 1 81.12 76 GLY B O 1
ATOM 2869 N N . ASP B 1 77 ? -11.141 8.125 -2.299 1 81.25 77 ASP B N 1
ATOM 2870 C CA . ASP B 1 77 ? -10.469 9.383 -1.978 1 81.25 77 ASP B CA 1
ATOM 2871 C C . ASP B 1 77 ? -10.969 9.945 -0.65 1 81.25 77 ASP B C 1
ATOM 2873 O O . ASP B 1 77 ? -12.172 10.07 -0.436 1 81.25 77 ASP B O 1
ATOM 2877 N N . GLY B 1 78 ? -10.031 10.242 0.258 1 83.5 78 GLY B N 1
ATOM 2878 C CA . GLY B 1 78 ? -10.398 10.82 1.541 1 83.5 78 GLY B CA 1
ATOM 2879 C C . GLY B 1 78 ? -9.93 9.992 2.723 1 83.5 78 GLY B C 1
ATOM 2880 O O . GLY B 1 78 ? -9.594 10.547 3.775 1 83.5 78 GLY B O 1
ATOM 2881 N N . GLY B 1 79 ? -9.938 8.656 2.535 1 89.69 79 GLY B N 1
ATOM 2882 C CA . GLY B 1 79 ? -9.477 7.789 3.604 1 89.69 79 GLY B CA 1
ATOM 2883 C C . GLY B 1 79 ? -7.965 7.805 3.777 1 89.69 79 GLY B C 1
ATOM 2884 O O . GLY B 1 79 ? -7.238 8.211 2.869 1 89.69 79 GLY B O 1
ATOM 2885 N N . LYS B 1 80 ? -7.527 7.477 5.02 1 95.81 80 LYS B N 1
ATOM 2886 C CA . LYS B 1 80 ? -6.105 7.457 5.348 1 95.81 80 LYS B CA 1
ATOM 2887 C C . LYS B 1 80 ? -5.738 6.207 6.137 1 95.81 80 LYS B C 1
ATOM 2889 O O . LYS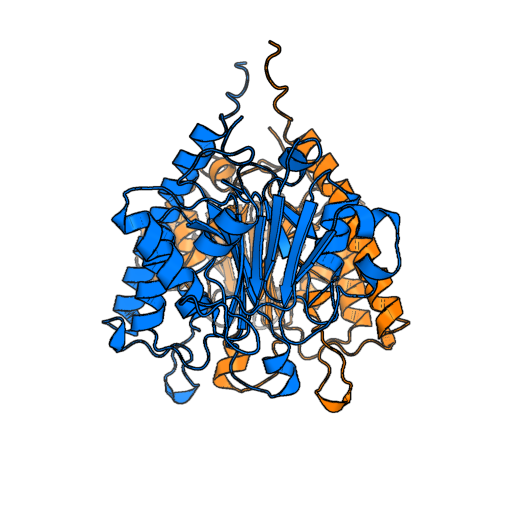 B 1 80 ? -6.609 5.562 6.73 1 95.81 80 LYS B O 1
ATOM 2894 N N . TRP B 1 81 ? -4.457 5.891 6.059 1 96.88 81 TRP B N 1
ATOM 2895 C CA . TRP B 1 81 ? -3.928 4.742 6.789 1 96.88 81 TRP B CA 1
ATOM 2896 C C . TRP B 1 81 ? -3.188 5.191 8.039 1 96.88 81 TRP B C 1
ATOM 2898 O O . TRP B 1 81 ? -2.256 5.996 7.969 1 96.88 81 TRP B O 1
ATOM 2908 N N . VAL B 1 82 ? -3.629 4.676 9.172 1 98.31 82 VAL B N 1
ATOM 2909 C CA . VAL B 1 82 ? -3.07 5.062 10.469 1 98.31 82 VAL B CA 1
ATOM 2910 C C . VAL B 1 82 ? -2.312 3.885 11.078 1 98.31 82 VAL B C 1
ATOM 2912 O O . VAL B 1 82 ? -2.775 2.744 11.016 1 98.31 82 VAL B O 1
ATOM 2915 N N . CYS B 1 83 ? -1.142 4.145 11.586 1 98.25 83 CYS B N 1
ATOM 2916 C CA . CYS B 1 83 ? -0.344 3.143 12.289 1 98.25 83 CYS B CA 1
ATOM 2917 C C . CYS B 1 83 ? -0.687 3.115 13.773 1 98.25 83 CYS B C 1
ATOM 2919 O O . CYS B 1 83 ? -0.592 4.137 14.453 1 98.25 83 CYS B O 1
ATOM 2921 N N . GLY B 1 84 ? -1.106 1.973 14.305 1 97.38 84 GLY B N 1
ATOM 2922 C CA . GLY B 1 84 ? -1.261 1.773 15.742 1 97.38 84 GLY B CA 1
ATOM 2923 C C . GLY B 1 84 ? -2.385 2.598 16.344 1 97.38 84 GLY B C 1
ATOM 2924 O O . GLY B 1 84 ? -2.205 3.244 17.375 1 97.38 84 GLY B O 1
ATOM 2925 N N . LEU B 1 85 ? -3.504 2.68 15.641 1 97.25 85 LEU B N 1
ATOM 2926 C CA . LEU B 1 85 ? -4.652 3.393 16.188 1 97.25 85 LEU B CA 1
ATOM 2927 C C . LEU B 1 85 ? -4.992 2.883 17.594 1 97.25 85 LEU B C 1
ATOM 2929 O O . LEU B 1 85 ? -5.422 3.654 18.453 1 97.25 85 LEU B O 1
ATOM 2933 N N . SER B 1 86 ? -4.766 1.593 17.891 1 95.5 86 SER B N 1
ATOM 2934 C CA . SER B 1 86 ? -5.055 0.982 19.188 1 95.5 86 SER B CA 1
ATOM 2935 C C . SER B 1 86 ? -4.305 1.688 20.312 1 95.5 86 SER B C 1
ATOM 2937 O O . SER B 1 86 ? -4.773 1.723 21.453 1 95.5 86 SER B O 1
ATOM 2939 N N . ARG B 1 87 ? -3.201 2.275 19.984 1 97.06 87 ARG B N 1
ATOM 2940 C CA . ARG B 1 87 ? -2.357 2.945 20.969 1 97.06 87 ARG B CA 1
ATOM 2941 C C . ARG B 1 87 ? -2.898 4.332 21.297 1 97.06 87 ARG B C 1
ATOM 2943 O O . ARG B 1 87 ? -2.492 4.945 22.281 1 97.06 87 ARG B O 1
ATOM 2950 N N . LEU B 1 88 ? -3.883 4.809 20.5 1 97.81 88 LEU B N 1
ATOM 2951 C CA . LEU B 1 88 ? -4.367 6.176 20.656 1 97.81 88 LEU B CA 1
ATOM 2952 C C . LEU B 1 88 ? -5.777 6.195 21.234 1 97.81 88 LEU B C 1
ATOM 2954 O O . LEU B 1 88 ? -6.273 7.25 21.625 1 97.81 88 LEU B O 1
ATOM 2958 N N . ILE B 1 89 ? -6.406 5.105 21.312 1 97.5 89 ILE B N 1
ATOM 2959 C CA . ILE B 1 89 ? -7.816 5.012 21.672 1 97.5 89 ILE B CA 1
ATOM 2960 C C . ILE B 1 89 ? -8.055 5.668 23.031 1 97.5 89 ILE B C 1
ATOM 2962 O O . ILE B 1 89 ? -8.992 6.449 23.203 1 97.5 89 ILE B O 1
ATOM 2966 N N . LYS B 1 90 ? -7.191 5.414 24.016 1 96 90 LYS B N 1
ATOM 2967 C CA . LYS B 1 90 ? -7.418 5.902 25.375 1 96 90 LYS B CA 1
ATOM 2968 C C . LYS B 1 90 ? -6.391 6.965 25.75 1 96 90 LYS B C 1
ATOM 2970 O O . LYS B 1 90 ? -6.301 7.359 26.922 1 96 90 LYS B O 1
ATOM 2975 N N . LYS B 1 91 ? -5.625 7.371 24.766 1 96.88 91 LYS B N 1
ATOM 2976 C CA . LYS B 1 91 ? -4.605 8.367 25.078 1 96.88 91 LYS B CA 1
ATOM 2977 C C . LYS B 1 91 ? -5.242 9.695 25.484 1 96.88 91 LYS B C 1
ATOM 2979 O O . LYS B 1 91 ? -6.035 10.266 24.734 1 96.88 91 LYS B O 1
ATOM 2984 N N . PRO B 1 92 ? -4.805 10.172 26.688 1 96.25 92 PRO B N 1
ATOM 2985 C CA . PRO B 1 92 ? -5.273 11.508 27.047 1 96.25 92 PRO B CA 1
ATOM 2986 C C . PRO B 1 92 ? -4.559 12.609 26.266 1 96.25 92 PRO B C 1
ATOM 2988 O O . PRO B 1 92 ? -3.406 12.438 25.859 1 96.25 92 PRO B O 1
ATOM 2991 N N . ASN B 1 93 ? -5.152 13.688 26.016 1 96.81 93 ASN B N 1
ATOM 2992 C CA . ASN B 1 93 ? -4.586 14.852 25.328 1 96.81 93 ASN B CA 1
ATOM 2993 C C . ASN B 1 93 ? -4.082 14.492 23.938 1 96.81 93 ASN B C 1
ATOM 2995 O O . ASN B 1 93 ? -2.99 14.898 23.547 1 96.81 93 ASN B O 1
ATOM 2999 N N . CYS B 1 94 ? -4.828 13.562 23.328 1 98.38 94 CYS B N 1
ATOM 3000 C CA . CYS B 1 94 ? -4.547 13.195 21.953 1 98.38 94 CYS B CA 1
ATOM 3001 C C . CYS B 1 94 ? -4.938 14.32 21 1 98.38 94 CYS B C 1
ATOM 3003 O O . CYS B 1 94 ? -6.082 14.781 21.016 1 98.38 94 CYS B O 1
ATOM 3005 N N . VAL B 1 95 ? -3.984 14.781 20.156 1 98.88 95 VAL B N 1
ATOM 3006 C CA . VAL B 1 95 ? -4.191 15.938 19.297 1 98.88 95 VAL B CA 1
ATOM 3007 C C . VAL B 1 95 ? -3.994 15.531 17.844 1 98.88 95 VAL B C 1
ATOM 3009 O O . VAL B 1 95 ? -2.988 14.914 17.484 1 98.88 95 VAL B O 1
ATOM 3012 N N . VAL B 1 96 ? -4.945 15.883 16.969 1 98.88 96 VAL B N 1
ATOM 3013 C CA . VAL B 1 96 ? -4.875 15.672 15.531 1 98.88 96 VAL B CA 1
ATOM 3014 C C . VAL B 1 96 ? -4.984 17.016 14.805 1 98.88 96 VAL B C 1
ATOM 3016 O O . VAL B 1 96 ? -5.891 17.797 15.086 1 98.88 96 VAL B O 1
ATOM 3019 N N . TYR B 1 97 ? -4.023 17.312 13.969 1 98.88 97 TYR B N 1
ATOM 3020 C CA . TYR B 1 97 ? -4.109 18.438 13.055 1 98.88 97 TYR B CA 1
ATOM 3021 C C . TYR B 1 97 ? -4.48 17.969 11.648 1 98.88 97 TYR B C 1
ATOM 3023 O O . TYR B 1 97 ? -3.906 17.016 11.133 1 98.88 97 TYR B O 1
ATOM 3031 N N . SER B 1 98 ? -5.453 18.594 11.094 1 98.31 98 SER B N 1
ATOM 3032 C CA . SER B 1 98 ? -5.91 18.297 9.742 1 98.31 98 SER B CA 1
ATOM 3033 C C . SER B 1 98 ? -5.863 19.531 8.852 1 98.31 98 SER B C 1
ATOM 3035 O O . SER B 1 98 ? -6.73 20.406 8.945 1 98.31 98 SER B O 1
ATOM 3037 N N . ALA B 1 99 ? -4.875 19.578 7.961 1 97.69 99 ALA B N 1
ATOM 3038 C CA . ALA B 1 99 ? -4.742 20.672 7.004 1 97.69 99 ALA B CA 1
ATOM 3039 C C . ALA B 1 99 ? -5.328 20.297 5.645 1 97.69 99 ALA B C 1
ATOM 3041 O O . ALA B 1 99 ? -4.879 19.328 5.02 1 97.69 99 ALA B O 1
ATOM 3042 N N . GLY B 1 100 ? -6.219 20.984 5.156 1 96.25 100 GLY B N 1
ATOM 3043 C CA . GLY B 1 100 ? -6.977 20.609 3.971 1 96.25 100 GLY B CA 1
ATOM 3044 C C . GLY B 1 100 ? -8.172 19.734 4.281 1 96.25 100 GLY B C 1
ATOM 3045 O O . GLY B 1 100 ? -8.055 18.5 4.297 1 96.25 100 GLY B O 1
ATOM 3046 N N . ILE B 1 101 ? -9.312 20.328 4.473 1 94.06 101 ILE B N 1
ATOM 3047 C CA . ILE B 1 101 ? -10.516 19.625 4.93 1 94.06 101 ILE B CA 1
ATOM 3048 C C . ILE B 1 101 ? -11.453 19.391 3.754 1 94.06 101 ILE B C 1
ATOM 3050 O O . ILE B 1 101 ? -11.961 18.281 3.561 1 94.06 101 ILE B O 1
ATOM 3054 N N . ASN B 1 102 ? -11.594 20.391 2.969 1 92.44 102 ASN B N 1
ATOM 3055 C CA . ASN B 1 102 ? -12.609 20.391 1.92 1 92.44 102 ASN B CA 1
ATOM 3056 C C . ASN B 1 102 ? -13.984 20.031 2.475 1 92.44 102 ASN B C 1
ATOM 3058 O O . ASN B 1 102 ? -14.352 20.469 3.568 1 92.44 102 ASN B O 1
ATOM 3062 N N . VAL B 1 103 ? -14.82 19.328 1.729 1 91.38 103 VAL B N 1
ATOM 3063 C CA . VAL B 1 103 ? -16.188 19.047 2.166 1 91.38 103 VAL B CA 1
ATOM 3064 C C . VAL B 1 103 ? -16.297 17.594 2.607 1 91.38 103 VAL B C 1
ATOM 3066 O O . VAL B 1 103 ? -17.391 17.031 2.648 1 91.38 103 VAL B O 1
ATOM 3069 N N . GLU B 1 104 ? -15.227 17.031 2.875 1 91.75 104 GLU B N 1
ATOM 3070 C CA . GLU B 1 104 ? -15.156 15.625 3.248 1 91.75 104 GLU B CA 1
ATOM 3071 C C . GLU B 1 104 ? -14.328 15.43 4.512 1 91.75 104 GLU B C 1
ATOM 3073 O O . GLU B 1 104 ? -13.141 15.766 4.539 1 91.75 104 GLU B O 1
ATOM 3078 N N . SER B 1 105 ? -14.953 14.914 5.574 1 97.25 105 SER B N 1
ATOM 3079 C CA . SER B 1 105 ? -14.289 14.828 6.867 1 97.25 105 SER B CA 1
ATOM 3080 C C . SER B 1 105 ? -14.477 13.453 7.496 1 97.25 105 SER B C 1
ATOM 3082 O O . SER B 1 105 ? -14.594 13.328 8.719 1 97.25 105 SER B O 1
ATOM 3084 N N . SER B 1 106 ? -14.602 12.391 6.641 1 96.12 106 SER B N 1
ATOM 3085 C CA . SER B 1 106 ? -14.828 11.055 7.184 1 96.12 106 SER B CA 1
ATOM 3086 C C . SER B 1 106 ? -13.617 10.562 7.977 1 96.12 106 SER B C 1
ATOM 3088 O O . SER B 1 106 ? -13.773 9.836 8.953 1 96.12 106 SER B O 1
ATOM 3090 N N . PHE B 1 107 ? -12.445 10.945 7.637 1 97.5 107 PHE B N 1
ATOM 3091 C CA . PHE B 1 107 ? -11.242 10.586 8.383 1 97.5 107 PHE B CA 1
ATOM 3092 C C . PHE B 1 107 ? -11.297 11.156 9.797 1 97.5 107 PHE B C 1
ATOM 3094 O O . PHE B 1 107 ? -11.141 10.43 10.773 1 97.5 107 PHE B O 1
ATOM 3101 N N . GLU B 1 108 ? -11.547 12.453 9.852 1 98.5 108 GLU B N 1
ATOM 3102 C CA . GLU B 1 108 ? -11.664 13.117 11.148 1 98.5 108 GLU B CA 1
ATOM 3103 C C . GLU B 1 108 ? -12.773 12.492 11.992 1 98.5 108 GLU B C 1
ATOM 3105 O O . GLU B 1 108 ? -12.602 12.273 13.188 1 98.5 108 GLU B O 1
ATOM 3110 N N . ALA B 1 109 ? -13.852 12.203 11.336 1 98.44 109 ALA B N 1
ATOM 3111 C CA . ALA B 1 109 ? -14.992 11.617 12.031 1 98.44 109 ALA B CA 1
ATOM 3112 C C . ALA B 1 109 ? -14.625 10.273 12.664 1 98.44 109 ALA B C 1
ATOM 3114 O O . ALA B 1 109 ? -14.953 10.008 13.82 1 98.44 109 ALA B O 1
ATOM 3115 N N . ASP B 1 110 ? -13.961 9.445 11.906 1 97.75 110 ASP B N 1
ATOM 3116 C CA . ASP B 1 110 ? -13.562 8.133 12.414 1 97.75 110 ASP B CA 1
ATOM 3117 C C . ASP B 1 110 ? -12.594 8.266 13.586 1 97.75 110 ASP B C 1
ATOM 3119 O O . ASP B 1 110 ? -12.695 7.531 14.57 1 97.75 110 ASP B O 1
ATOM 3123 N N . ILE B 1 111 ? -11.648 9.18 13.469 1 98.25 111 ILE B N 1
ATOM 3124 C CA . ILE B 1 111 ? -10.727 9.438 14.578 1 98.25 111 ILE B CA 1
ATOM 3125 C C . ILE B 1 111 ? -11.516 9.797 15.836 1 98.25 111 ILE B C 1
ATOM 3127 O O . ILE B 1 111 ? -11.273 9.234 16.906 1 98.25 111 ILE B O 1
ATOM 3131 N N . LEU B 1 112 ? -12.461 10.656 15.688 1 98.56 112 LEU B N 1
ATOM 3132 C CA . LEU B 1 112 ? -13.25 11.148 16.812 1 98.56 112 LEU B CA 1
ATOM 3133 C C . LEU B 1 112 ? -14.094 10.031 17.406 1 98.56 112 LEU B C 1
ATOM 3135 O O . LEU B 1 112 ? -14.234 9.938 18.625 1 98.56 112 LEU B O 1
ATOM 3139 N N . ARG B 1 113 ? -14.617 9.195 16.625 1 97.94 113 ARG B N 1
ATOM 3140 C CA . ARG B 1 113 ? -15.477 8.117 17.094 1 97.94 113 ARG B CA 1
ATOM 3141 C C . ARG B 1 113 ? -14.672 7.062 17.844 1 97.94 113 ARG B C 1
ATOM 3143 O O . ARG B 1 113 ? -15.172 6.449 18.781 1 97.94 113 ARG B O 1
ATOM 3150 N N . LYS B 1 114 ? -13.461 6.895 17.469 1 97.44 114 LYS B N 1
ATOM 3151 C CA . LYS B 1 114 ? -12.711 5.727 17.938 1 97.44 114 LYS B CA 1
ATOM 3152 C C . LYS B 1 114 ? -11.734 6.109 19.047 1 97.44 114 LYS B C 1
ATOM 3154 O O . LYS B 1 114 ? -11.219 5.238 19.75 1 97.44 114 LYS B O 1
ATOM 3159 N N . THR B 1 115 ? -11.477 7.363 19.141 1 98.19 115 THR B N 1
ATOM 3160 C CA . THR B 1 115 ? -10.477 7.801 20.094 1 98.19 115 THR B CA 1
ATOM 3161 C C . THR B 1 115 ? -11.008 8.945 20.953 1 98.19 115 THR B C 1
ATOM 3163 O O . THR B 1 115 ? -12.164 9.352 20.797 1 98.19 115 THR B O 1
ATOM 3166 N N . LYS B 1 116 ? -10.117 9.453 21.844 1 98.06 116 LYS B N 1
ATOM 3167 C CA . LYS B 1 116 ? -10.422 10.617 22.656 1 98.06 116 LYS B CA 1
ATOM 3168 C C . LYS B 1 116 ? -9.719 11.867 22.141 1 98.06 116 LYS B C 1
ATOM 3170 O O . LYS B 1 116 ? -9.641 12.883 22.844 1 98.06 116 LYS B O 1
ATOM 3175 N N . CYS B 1 117 ? -9.289 11.812 20.969 1 98.62 117 CYS B N 1
ATOM 3176 C CA . CYS B 1 117 ? -8.516 12.906 20.391 1 98.62 117 CYS B CA 1
ATOM 3177 C C . CYS B 1 117 ? -9.391 14.133 20.156 1 98.62 117 CYS B C 1
ATOM 3179 O O . CYS B 1 117 ? -10.602 14.008 19.984 1 98.62 117 CYS B O 1
ATOM 3181 N N . GLU B 1 118 ? -8.734 15.242 20.203 1 98.75 118 GLU B N 1
ATOM 3182 C CA . GLU B 1 118 ? -9.297 16.469 19.641 1 98.75 118 GLU B CA 1
ATOM 3183 C C . GLU B 1 118 ? -8.742 16.734 18.25 1 98.75 118 GLU B C 1
ATOM 3185 O O . GLU B 1 118 ? -7.559 16.5 17.984 1 98.75 118 GLU B O 1
ATOM 3190 N N . VAL B 1 119 ? -9.609 17.25 17.375 1 98.88 119 VAL B N 1
ATOM 3191 C CA . VAL B 1 119 ? -9.203 17.469 15.992 1 98.88 119 VAL B CA 1
ATOM 3192 C C . VAL B 1 119 ? -9.227 18.969 15.688 1 98.88 119 VAL B C 1
ATOM 3194 O O . VAL B 1 119 ? -10.242 19.641 15.883 1 98.88 119 VAL B O 1
ATOM 3197 N N . PHE B 1 120 ? -8.109 19.5 15.281 1 98.81 120 PHE B N 1
ATOM 3198 C CA . PHE B 1 120 ? -7.977 20.859 14.805 1 98.81 120 PHE B CA 1
ATOM 3199 C C . PHE B 1 120 ? -7.891 20.906 13.281 1 98.81 120 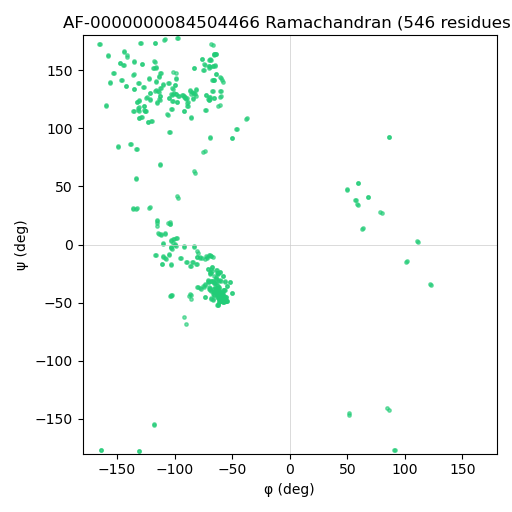PHE B C 1
ATOM 3201 O O . PHE B 1 120 ? -6.977 20.328 12.688 1 98.81 120 PHE B O 1
ATOM 3208 N N . GLY B 1 121 ? -8.875 21.547 12.625 1 98.44 121 GLY B N 1
ATOM 3209 C CA . GLY B 1 121 ? -8.945 21.641 11.172 1 98.44 121 GLY B CA 1
ATOM 3210 C C . GLY B 1 121 ? -8.578 23 10.641 1 98.44 121 GLY B C 1
ATOM 3211 O O . GLY B 1 121 ? -8.953 24.031 11.219 1 98.44 121 GLY B O 1
ATOM 3212 N N . PHE B 1 122 ? -7.844 23.016 9.57 1 98.12 122 PHE B N 1
ATOM 3213 C CA . PHE B 1 122 ? -7.387 24.234 8.93 1 98.12 122 PHE B CA 1
ATOM 3214 C C . PHE B 1 122 ? -7.656 24.203 7.43 1 98.12 122 PHE B C 1
ATOM 3216 O O . PHE B 1 122 ? -7.078 23.375 6.711 1 98.12 122 PHE B O 1
ATOM 3223 N N . ASP B 1 123 ? -8.477 25.047 6.965 1 97.69 123 ASP B N 1
ATOM 3224 C CA . ASP B 1 123 ? -8.789 25.156 5.547 1 97.69 123 ASP B CA 1
ATOM 3225 C C . ASP B 1 123 ? -9.391 26.531 5.227 1 97.69 123 ASP B C 1
ATOM 3227 O O . ASP B 1 123 ? -10.461 26.875 5.727 1 97.69 123 ASP B O 1
ATOM 3231 N N . PHE B 1 124 ? -8.742 27.266 4.395 1 96.62 124 PHE B N 1
ATOM 3232 C CA . PHE B 1 124 ? -9.188 28.625 4.125 1 96.62 124 PHE B CA 1
ATOM 3233 C C . PHE B 1 124 ? -10.336 28.625 3.127 1 96.62 124 PHE B C 1
ATOM 3235 O O . PHE B 1 124 ? -11.023 29.641 2.965 1 96.62 124 PHE B O 1
ATOM 3242 N N . SER B 1 125 ? -10.539 27.562 2.428 1 95.31 125 SER B N 1
ATOM 3243 C CA . SER B 1 125 ? -11.453 27.516 1.291 1 95.31 125 SER B CA 1
ATOM 3244 C C . SER B 1 125 ? -12.859 27.141 1.727 1 95.31 125 SER B C 1
ATOM 3246 O O . SER B 1 125 ? -13.812 27.25 0.948 1 95.31 125 SER B O 1
ATOM 3248 N N . VAL B 1 126 ? -13.031 26.625 2.922 1 96.62 126 VAL B N 1
ATOM 3249 C CA . VAL B 1 126 ? -14.336 26.219 3.424 1 96.62 126 VAL B CA 1
ATOM 3250 C C . VAL B 1 126 ? -14.578 26.844 4.801 1 96.62 126 VAL B C 1
ATOM 3252 O O . VAL B 1 126 ? -13.656 27.406 5.402 1 96.62 126 VAL B O 1
ATOM 3255 N N . ASP B 1 127 ? -15.836 26.656 5.328 1 96.19 127 ASP B N 1
ATOM 3256 C CA . ASP B 1 127 ? -16.203 27.359 6.547 1 96.19 127 ASP B CA 1
ATOM 3257 C C . ASP B 1 127 ? -16.281 26.406 7.738 1 96.19 127 ASP B C 1
ATOM 3259 O O . ASP B 1 127 ? -16.359 26.859 8.891 1 96.19 127 ASP B O 1
ATOM 3263 N N . LYS B 1 128 ? -16.25 25.141 7.422 1 97.31 128 LYS B N 1
ATOM 3264 C CA . LYS B 1 128 ? -16.453 24.141 8.469 1 97.31 128 LYS B CA 1
ATOM 3265 C C . LYS B 1 128 ? -16.031 22.75 7.996 1 97.31 128 LYS B C 1
ATOM 3267 O O . LYS B 1 128 ? -15.68 22.562 6.828 1 97.31 128 LYS B O 1
ATOM 3272 N N . PHE B 1 129 ? -16.047 21.828 8.922 1 98.12 129 PHE B N 1
ATOM 3273 C CA . PHE B 1 129 ? -15.805 20.422 8.578 1 98.12 129 PHE B CA 1
ATOM 3274 C C . PHE B 1 129 ? -16.938 19.891 7.695 1 98.12 129 PHE B C 1
ATOM 3276 O O . PHE B 1 129 ? -18 20.5 7.594 1 98.12 129 PHE B O 1
ATOM 3283 N N . GLY B 1 130 ? -16.641 18.75 7.07 1 97.06 130 GLY B N 1
ATOM 3284 C CA . GLY B 1 130 ? -17.656 18.109 6.254 1 97.06 130 GLY B CA 1
ATOM 3285 C C . GLY B 1 130 ? -18.812 17.547 7.066 1 97.06 130 GLY B C 1
ATOM 3286 O O . GLY B 1 130 ? -18.766 17.531 8.297 1 97.06 130 GLY B O 1
ATOM 3287 N N . PRO B 1 131 ? -19.812 17.094 6.418 1 97.12 131 PRO B N 1
ATOM 3288 C CA . PRO B 1 131 ? -21.047 16.656 7.082 1 97.12 131 PRO B CA 1
ATOM 3289 C C . PRO B 1 131 ? -20.812 15.469 8.016 1 97.12 131 PRO B C 1
ATOM 3291 O O . PRO B 1 131 ? -21.562 15.281 8.984 1 97.12 131 PRO B O 1
ATOM 3294 N N . GLU B 1 132 ? -19.781 14.688 7.781 1 96.5 132 GLU B N 1
ATOM 3295 C CA . GLU B 1 132 ? -19.484 13.516 8.609 1 96.5 132 GLU B CA 1
ATOM 3296 C C . GLU B 1 132 ? -19.188 13.922 10.047 1 96.5 132 GLU B C 1
ATOM 3298 O O . GLU B 1 132 ? -19.344 13.125 10.969 1 96.5 132 GLU B O 1
ATOM 3303 N N . VAL B 1 133 ? -18.734 15.141 10.188 1 98.12 133 VAL B N 1
ATOM 3304 C CA . VAL B 1 133 ? -18.469 15.68 11.516 1 98.12 133 VAL B CA 1
ATOM 3305 C C . VAL B 1 133 ? -19.594 16.641 11.922 1 98.12 133 VAL B C 1
ATOM 3307 O O . VAL B 1 133 ? -20.188 16.5 12.992 1 98.12 133 VAL B O 1
ATOM 3310 N N . GLU B 1 134 ? -20.016 17.516 11.016 1 97.62 134 GLU B N 1
ATOM 3311 C CA . GLU B 1 134 ? -20.906 18.625 11.32 1 97.62 134 GLU B CA 1
ATOM 3312 C C . GLU B 1 134 ? -22.312 18.141 11.656 1 97.62 134 GLU B C 1
ATOM 3314 O O . GLU B 1 134 ? -23.047 18.812 12.383 1 97.62 134 GLU B O 1
ATOM 3319 N N . ASN B 1 135 ? -22.609 17.031 11.188 1 97.62 135 ASN B N 1
ATOM 3320 C CA . ASN B 1 135 ? -23.953 16.531 11.43 1 97.62 135 ASN B CA 1
ATOM 3321 C C . ASN B 1 135 ? -24.078 15.914 12.812 1 97.62 135 ASN B C 1
ATOM 3323 O O . ASN B 1 135 ? -25.188 15.57 13.25 1 97.62 135 ASN B O 1
ATOM 3327 N N . PHE B 1 136 ? -23.062 15.773 13.578 1 97.69 136 PHE B N 1
ATOM 3328 C CA . PHE B 1 136 ? -23.094 15.109 14.875 1 97.69 136 PHE B CA 1
ATOM 3329 C C . PHE B 1 136 ? -22.516 16.016 15.961 1 97.69 136 PHE B C 1
ATOM 3331 O O . PHE B 1 136 ? -21.312 16.219 16.031 1 97.69 136 PHE B O 1
ATOM 3338 N N . ALA B 1 137 ? -23.297 16.391 16.859 1 97.44 137 ALA B N 1
ATOM 3339 C CA . ALA B 1 137 ? -22.922 17.328 17.922 1 97.44 137 ALA B CA 1
ATOM 3340 C C . ALA B 1 137 ? -21.828 16.734 18.797 1 97.44 137 ALA B C 1
ATOM 3342 O O . ALA B 1 137 ? -20.938 17.469 19.25 1 97.44 137 ALA B O 1
ATOM 3343 N N . SER B 1 138 ? -21.922 15.477 19.016 1 97.44 138 SER B N 1
ATOM 3344 C CA . SER B 1 138 ? -20.938 14.82 19.891 1 97.44 138 SER B CA 1
ATOM 3345 C C . SER B 1 138 ? -19.547 14.875 19.281 1 97.44 138 SER B C 1
ATOM 3347 O O . SER B 1 138 ? -18.547 14.953 20.016 1 97.44 138 SER B O 1
ATOM 3349 N N . LEU B 1 139 ? -19.5 14.82 17.969 1 98.06 139 LEU B N 1
ATOM 3350 C CA . LEU B 1 139 ? -18.203 14.914 17.297 1 98.06 139 LEU B CA 1
ATOM 3351 C C . LEU B 1 139 ? -17.719 16.359 17.266 1 98.06 139 LEU B C 1
ATOM 3353 O O . LEU B 1 139 ? -16.547 16.625 17.516 1 98.06 139 LEU B O 1
ATOM 3357 N N . ARG B 1 140 ? -18.594 17.266 17.062 1 97.94 140 ARG B N 1
ATOM 3358 C CA . ARG B 1 140 ? -18.234 18.688 16.984 1 97.94 140 ARG B CA 1
ATOM 3359 C C . ARG B 1 140 ? -17.641 19.172 18.312 1 97.94 140 ARG B C 1
ATOM 3361 O O . ARG B 1 140 ? -16.797 20.047 18.312 1 97.94 140 ARG B O 1
ATOM 3368 N N . ALA B 1 141 ? -18.062 18.594 19.328 1 98.19 141 ALA B N 1
ATOM 3369 C CA . ALA B 1 141 ? -17.656 19.031 20.656 1 98.19 141 ALA B CA 1
ATOM 3370 C C . ALA B 1 141 ? -16.141 18.922 20.828 1 98.19 141 ALA B C 1
ATOM 3372 O O . ALA B 1 141 ? -15.555 19.641 21.656 1 98.19 141 ALA B O 1
ATOM 3373 N N . ARG B 1 142 ? -15.484 18.062 20.062 1 98.38 142 ARG B N 1
ATOM 3374 C CA . ARG B 1 142 ? -14.047 17.875 20.203 1 98.38 142 ARG B CA 1
ATOM 3375 C C . ARG B 1 142 ? -13.312 18.328 18.938 1 98.38 142 ARG B C 1
ATOM 3377 O O . ARG B 1 142 ? -12.203 17.859 18.672 1 98.38 142 ARG B O 1
ATOM 3384 N N . THR B 1 143 ? -13.953 19.172 18.156 1 98.5 143 THR B N 1
ATOM 3385 C CA . THR B 1 143 ? -13.312 19.703 16.953 1 98.5 143 THR B CA 1
ATOM 3386 C C . THR B 1 143 ? -13.148 21.219 17.078 1 98.5 143 THR B C 1
ATOM 3388 O O . THR B 1 143 ? -13.906 21.875 17.797 1 98.5 143 THR B O 1
ATOM 3391 N N . HIS B 1 144 ? -12.148 21.734 16.422 1 98.5 144 HIS B N 1
ATOM 3392 C CA . HIS B 1 144 ? -11.812 23.141 16.281 1 98.5 144 HIS B CA 1
ATOM 3393 C C . HIS B 1 144 ? -11.453 23.5 14.852 1 98.5 144 HIS B C 1
ATOM 3395 O O . HIS B 1 144 ? -10.469 22.984 14.312 1 98.5 144 HIS B O 1
ATOM 3401 N N . PHE B 1 145 ? -12.281 24.344 14.234 1 98.31 145 PHE B N 1
ATOM 3402 C CA . PHE B 1 145 ? -12.07 24.656 12.82 1 98.31 145 PHE B CA 1
ATOM 3403 C C . PHE B 1 145 ? -11.594 26.094 12.656 1 98.31 145 PHE B C 1
ATOM 3405 O O . PHE B 1 145 ? -12.109 27.016 13.305 1 98.31 145 PHE B O 1
ATOM 3412 N N . TYR B 1 146 ? -10.648 26.297 11.805 1 97.88 146 TYR B N 1
ATOM 3413 C CA . TYR B 1 146 ? -10.094 27.609 11.523 1 97.88 146 TYR B CA 1
ATOM 3414 C C . TYR B 1 146 ? -9.922 27.828 10.023 1 97.88 146 TYR B C 1
ATOM 3416 O O . TYR B 1 146 ? -9.328 26.984 9.336 1 97.88 146 TYR B O 1
ATOM 3424 N N . LYS B 1 147 ? -10.344 28.984 9.523 1 97.12 147 LYS B N 1
ATOM 3425 C CA . LYS B 1 147 ? -10.203 29.328 8.109 1 97.12 147 LYS B CA 1
ATOM 3426 C C . LYS B 1 147 ? -8.812 29.875 7.816 1 97.12 147 LYS B C 1
ATOM 3428 O O . LYS B 1 147 ? -8.672 31.016 7.371 1 97.12 147 LYS B O 1
ATOM 3433 N N . TYR B 1 148 ? -7.848 29.047 8.023 1 96.44 148 TYR B N 1
ATOM 3434 C CA . TYR B 1 148 ? -6.445 29.422 7.875 1 96.44 148 TYR B CA 1
ATOM 3435 C C . TYR B 1 148 ? -5.812 28.688 6.703 1 96.44 148 TYR B C 1
ATOM 3437 O O . TYR B 1 148 ? -6.191 27.547 6.395 1 96.44 148 TYR B O 1
ATOM 3445 N N . ALA B 1 149 ? -4.871 29.344 6.066 1 96 149 ALA B N 1
ATOM 3446 C CA . ALA B 1 149 ? -3.938 28.672 5.16 1 96 149 ALA B CA 1
ATOM 3447 C C . ALA B 1 149 ? -2.701 28.188 5.91 1 96 149 ALA B C 1
ATOM 3449 O O . ALA B 1 149 ? -2.109 28.922 6.695 1 96 149 ALA B O 1
ATOM 3450 N N . ILE B 1 150 ? -2.398 26.922 5.777 1 96.12 150 ILE B N 1
ATOM 3451 C CA . ILE B 1 150 ? -1.11 26.438 6.258 1 96.12 150 ILE B CA 1
ATOM 3452 C C . ILE B 1 150 ? -0.031 26.719 5.215 1 96.12 150 ILE B C 1
ATOM 3454 O O . ILE B 1 150 ? -0.17 26.328 4.051 1 96.12 150 ILE B O 1
ATOM 3458 N N . SER B 1 151 ? 1.04 27.328 5.695 1 95.88 151 SER B N 1
ATOM 3459 C CA . SER B 1 151 ? 2.029 27.859 4.754 1 95.88 151 SER B CA 1
ATOM 3460 C C . SER B 1 151 ? 3.443 27.703 5.309 1 95.88 151 SER B C 1
ATOM 3462 O O . SER B 1 151 ? 3.627 27.438 6.492 1 95.88 151 SER B O 1
ATOM 3464 N N . GLY B 1 152 ? 4.445 27.875 4.402 1 95.69 152 GLY B N 1
ATOM 3465 C CA . GLY B 1 152 ? 5.84 27.859 4.812 1 95.69 152 GLY B CA 1
ATOM 3466 C C . GLY B 1 152 ? 6.289 29.156 5.465 1 95.69 152 GLY B C 1
ATOM 3467 O O . GLY B 1 152 ? 7.371 29.219 6.051 1 95.69 152 GLY B O 1
ATOM 3468 N N . LYS B 1 153 ? 5.43 30.109 5.34 1 96.44 153 LYS B N 1
ATOM 3469 C CA . LYS B 1 153 ? 5.719 31.406 5.945 1 96.44 153 LYS B CA 1
ATOM 3470 C C . LYS B 1 153 ? 4.488 31.969 6.656 1 96.44 153 LYS B C 1
ATOM 3472 O O . LYS B 1 153 ? 3.365 31.812 6.176 1 96.44 153 LYS B O 1
ATOM 3477 N N . ASP B 1 154 ? 4.816 32.656 7.715 1 97.25 154 ASP B N 1
ATOM 3478 C CA . ASP B 1 154 ? 3.729 33.281 8.469 1 97.25 154 ASP B CA 1
ATOM 3479 C C . ASP B 1 154 ? 3.309 34.594 7.832 1 97.25 154 ASP B C 1
ATOM 3481 O O . ASP B 1 154 ? 4.152 35.375 7.383 1 97.25 154 ASP B O 1
ATOM 3485 N N . ASP B 1 155 ? 2.119 34.812 7.672 1 97.44 155 ASP B N 1
ATOM 3486 C CA . ASP B 1 155 ? 1.437 36.094 7.406 1 97.44 155 ASP B CA 1
ATOM 3487 C C . ASP B 1 155 ? 0.031 36.094 8 1 97.44 155 ASP B C 1
ATOM 3489 O O . ASP B 1 155 ? -0.953 35.875 7.285 1 97.44 155 ASP B O 1
ATOM 3493 N N . HIS B 1 156 ? 0.038 36.406 9.234 1 95.69 156 HIS B N 1
ATOM 3494 C CA . HIS B 1 156 ? -1.169 36.25 10.031 1 95.69 156 HIS B CA 1
ATOM 3495 C C . HIS B 1 156 ? -2.209 37.312 9.703 1 95.69 156 HIS B C 1
ATOM 3497 O O . HIS B 1 156 ? -3.375 37.188 10.086 1 95.69 156 HIS B O 1
ATOM 3503 N N . HIS B 1 157 ? -1.792 38.312 8.992 1 95.19 157 HIS B N 1
ATOM 3504 C CA . HIS B 1 157 ? -2.693 39.406 8.633 1 95.19 157 HIS B CA 1
ATOM 3505 C C . HIS B 1 157 ? -3.166 39.281 7.191 1 95.19 157 HIS B C 1
ATOM 3507 O O . HIS B 1 157 ? -3.996 40.062 6.734 1 95.19 157 HIS B O 1
ATOM 3513 N N . ALA B 1 158 ? -2.627 38.281 6.547 1 95.06 158 ALA B N 1
ATOM 3514 C CA . ALA B 1 158 ? -3.074 38.031 5.176 1 95.06 158 ALA B CA 1
ATOM 3515 C C . ALA B 1 158 ? -4.547 37.625 5.141 1 95.06 158 ALA B C 1
ATOM 3517 O O . ALA B 1 158 ? -5.172 37.438 6.188 1 95.06 158 ALA B O 1
ATOM 3518 N N . ASN B 1 159 ? -5.148 37.688 3.955 1 93.31 159 ASN B N 1
ATOM 3519 C CA . ASN B 1 159 ? -6.488 37.188 3.686 1 93.31 159 ASN B CA 1
ATOM 3520 C C . ASN B 1 159 ? -6.469 36.125 2.596 1 93.31 159 ASN B C 1
ATOM 3522 O O . ASN B 1 159 ? -6.387 36.438 1.409 1 93.31 159 ASN B O 1
ATOM 3526 N N . PRO B 1 160 ? -6.641 34.906 2.996 1 94.31 160 PRO B N 1
ATOM 3527 C CA . PRO B 1 160 ? -6.77 34.312 4.32 1 94.31 160 PRO B CA 1
ATOM 3528 C C . PRO B 1 160 ? -5.465 34.344 5.113 1 94.31 160 PRO B C 1
ATOM 3530 O O . PRO B 1 160 ? -4.383 34.406 4.523 1 94.31 160 PRO B O 1
ATOM 3533 N N . PRO B 1 161 ? -5.633 34.344 6.457 1 96.44 161 PRO B N 1
ATOM 3534 C CA . PRO B 1 161 ? -4.418 34.281 7.273 1 96.44 161 PRO B CA 1
ATOM 3535 C C . PRO B 1 161 ? -3.57 33.062 6.992 1 96.44 161 PRO B C 1
ATOM 3537 O O . PRO B 1 161 ? -4.113 31.969 6.797 1 96.44 161 PRO B O 1
ATOM 3540 N N . ALA B 1 162 ? -2.297 33.188 6.961 1 97.44 162 ALA B N 1
ATOM 3541 C CA . ALA B 1 162 ? -1.347 32.125 6.695 1 97.44 162 ALA B CA 1
ATOM 3542 C C . ALA B 1 162 ? -0.495 31.812 7.926 1 97.44 162 ALA B C 1
ATOM 3544 O O . ALA B 1 162 ? -0.016 32.719 8.594 1 97.44 162 ALA B O 1
ATOM 3545 N N . TRP B 1 163 ? -0.396 30.562 8.25 1 97.81 163 TRP B N 1
ATOM 3546 C CA . TRP B 1 163 ? 0.328 30.125 9.438 1 97.81 163 TRP B CA 1
ATOM 3547 C C . TRP B 1 163 ? 1.287 28.984 9.102 1 97.81 163 TRP B C 1
ATOM 3549 O O . TRP B 1 163 ? 0.949 28.094 8.328 1 97.81 163 TRP B O 1
ATOM 3559 N N . THR B 1 164 ? 2.5 29.047 9.695 1 97.94 164 THR B N 1
ATOM 3560 C CA . THR B 1 164 ? 3.361 27.875 9.711 1 97.94 164 THR B CA 1
ATOM 3561 C C . THR B 1 164 ? 2.879 26.859 10.742 1 97.94 164 THR B C 1
ATOM 3563 O O . THR B 1 164 ? 2.119 27.203 11.648 1 97.94 164 THR B O 1
ATOM 3566 N N . MET B 1 165 ? 3.297 25.609 10.578 1 96.75 165 MET B N 1
ATOM 3567 C CA . MET B 1 165 ? 2.902 24.562 11.516 1 96.75 165 MET B CA 1
ATOM 3568 C C . MET B 1 165 ? 3.363 24.891 12.93 1 96.75 165 MET B C 1
ATOM 3570 O O . MET B 1 165 ? 2.598 24.75 13.883 1 96.75 165 MET B O 1
ATOM 3574 N N . GLN B 1 166 ? 4.633 25.328 13.086 1 97.06 166 GLN B N 1
ATOM 3575 C CA . GLN B 1 166 ? 5.191 25.609 14.398 1 97.06 166 GLN B CA 1
ATOM 3576 C C . GLN B 1 166 ? 4.477 26.781 15.062 1 97.06 166 GLN B C 1
ATOM 3578 O O . GLN B 1 166 ? 4.238 26.781 16.266 1 97.06 166 GLN B O 1
ATOM 3583 N N . SER B 1 167 ? 4.113 27.781 14.25 1 97.75 167 SER B N 1
ATOM 3584 C CA . SER B 1 167 ? 3.381 28.922 14.797 1 97.75 167 SER B CA 1
ATOM 3585 C C . SER B 1 167 ? 1.981 28.516 15.242 1 97.75 167 SER B C 1
ATOM 3587 O O . SER B 1 167 ? 1.469 29.031 16.25 1 97.75 167 SER B O 1
ATOM 3589 N N . LEU B 1 168 ? 1.346 27.688 14.492 1 97.44 168 LEU B N 1
ATOM 3590 C CA . LEU B 1 168 ? 0.015 27.203 14.844 1 97.44 168 LEU B CA 1
ATOM 3591 C C . LEU B 1 168 ? 0.05 26.422 16.156 1 97.44 168 LEU B C 1
ATOM 3593 O O . LEU B 1 168 ? -0.852 26.547 16.984 1 97.44 168 LEU B O 1
ATOM 3597 N N . MET B 1 169 ? 1.057 25.547 16.281 1 98.12 169 MET B N 1
ATOM 3598 C CA . MET B 1 169 ? 1.212 24.781 17.516 1 98.12 169 MET B CA 1
ATOM 3599 C C . MET B 1 169 ? 1.375 25.719 18.719 1 98.12 169 MET B C 1
ATOM 3601 O O . MET B 1 169 ? 0.771 25.5 19.766 1 98.12 169 MET B O 1
ATOM 3605 N N . GLU B 1 170 ? 2.197 26.719 18.531 1 97.88 170 GLU B N 1
ATOM 3606 C CA . GLU B 1 170 ? 2.381 27.703 19.578 1 97.88 170 GLU B CA 1
ATOM 3607 C C . GLU B 1 170 ? 1.066 28.406 19.906 1 97.88 170 GLU B C 1
ATOM 3609 O O . GLU B 1 170 ? 0.711 28.547 21.078 1 97.88 170 GLU B O 1
ATOM 3614 N N . LYS B 1 171 ? 0.394 28.844 18.953 1 97.31 171 LYS B N 1
ATOM 3615 C CA . LYS B 1 171 ? -0.861 29.578 19.109 1 97.31 171 LYS B CA 1
ATOM 3616 C C . LYS B 1 171 ? -1.871 28.75 19.906 1 97.31 171 LYS B C 1
ATOM 3618 O O . LYS B 1 171 ? -2.611 29.297 20.734 1 97.31 171 LYS B O 1
ATOM 3623 N N . HIS B 1 172 ? -1.925 27.469 19.672 1 97.44 172 HIS B N 1
ATOM 3624 C CA . HIS B 1 172 ? -2.955 26.625 20.266 1 97.44 172 HIS B CA 1
ATOM 3625 C C . HIS B 1 172 ? -2.414 25.875 21.484 1 97.44 172 HIS B C 1
ATOM 3627 O O . HIS B 1 172 ? -3.119 25.062 22.078 1 97.44 172 HIS B O 1
ATOM 3633 N N . GLY B 1 173 ? -1.1 26.062 21.844 1 98 173 GLY B N 1
ATOM 3634 C CA . GLY B 1 173 ? -0.506 25.516 23.047 1 98 173 GLY B CA 1
ATOM 3635 C C . GLY B 1 173 ? -0.155 24.047 22.938 1 98 173 GLY B C 1
ATOM 3636 O O . GLY B 1 173 ? -0.229 23.312 23.906 1 98 173 GLY B O 1
ATOM 3637 N N . HIS B 1 174 ? 0.111 23.609 21.766 1 98.31 174 HIS B N 1
ATOM 3638 C CA . HIS B 1 174 ? 0.465 22.203 21.578 1 98.31 174 HIS B CA 1
ATOM 3639 C C . HIS B 1 174 ? 1.971 22.047 21.391 1 98.31 174 HIS B C 1
ATOM 3641 O O . HIS B 1 174 ? 2.604 22.797 20.656 1 98.31 174 HIS B O 1
ATOM 3647 N N . THR B 1 175 ? 2.527 21.078 22.078 1 97.62 175 THR B N 1
ATOM 3648 C CA . THR B 1 175 ? 3.943 20.766 21.922 1 97.62 175 THR B CA 1
ATOM 3649 C C . THR B 1 175 ? 4.129 19.484 21.094 1 97.62 175 THR B C 1
ATOM 3651 O O . THR B 1 175 ? 5.242 19.172 20.688 1 97.62 175 THR B O 1
ATOM 3654 N N . PHE B 1 176 ? 3.02 18.812 20.828 1 98.5 176 PHE B N 1
ATOM 3655 C CA . PHE B 1 176 ? 3.078 17.547 20.078 1 98.5 176 PHE B CA 1
ATOM 3656 C C . PHE B 1 176 ? 1.748 17.266 19.391 1 98.5 176 PHE B C 1
ATOM 3658 O O . PHE B 1 176 ? 0.683 17.531 19.953 1 98.5 176 PHE B O 1
ATOM 3665 N N . ILE B 1 177 ? 1.789 16.797 18.203 1 98.81 177 ILE B N 1
ATOM 3666 C CA . ILE B 1 177 ? 0.641 16.359 17.406 1 98.81 177 ILE B CA 1
ATOM 3667 C C . ILE B 1 177 ? 0.702 14.859 17.188 1 98.81 177 ILE B C 1
ATOM 3669 O O . ILE B 1 177 ? 1.689 14.336 16.656 1 98.81 177 ILE B O 1
ATOM 3673 N N . ASP B 1 178 ? -0.294 14.148 17.531 1 98.88 178 ASP B N 1
ATOM 3674 C CA . ASP B 1 178 ? -0.271 12.695 17.406 1 98.88 178 ASP B CA 1
ATOM 3675 C C . ASP B 1 178 ? -0.396 12.273 15.938 1 98.88 178 ASP B C 1
ATOM 3677 O O . ASP B 1 178 ? 0.316 11.375 15.477 1 98.88 178 ASP B O 1
ATOM 3681 N N . ILE B 1 179 ? -1.31 12.883 15.203 1 98.81 179 ILE B N 1
ATOM 3682 C CA . ILE B 1 179 ? -1.475 12.648 13.773 1 98.81 179 ILE B CA 1
ATOM 3683 C C . ILE B 1 179 ? -1.588 13.984 13.039 1 98.81 179 ILE B C 1
ATOM 3685 O O . ILE B 1 179 ? -2.438 14.812 13.375 1 98.81 179 ILE B O 1
ATOM 3689 N N . LEU B 1 180 ? -0.73 14.203 12.117 1 98.81 180 LEU B N 1
ATOM 3690 C CA . LEU B 1 180 ? -0.769 15.359 11.234 1 98.81 180 LEU B CA 1
ATOM 3691 C C . LEU B 1 180 ? -1.226 14.969 9.836 1 98.81 180 LEU B C 1
ATOM 3693 O O . LEU B 1 180 ? -0.566 14.172 9.164 1 98.81 180 LEU B O 1
ATOM 3697 N N . LYS B 1 181 ? -2.365 15.375 9.414 1 98.5 181 LYS B N 1
ATOM 3698 C CA . LYS B 1 181 ? -2.842 15.195 8.047 1 98.5 181 LYS B CA 1
ATOM 3699 C C . LYS B 1 181 ? -2.578 16.438 7.207 1 98.5 181 LYS B C 1
ATOM 3701 O O . LYS B 1 181 ? -2.914 17.562 7.617 1 98.5 181 LYS B O 1
ATOM 3706 N N . VAL B 1 182 ? -1.936 16.328 6.043 1 97.94 182 VAL B N 1
ATOM 3707 C CA . VAL B 1 182 ? -1.62 17.422 5.141 1 97.94 182 VAL B CA 1
ATOM 3708 C C . VAL B 1 182 ? -2.094 17.094 3.729 1 97.94 182 VAL B C 1
ATOM 3710 O O . VAL B 1 182 ? -1.538 16.203 3.072 1 97.94 182 VAL B O 1
ATOM 3713 N N . ASP B 1 183 ? -3.021 17.672 3.256 1 96.19 183 ASP B N 1
ATOM 3714 C CA . ASP B 1 183 ? -3.572 17.594 1.905 1 96.19 183 ASP B CA 1
ATOM 3715 C C . ASP B 1 183 ? -3.955 18.984 1.399 1 96.19 183 ASP B C 1
ATOM 3717 O O . ASP B 1 183 ? -5.121 19.375 1.462 1 96.19 183 ASP B O 1
ATOM 3721 N N . ILE B 1 184 ? -2.943 19.734 0.78 1 95.19 184 ILE B N 1
ATOM 3722 C CA . ILE B 1 184 ? -3.15 21.172 0.607 1 95.19 184 ILE B CA 1
ATOM 3723 C C . ILE B 1 184 ? -2.721 21.578 -0.798 1 95.19 184 ILE B C 1
ATOM 3725 O O . ILE B 1 184 ? -2.154 22.672 -0.985 1 95.19 184 ILE B O 1
ATOM 3729 N N . GLU B 1 185 ? -2.812 20.766 -1.805 1 91.56 185 GLU B N 1
ATOM 3730 C CA . GLU B 1 185 ? -2.748 21.047 -3.236 1 91.56 185 GLU B CA 1
ATOM 3731 C C . GLU B 1 185 ? -1.417 21.703 -3.611 1 91.56 185 GLU B C 1
ATOM 3733 O O . GLU B 1 185 ? -1.391 22.781 -4.199 1 91.56 185 GLU B O 1
ATOM 3738 N N . SER B 1 186 ? -0.351 21.141 -3.258 1 91.69 186 SER B N 1
ATOM 3739 C CA . SER B 1 186 ? 1.01 21.406 -3.715 1 91.69 186 SER B CA 1
ATOM 3740 C C . SER B 1 186 ? 1.78 22.25 -2.709 1 91.69 186 SER B C 1
ATOM 3742 O O . SER B 1 186 ? 3.01 22.328 -2.762 1 91.69 186 SER B O 1
ATOM 3744 N N . ALA B 1 187 ? 1.128 22.875 -1.759 1 94.94 187 ALA B N 1
ATOM 3745 C CA . ALA B 1 187 ? 1.806 23.672 -0.735 1 94.94 187 ALA B CA 1
ATOM 3746 C C . ALA B 1 187 ? 2.602 22.781 0.212 1 94.94 187 ALA B C 1
ATOM 3748 O O . ALA B 1 187 ? 3.414 23.266 1 1 94.94 187 ALA B O 1
ATOM 3749 N N . GLU B 1 188 ? 2.414 21.453 0.101 1 97.25 188 GLU B N 1
ATOM 3750 C CA . GLU B 1 188 ? 3.037 20.531 1.047 1 97.25 188 GLU B CA 1
ATOM 3751 C C . GLU B 1 188 ? 4.559 20.578 0.94 1 97.25 188 GLU B C 1
ATOM 3753 O O . GLU B 1 188 ? 5.262 20.359 1.929 1 97.25 188 GLU B O 1
ATOM 3758 N N . PHE B 1 189 ? 5.078 20.891 -0.216 1 97.62 189 PHE B N 1
ATOM 3759 C CA . PHE B 1 189 ? 6.527 20.938 -0.374 1 97.62 189 PHE B CA 1
ATOM 3760 C C . PHE B 1 189 ? 7.125 22.062 0.447 1 97.62 189 PHE B C 1
ATOM 3762 O O . PHE B 1 189 ? 8.078 21.859 1.2 1 97.62 189 PHE B O 1
ATOM 3769 N N . ASP B 1 190 ? 6.508 23.219 0.316 1 96.81 190 ASP B N 1
ATOM 3770 C CA . ASP B 1 190 ? 6.98 24.375 1.056 1 96.81 190 ASP B CA 1
ATOM 3771 C C . ASP B 1 190 ? 6.73 24.219 2.553 1 96.81 190 ASP B C 1
ATOM 3773 O O . ASP B 1 190 ? 7.609 24.5 3.369 1 96.81 190 ASP B O 1
ATOM 3777 N N . VAL B 1 191 ? 5.574 23.797 2.928 1 98 191 VAL B N 1
ATOM 3778 C CA . VAL B 1 191 ? 5.16 23.703 4.324 1 98 191 VAL B CA 1
ATOM 3779 C C . VAL B 1 191 ? 6.055 22.703 5.055 1 98 191 VAL B C 1
ATOM 3781 O O . VAL B 1 191 ? 6.637 23.016 6.09 1 98 191 VAL B O 1
ATOM 3784 N N . LEU B 1 192 ? 6.199 21.516 4.531 1 98.56 192 LEU B N 1
ATOM 3785 C CA . LEU B 1 192 ? 6.984 20.484 5.199 1 98.56 192 LEU B CA 1
ATOM 3786 C C . LEU B 1 192 ? 8.477 20.781 5.098 1 98.56 192 LEU B C 1
ATOM 3788 O O . LEU B 1 192 ? 9.242 20.469 6.012 1 98.56 192 LEU B O 1
ATOM 3792 N N . GLY B 1 193 ? 8.875 21.359 3.963 1 98.12 193 GLY B N 1
ATOM 3793 C CA . GLY B 1 193 ? 10.258 21.797 3.867 1 98.12 193 GLY B CA 1
ATOM 3794 C C . GLY B 1 193 ? 10.648 22.766 4.969 1 98.12 193 GLY B C 1
ATOM 3795 O O . GLY B 1 193 ? 11.688 22.594 5.613 1 98.12 193 GLY B O 1
ATOM 3796 N N . GLU B 1 194 ? 9.82 23.719 5.137 1 98 194 GLU B N 1
ATOM 3797 C CA . GLU B 1 194 ? 10.07 24.719 6.176 1 98 194 GLU B CA 1
ATOM 3798 C C . GLU B 1 194 ? 10 24.094 7.566 1 98 194 GLU B C 1
ATOM 3800 O O . GLU B 1 194 ? 10.773 24.453 8.453 1 98 194 GLU B O 1
ATOM 3805 N N . THR B 1 195 ? 9.039 23.281 7.797 1 98.31 195 THR B N 1
ATOM 3806 C CA . THR B 1 195 ? 8.914 22.609 9.086 1 98.31 195 THR B CA 1
ATOM 3807 C C . THR B 1 195 ? 10.18 21.812 9.414 1 98.31 195 THR B C 1
ATOM 3809 O O . THR B 1 195 ? 10.719 21.938 10.516 1 98.31 195 THR B O 1
ATOM 3812 N N . VAL B 1 196 ? 10.664 21.016 8.469 1 98.56 196 VAL B N 1
ATOM 3813 C CA . VAL B 1 196 ? 11.867 20.203 8.656 1 98.56 196 VAL B CA 1
ATOM 3814 C C . VAL B 1 196 ? 13.062 21.125 8.93 1 98.56 196 VAL B C 1
ATOM 3816 O O . VAL B 1 196 ? 13.836 20.875 9.859 1 98.56 196 VAL B O 1
ATOM 3819 N N . ARG B 1 197 ? 13.188 22.156 8.133 1 98.06 197 ARG B N 1
ATOM 3820 C CA . ARG B 1 197 ? 14.281 23.094 8.32 1 98.06 197 ARG B CA 1
ATOM 3821 C C . ARG B 1 197 ? 14.258 23.703 9.719 1 98.06 197 ARG B C 1
ATOM 3823 O O . ARG B 1 197 ? 15.281 23.734 10.398 1 98.06 197 ARG B O 1
ATOM 3830 N N . TYR B 1 198 ? 13.141 24.172 10.125 1 98.12 198 TYR B N 1
ATOM 3831 C CA . TYR B 1 198 ? 12.961 24.844 11.406 1 98.12 198 TYR B CA 1
ATOM 3832 C C . TYR B 1 198 ? 13.445 23.953 12.555 1 98.12 198 TYR B C 1
ATOM 3834 O O . TYR B 1 198 ? 14.227 24.391 13.398 1 98.12 198 TYR B O 1
ATOM 3842 N N . TYR B 1 199 ? 13.062 22.781 12.586 1 98.38 199 TYR B N 1
ATOM 3843 C CA . TYR B 1 199 ? 13.383 21.891 13.703 1 98.38 199 TYR B CA 1
ATOM 3844 C C . TYR B 1 199 ? 14.805 21.359 13.578 1 98.38 199 TYR B C 1
ATOM 3846 O O . TYR B 1 199 ? 15.508 21.203 14.586 1 98.38 199 TYR B O 1
ATOM 3854 N N . LYS B 1 200 ? 15.211 21.094 12.367 1 98 200 LYS B N 1
ATOM 3855 C CA . LYS B 1 200 ? 16.578 20.641 12.148 1 98 200 LYS B CA 1
ATOM 3856 C C . LYS B 1 200 ? 17.578 21.688 12.641 1 98 200 LYS B C 1
ATOM 3858 O O . LYS B 1 200 ? 18.562 21.359 13.32 1 98 200 LYS B O 1
ATOM 3863 N N . GLU B 1 201 ? 17.375 22.922 12.344 1 98 201 GLU B N 1
ATOM 3864 C CA . GLU B 1 201 ? 18.266 24 12.711 1 98 201 GLU B CA 1
ATOM 3865 C C . GLU B 1 201 ? 18.359 24.156 14.227 1 98 201 GLU B C 1
ATOM 3867 O O . GLU B 1 201 ? 19.328 24.703 14.75 1 98 201 GLU B O 1
ATOM 3872 N N . ARG B 1 202 ? 17.391 23.688 14.906 1 97.88 202 ARG B N 1
ATOM 3873 C CA . ARG B 1 202 ? 17.328 23.797 16.359 1 97.88 202 ARG B CA 1
ATOM 3874 C C . ARG B 1 202 ? 17.688 22.469 17.031 1 97.88 202 ARG B C 1
ATOM 3876 O O . ARG B 1 202 ? 17.609 22.344 18.25 1 97.88 202 ARG B O 1
ATOM 3883 N N . ASN B 1 203 ? 18.062 21.484 16.219 1 97.88 203 ASN B N 1
ATOM 3884 C CA . ASN B 1 203 ? 18.406 20.156 16.688 1 97.88 203 ASN B CA 1
ATOM 3885 C C . ASN B 1 203 ? 17.281 19.531 17.484 1 97.88 203 ASN B C 1
ATOM 3887 O O . ASN B 1 203 ? 17.516 18.953 18.562 1 97.88 203 ASN B O 1
ATOM 3891 N N . LEU B 1 204 ? 16.094 19.75 17.062 1 98.12 204 LEU B N 1
ATOM 3892 C CA . LEU B 1 204 ? 14.891 19.188 17.672 1 98.12 204 LEU B CA 1
ATOM 3893 C C . LEU B 1 204 ? 14.211 18.203 16.719 1 98.12 204 LEU B C 1
ATOM 3895 O O . LEU B 1 204 ? 14.242 18.391 15.5 1 98.12 204 LEU B O 1
ATOM 3899 N N . PRO B 1 205 ? 13.648 17.172 17.234 1 98.38 205 PRO B N 1
ATOM 3900 C CA . PRO B 1 205 ? 12.859 16.297 16.391 1 98.38 205 PRO B CA 1
ATOM 3901 C C . PRO B 1 205 ? 11.562 16.938 15.898 1 98.38 205 PRO B C 1
ATOM 3903 O O . PRO B 1 205 ? 11.109 17.922 16.484 1 98.38 205 PRO B O 1
ATOM 3906 N N . LEU B 1 206 ? 11.023 16.422 14.844 1 98.75 206 LEU B N 1
ATOM 3907 C CA . LEU B 1 206 ? 9.695 16.875 14.43 1 98.75 206 LEU B CA 1
ATOM 3908 C C . LEU B 1 206 ? 8.664 16.609 15.516 1 98.75 206 LEU B C 1
ATOM 3910 O O . LEU B 1 206 ? 8.703 15.562 16.172 1 98.75 206 LEU B O 1
ATOM 3914 N N . PRO B 1 207 ? 7.715 17.438 15.719 1 98.56 207 PRO B N 1
ATOM 3915 C CA . PRO B 1 207 ? 6.824 17.375 16.875 1 98.56 207 PRO B CA 1
ATOM 3916 C C . PRO B 1 207 ? 5.5 16.688 16.562 1 98.56 207 PRO B C 1
ATOM 3918 O O . PRO B 1 207 ? 4.438 17.172 16.969 1 98.56 207 PRO B O 1
ATOM 3921 N N . PHE B 1 208 ? 5.52 15.609 15.812 1 98.81 208 PHE B N 1
ATOM 3922 C CA . PHE B 1 208 ? 4.305 14.844 15.547 1 98.81 208 PHE B CA 1
ATOM 3923 C C . PHE B 1 208 ? 4.621 13.359 15.406 1 98.81 208 PHE B C 1
ATOM 3925 O O . PHE B 1 208 ? 5.758 12.984 15.102 1 98.81 208 PHE B O 1
ATOM 3932 N N . GLY B 1 209 ? 3.691 12.555 15.641 1 98.69 209 GLY B N 1
ATOM 3933 C CA . GLY B 1 209 ? 3.896 11.117 15.672 1 98.69 209 GLY B CA 1
ATOM 3934 C C . GLY B 1 209 ? 3.787 10.469 14.305 1 98.69 209 GLY B C 1
ATOM 3935 O O . GLY B 1 209 ? 4.562 9.57 13.969 1 98.69 209 GLY B O 1
ATOM 3936 N N . GLN B 1 210 ? 2.834 10.852 13.555 1 98.5 210 GLN B N 1
ATOM 3937 C CA . GLN B 1 210 ? 2.654 10.32 12.203 1 98.5 210 GLN B CA 1
ATOM 3938 C C . GLN B 1 210 ? 2.139 11.391 11.25 1 98.5 210 GLN B C 1
ATOM 3940 O O . GLN B 1 210 ? 1.55 12.383 11.688 1 98.5 210 GLN B O 1
ATOM 3945 N N . LEU B 1 211 ? 2.396 11.242 10.008 1 98.81 211 LEU B N 1
ATOM 3946 C CA . LEU B 1 211 ? 2.051 12.195 8.945 1 98.81 211 LEU B CA 1
ATOM 3947 C C . LEU B 1 211 ? 1.245 11.508 7.848 1 98.81 211 LEU B C 1
ATOM 3949 O O . LEU B 1 211 ? 1.702 10.531 7.258 1 98.81 211 LEU B O 1
ATOM 3953 N N . GLN B 1 212 ? 0.002 11.906 7.684 1 98.25 212 GLN B N 1
ATOM 3954 C CA . GLN B 1 212 ? -0.807 11.57 6.516 1 98.25 212 GLN B CA 1
ATOM 3955 C C . GLN B 1 212 ? -0.68 12.633 5.434 1 98.25 212 GLN B C 1
ATOM 3957 O O . GLN B 1 212 ? -1.15 13.766 5.605 1 98.25 212 GLN B O 1
ATOM 3962 N N . LEU B 1 213 ? -0.094 12.258 4.281 1 98.19 213 LEU B N 1
ATOM 3963 C CA . LEU B 1 213 ? 0.311 13.273 3.318 1 98.19 213 LEU B CA 1
ATOM 3964 C C . LEU B 1 213 ? -0.185 12.922 1.918 1 98.19 213 LEU B C 1
ATOM 3966 O O . LEU B 1 213 ? 0.069 11.828 1.42 1 98.19 213 LEU B O 1
ATOM 3970 N N . GLU B 1 214 ? -0.924 13.781 1.285 1 97.06 214 GLU B N 1
ATOM 3971 C CA . GLU B 1 214 ? -1.103 13.695 -0.161 1 97.06 214 GLU B CA 1
ATOM 3972 C C . GLU B 1 214 ? -0.06 14.531 -0.898 1 97.06 214 GLU B C 1
ATOM 3974 O O . GLU B 1 214 ? 0.089 15.719 -0.63 1 97.06 214 GLU B O 1
ATOM 3979 N N . ILE B 1 215 ? 0.628 13.984 -1.801 1 97.5 215 ILE B N 1
ATOM 3980 C CA . ILE B 1 215 ? 1.676 14.656 -2.562 1 97.5 215 ILE B CA 1
ATOM 3981 C C . ILE B 1 215 ? 1.17 14.969 -3.969 1 97.5 215 ILE B C 1
ATOM 3983 O O . ILE B 1 215 ? 0.673 14.078 -4.668 1 97.5 215 ILE B O 1
ATOM 3987 N N . HIS B 1 216 ? 1.272 16.219 -4.352 1 96.5 216 HIS B N 1
ATOM 3988 C CA . HIS B 1 216 ? 0.964 16.703 -5.695 1 96.5 216 HIS B CA 1
ATOM 3989 C C . HIS B 1 216 ? 2.238 16.984 -6.484 1 96.5 216 HIS B C 1
ATOM 3991 O O . HIS B 1 216 ? 2.736 18.109 -6.488 1 96.5 216 HIS B O 1
ATOM 3997 N N . SER B 1 217 ? 2.676 16.062 -7.297 1 95.94 217 SER B N 1
ATOM 3998 C CA . SER B 1 217 ? 4.035 16.078 -7.832 1 95.94 217 SER B CA 1
ATOM 3999 C C . SER B 1 217 ? 4.074 16.672 -9.234 1 95.94 217 SER B C 1
ATOM 4001 O O . SER B 1 217 ? 5.105 16.625 -9.906 1 95.94 217 SER B O 1
ATOM 4003 N N . GLU B 1 218 ? 3.041 17.203 -9.82 1 90.81 218 GLU B N 1
ATOM 4004 C CA . GLU B 1 218 ? 2.939 17.625 -11.211 1 90.81 218 GLU B CA 1
ATOM 4005 C C . GLU B 1 218 ? 4.027 18.641 -11.57 1 90.81 218 GLU B C 1
ATOM 4007 O O . GLU B 1 218 ? 4.523 18.656 -12.695 1 90.81 218 GLU B O 1
ATOM 4012 N N . ASN B 1 219 ? 4.527 19.469 -10.766 1 91.19 219 ASN B N 1
ATOM 4013 C CA . ASN B 1 219 ? 5.441 20.547 -11.125 1 91.19 219 ASN B CA 1
ATOM 4014 C C . ASN B 1 219 ? 6.758 20.438 -10.367 1 91.19 219 ASN B C 1
ATOM 4016 O O . ASN B 1 219 ? 7.414 21.453 -10.109 1 91.19 219 ASN B O 1
ATOM 4020 N N . VAL B 1 220 ? 7.129 19.25 -10.086 1 96.06 220 VAL B N 1
ATOM 4021 C CA . VAL B 1 220 ? 8.359 19.078 -9.328 1 96.06 220 VAL B CA 1
ATOM 4022 C C . VAL B 1 220 ? 9.32 18.172 -10.094 1 96.06 220 VAL B C 1
ATOM 4024 O O . VAL B 1 220 ? 8.93 17.094 -10.555 1 96.06 220 VAL B O 1
ATOM 4027 N N . SER B 1 221 ? 10.562 18.641 -10.312 1 97.5 221 SER B N 1
ATOM 4028 C CA . SER B 1 221 ? 11.57 17.797 -10.945 1 97.5 221 SER B CA 1
ATOM 4029 C C . SER B 1 221 ? 12 16.672 -10.023 1 97.5 221 SER B C 1
ATOM 4031 O O . SER B 1 221 ? 11.82 16.75 -8.805 1 97.5 221 SER B O 1
ATOM 4033 N N . PHE B 1 222 ? 12.555 15.633 -10.586 1 98.31 222 PHE B N 1
ATOM 4034 C CA . PHE B 1 222 ? 12.93 14.453 -9.805 1 98.31 222 PHE B CA 1
ATOM 4035 C C . PHE B 1 222 ? 13.969 14.812 -8.75 1 98.31 222 PHE B C 1
ATOM 4037 O O . PHE B 1 222 ? 13.875 14.367 -7.605 1 98.31 222 PHE B O 1
ATOM 4044 N N . ASP B 1 223 ? 14.984 15.594 -9.148 1 98.56 223 ASP B N 1
ATOM 4045 C CA . ASP B 1 223 ? 16.062 15.93 -8.219 1 98.56 223 ASP B CA 1
ATOM 4046 C C . ASP B 1 223 ? 15.531 16.719 -7.031 1 98.56 223 ASP B C 1
ATOM 4048 O O . ASP B 1 223 ? 15.953 16.516 -5.895 1 98.56 223 ASP B O 1
ATOM 4052 N N . LYS B 1 224 ? 14.641 17.672 -7.277 1 98.19 224 LYS B N 1
ATOM 4053 C CA . LYS B 1 224 ? 14.031 18.438 -6.195 1 98.19 224 LYS B CA 1
ATOM 4054 C C . LYS B 1 224 ? 13.172 17.547 -5.305 1 98.19 224 LYS B C 1
ATOM 4056 O O . LYS B 1 224 ? 13.188 17.688 -4.078 1 98.19 224 LYS B O 1
ATOM 4061 N N . PHE B 1 225 ? 12.438 16.656 -5.938 1 98.62 225 PHE B N 1
ATOM 4062 C CA . PHE B 1 225 ? 11.617 15.719 -5.184 1 98.62 225 PHE B CA 1
ATOM 4063 C C . PHE B 1 225 ? 12.484 14.836 -4.293 1 98.62 225 PHE B C 1
ATOM 4065 O O . PHE B 1 225 ? 12.18 14.648 -3.113 1 98.62 225 PHE B O 1
ATOM 4072 N N . LEU B 1 226 ? 13.508 14.273 -4.875 1 98.75 226 LEU B N 1
ATOM 4073 C CA . LEU B 1 226 ? 14.43 13.406 -4.141 1 98.75 226 LEU B CA 1
ATOM 4074 C C . LEU B 1 226 ? 14.984 14.117 -2.914 1 98.75 226 LEU B C 1
ATOM 4076 O O . LEU B 1 226 ? 14.992 13.555 -1.815 1 98.75 226 LEU B O 1
ATOM 4080 N N . LYS B 1 227 ? 15.453 15.305 -3.072 1 98.56 227 LYS B N 1
ATOM 4081 C CA . LYS B 1 227 ? 16 16.078 -1.959 1 98.56 227 LYS B CA 1
ATOM 4082 C C . LYS B 1 227 ? 14.953 16.297 -0.87 1 98.56 227 LYS B C 1
ATOM 4084 O O . LYS B 1 227 ? 15.234 16.094 0.315 1 98.56 227 LYS B O 1
ATOM 4089 N N . TRP B 1 228 ? 13.836 16.719 -1.282 1 98.56 228 TRP B N 1
ATOM 4090 C CA . TRP B 1 228 ? 12.727 16.953 -0.361 1 98.56 228 TRP B CA 1
ATOM 4091 C C . TRP B 1 228 ? 12.398 15.688 0.418 1 98.56 228 TRP B C 1
ATOM 4093 O O . TRP B 1 228 ? 12.273 15.719 1.646 1 98.56 228 TRP B O 1
ATOM 4103 N N . TRP B 1 229 ? 12.273 14.57 -0.256 1 98.75 229 TRP B N 1
ATOM 4104 C CA . TRP B 1 229 ? 11.969 13.273 0.34 1 98.75 229 TRP B CA 1
ATOM 4105 C C . TRP B 1 229 ? 13.047 12.859 1.333 1 98.75 229 TRP B C 1
ATOM 4107 O O . TRP B 1 229 ? 12.75 12.43 2.447 1 98.75 229 TRP B O 1
ATOM 4117 N N . GLU B 1 230 ? 14.266 12.992 0.942 1 98.75 230 GLU B N 1
ATOM 4118 C CA . GLU B 1 230 ? 15.375 12.57 1.788 1 98.75 230 GLU B CA 1
ATOM 4119 C C . GLU B 1 230 ? 15.5 13.453 3.025 1 98.75 230 GLU B C 1
ATOM 4121 O O . GLU B 1 230 ? 15.922 12.992 4.086 1 98.75 230 GLU B O 1
ATOM 4126 N N . ASP B 1 231 ? 15.117 14.734 2.881 1 98.69 231 ASP B N 1
ATOM 4127 C CA . ASP B 1 231 ? 15.055 15.602 4.055 1 98.69 231 ASP B CA 1
ATOM 4128 C C . ASP B 1 231 ? 14.023 15.094 5.059 1 98.69 231 ASP B C 1
ATOM 4130 O O . ASP B 1 231 ? 14.25 15.125 6.27 1 98.69 231 ASP B O 1
ATOM 4134 N N . LEU B 1 232 ? 12.883 14.672 4.578 1 98.81 232 LEU B N 1
ATOM 4135 C CA . LEU B 1 232 ? 11.867 14.07 5.445 1 98.81 232 LEU B CA 1
ATOM 4136 C C . LEU B 1 232 ? 12.414 12.82 6.129 1 98.81 232 LEU B C 1
ATOM 4138 O O . LEU B 1 232 ? 12.219 12.633 7.332 1 98.81 232 LEU B O 1
ATOM 4142 N N . GLU B 1 233 ? 13.102 11.977 5.336 1 98.69 233 GLU B N 1
ATOM 4143 C CA . GLU B 1 233 ? 13.703 10.758 5.867 1 98.69 233 GLU B CA 1
ATOM 4144 C C . GLU B 1 233 ? 14.719 11.07 6.961 1 98.69 233 GLU B C 1
ATOM 4146 O O . GLU B 1 233 ? 14.734 10.414 8.008 1 98.69 233 GLU B O 1
ATOM 4151 N N . ALA B 1 234 ? 15.516 12.047 6.703 1 98.38 234 ALA B N 1
ATOM 4152 C CA . ALA B 1 234 ? 16.562 12.422 7.652 1 98.38 234 ALA B CA 1
ATOM 4153 C C . ALA B 1 234 ? 15.953 12.953 8.953 1 98.38 234 ALA B C 1
ATOM 4155 O O . ALA B 1 234 ? 16.562 12.82 10.023 1 98.38 234 ALA B O 1
ATOM 4156 N N . ALA B 1 235 ? 14.781 13.492 8.852 1 98.69 235 ALA B N 1
ATOM 4157 C CA . ALA B 1 235 ? 14.102 14.047 10.023 1 98.69 235 ALA B CA 1
ATOM 4158 C C . ALA B 1 235 ? 13.375 12.961 10.805 1 98.69 235 ALA B C 1
ATOM 4160 O O . ALA B 1 235 ? 12.719 13.242 11.805 1 98.69 235 ALA B O 1
ATOM 4161 N N . GLY B 1 236 ? 13.414 11.727 10.344 1 98.56 236 GLY B N 1
ATOM 4162 C CA . GLY B 1 236 ? 12.898 10.609 11.117 1 98.56 236 GLY B CA 1
ATOM 4163 C C . GLY B 1 236 ? 11.633 10.008 10.531 1 98.56 236 GLY B C 1
ATOM 4164 O O . GLY B 1 236 ? 11.078 9.055 11.078 1 98.56 236 GLY B O 1
ATOM 4165 N N . LEU B 1 237 ? 11.195 10.5 9.398 1 98.81 237 LEU B N 1
ATOM 4166 C CA . LEU B 1 237 ? 9.945 10.023 8.82 1 98.81 237 LEU B CA 1
ATOM 4167 C C . LEU B 1 237 ? 10.188 8.789 7.953 1 98.81 237 LEU B C 1
ATOM 4169 O O . LEU B 1 237 ? 11.133 8.75 7.168 1 98.81 237 LEU B O 1
ATOM 4173 N N . ARG B 1 238 ? 9.359 7.758 8.148 1 98.88 238 ARG B N 1
ATOM 4174 C CA . ARG B 1 238 ? 9.391 6.5 7.406 1 98.88 238 ARG B CA 1
ATOM 4175 C C . ARG B 1 238 ? 8.023 6.18 6.824 1 98.88 238 ARG B C 1
ATOM 4177 O O . ARG B 1 238 ? 7.039 6.07 7.555 1 98.88 238 ARG B O 1
ATOM 4184 N N . PRO B 1 239 ? 7.922 6.082 5.492 1 98.62 239 PRO B N 1
ATOM 4185 C CA . PRO B 1 239 ? 6.621 5.762 4.898 1 98.62 239 PRO B CA 1
ATOM 4186 C C . PRO B 1 239 ? 6.223 4.305 5.109 1 98.62 239 PRO B C 1
ATOM 4188 O O . PRO B 1 239 ? 6.996 3.396 4.793 1 98.62 239 PRO B O 1
ATOM 4191 N N . PHE B 1 240 ? 4.973 4.055 5.645 1 98.06 240 PHE B N 1
ATOM 4192 C CA . PHE B 1 240 ? 4.559 2.684 5.926 1 98.06 240 PHE B CA 1
ATOM 4193 C C . PHE B 1 240 ? 3.359 2.295 5.066 1 98.06 240 PHE B C 1
ATOM 4195 O O . PHE B 1 240 ? 2.996 1.119 4.996 1 98.06 240 PHE B O 1
ATOM 4202 N N . HIS B 1 241 ? 2.799 3.281 4.383 1 97.19 241 HIS B N 1
ATOM 4203 C CA . HIS B 1 241 ? 1.696 2.98 3.477 1 97.19 241 HIS B CA 1
ATOM 4204 C C . HIS B 1 241 ? 1.621 3.998 2.344 1 97.19 241 HIS B C 1
ATOM 4206 O O . HIS B 1 241 ? 1.94 5.172 2.537 1 97.19 241 HIS B O 1
ATOM 4212 N N . THR B 1 242 ? 1.185 3.547 1.182 1 95.62 242 THR B N 1
ATOM 4213 C CA . THR B 1 242 ? 0.98 4.426 0.035 1 95.62 242 THR B CA 1
ATOM 4214 C C . THR B 1 242 ? -0.264 4.016 -0.747 1 95.62 242 THR B C 1
ATOM 4216 O O . THR B 1 242 ? -0.565 2.824 -0.862 1 95.62 242 THR B O 1
ATOM 4219 N N . GLU B 1 243 ? -1.043 4.949 -1.139 1 93.38 243 GLU B N 1
ATOM 4220 C CA . GLU B 1 243 ? -2.154 4.824 -2.076 1 93.38 243 GLU B CA 1
ATOM 4221 C C . GLU B 1 243 ? -2.09 5.902 -3.154 1 93.38 243 GLU B C 1
ATOM 4223 O O . GLU B 1 243 ? -2.363 7.074 -2.885 1 93.38 243 GLU B O 1
ATOM 4228 N N . THR B 1 244 ? -1.771 5.473 -4.359 1 92.38 244 THR B N 1
ATOM 4229 C CA . THR B 1 244 ? -1.777 6.461 -5.434 1 92.38 244 THR B CA 1
ATOM 4230 C C . THR B 1 244 ? -3.203 6.902 -5.754 1 92.38 244 THR B C 1
ATOM 4232 O O . THR B 1 244 ? -4.113 6.07 -5.824 1 92.38 244 THR B O 1
ATOM 4235 N N . ASN B 1 245 ? -3.418 8.188 -5.691 1 89.81 245 ASN B N 1
ATOM 4236 C CA . ASN B 1 245 ? -4.711 8.734 -6.09 1 89.81 245 ASN B CA 1
ATOM 4237 C C . ASN B 1 245 ? -4.891 8.695 -7.605 1 89.81 245 ASN B C 1
ATOM 4239 O O . ASN B 1 245 ? -4.246 9.453 -8.328 1 89.81 245 ASN B O 1
ATOM 4243 N N . LEU B 1 246 ? -5.832 7.938 -8.086 1 90.94 246 LEU B N 1
ATOM 4244 C CA . LEU B 1 246 ? -5.914 7.621 -9.508 1 90.94 246 LEU B CA 1
ATOM 4245 C C . LEU B 1 246 ? -7.082 8.344 -10.164 1 90.94 246 LEU B C 1
ATOM 4247 O O . LEU B 1 246 ? -7.395 8.109 -11.336 1 90.94 246 LEU B O 1
ATOM 4251 N N . ILE B 1 247 ? -7.711 9.25 -9.438 1 86.62 247 ILE B N 1
ATOM 4252 C CA . ILE B 1 247 ? -8.875 9.961 -9.961 1 86.62 247 ILE B CA 1
ATOM 4253 C C . ILE B 1 247 ? -8.477 10.805 -11.164 1 86.62 247 ILE B C 1
ATOM 4255 O O . ILE B 1 247 ? -9.164 10.82 -12.18 1 86.62 247 ILE B O 1
ATOM 4259 N N . VAL B 1 248 ? -7.359 11.422 -11.086 1 85.81 248 VAL B N 1
ATOM 4260 C CA . VAL B 1 248 ? -6.938 12.305 -12.164 1 85.81 248 VAL B CA 1
ATOM 4261 C C . VAL B 1 248 ? -6.594 11.484 -13.398 1 85.81 248 VAL B C 1
ATOM 4263 O O . VAL B 1 248 ? -6.801 11.93 -14.531 1 85.81 248 VAL B O 1
ATOM 4266 N N . VAL B 1 249 ? -6.105 10.328 -13.18 1 88.44 249 VAL B N 1
ATOM 4267 C CA . VAL B 1 249 ? -5.785 9.422 -14.273 1 88.44 249 VAL B CA 1
ATOM 4268 C C . VAL B 1 249 ? -7.066 8.984 -14.977 1 88.44 249 VAL B C 1
ATOM 4270 O O . VAL B 1 249 ? -7.129 8.961 -16.219 1 88.44 249 VAL B O 1
ATOM 4273 N N . SER B 1 250 ? -8.094 8.68 -14.219 1 84.81 250 SER B N 1
ATOM 4274 C CA . SER B 1 250 ? -9.336 8.18 -14.789 1 84.81 250 SER B CA 1
ATOM 4275 C C . SER B 1 250 ? -10.125 9.305 -15.453 1 84.81 250 SER B C 1
ATOM 4277 O O . SER B 1 250 ? -10.703 9.109 -16.531 1 84.81 250 SER B O 1
ATOM 4279 N N . TRP B 1 251 ? -10.07 10.43 -14.891 1 84.38 251 TRP B N 1
ATOM 4280 C CA . TRP B 1 251 ? -10.922 11.516 -15.359 1 84.38 251 TRP B CA 1
ATOM 4281 C C . TRP B 1 251 ? -10.242 12.289 -16.484 1 84.38 251 TRP B C 1
ATOM 4283 O O . TRP B 1 251 ? -10.859 12.555 -17.516 1 84.38 251 TRP B O 1
ATOM 4293 N N . TYR B 1 252 ? -8.969 12.594 -16.328 1 80.56 252 TYR B N 1
ATOM 4294 C CA . TYR B 1 252 ? -8.312 13.508 -17.25 1 80.56 252 TYR B CA 1
ATOM 4295 C C . TYR B 1 252 ? -7.305 12.773 -18.125 1 80.56 252 TYR B C 1
ATOM 4297 O O . TYR B 1 252 ? -6.66 13.383 -18.984 1 80.56 252 TYR B O 1
ATOM 4305 N N . ARG B 1 253 ? -7.184 11.492 -17.938 1 80.19 253 ARG B N 1
ATOM 4306 C CA . ARG B 1 253 ? -6.227 10.703 -18.688 1 80.19 253 ARG B CA 1
ATOM 4307 C C . ARG B 1 253 ? -4.84 11.336 -18.656 1 80.19 253 ARG B C 1
ATOM 4309 O O . ARG B 1 253 ? -4.227 11.555 -19.703 1 80.19 253 ARG B O 1
ATOM 4316 N N . THR B 1 254 ? -4.457 11.711 -17.438 1 86.25 254 THR B N 1
ATOM 4317 C CA . THR B 1 254 ? -3.15 12.328 -17.234 1 86.25 254 THR B CA 1
ATOM 4318 C C . THR B 1 254 ? -2.209 11.375 -16.5 1 86.25 254 THR B C 1
ATOM 4320 O O . THR B 1 254 ? -2.582 10.242 -16.188 1 86.25 254 THR B O 1
ATOM 4323 N N . LYS B 1 255 ? -0.985 11.797 -16.328 1 90.44 255 LYS B N 1
ATOM 4324 C CA . LYS B 1 255 ? 0.005 11.039 -15.562 1 90.44 255 LYS B CA 1
ATOM 4325 C C . LYS B 1 255 ? -0.401 10.922 -14.094 1 90.44 255 LYS B C 1
ATOM 4327 O O . LYS B 1 255 ? -1.156 11.75 -13.586 1 90.44 255 LYS B O 1
ATOM 4332 N N . PRO B 1 256 ? -0.062 9.836 -13.477 1 93.06 256 PRO B N 1
ATOM 4333 C CA . PRO B 1 256 ? -0.424 9.609 -12.078 1 93.06 256 PRO B CA 1
ATOM 4334 C C . PRO B 1 256 ? 0.403 10.453 -11.109 1 93.06 256 PRO B C 1
ATOM 4336 O O . PRO B 1 256 ? 1.245 9.914 -10.383 1 93.06 256 PRO B O 1
ATOM 4339 N N . THR B 1 257 ? 0.052 11.734 -10.93 1 94.5 257 THR B N 1
ATOM 4340 C CA . THR B 1 257 ? 0.936 12.695 -10.273 1 94.5 257 THR B CA 1
ATOM 4341 C C . THR B 1 257 ? 0.505 12.922 -8.828 1 94.5 257 THR B C 1
ATOM 4343 O O . THR B 1 257 ? 1.133 13.695 -8.102 1 94.5 257 THR B O 1
ATOM 4346 N N . TYR B 1 258 ? -0.558 12.258 -8.297 1 94.25 258 TYR B N 1
ATOM 4347 C CA . TYR B 1 258 ? -1.012 12.398 -6.918 1 94.25 258 TYR B CA 1
ATOM 4348 C C . TYR B 1 258 ? -0.889 11.078 -6.168 1 94.25 258 TYR B C 1
ATOM 4350 O O . TYR B 1 258 ? -1.282 10.023 -6.68 1 94.25 258 TYR B O 1
ATOM 4358 N N . SER B 1 259 ? -0.338 11.156 -5.023 1 95.75 259 SER B N 1
ATOM 4359 C CA . SER B 1 259 ? -0.24 9.961 -4.191 1 95.75 259 SER B CA 1
ATOM 4360 C C . SER B 1 259 ? -0.37 10.305 -2.711 1 95.75 259 SER B C 1
ATOM 4362 O O . SER B 1 259 ? 0.118 11.344 -2.266 1 95.75 259 SER B O 1
ATOM 4364 N N . GLU B 1 260 ? -1.062 9.406 -2.02 1 96.38 260 GLU B N 1
ATOM 4365 C CA . GLU B 1 260 ? -1.171 9.469 -0.565 1 96.38 260 GLU B CA 1
ATOM 4366 C C . GLU B 1 260 ? -0.091 8.617 0.103 1 96.38 260 GLU B C 1
ATOM 4368 O O . GLU B 1 260 ? 0.102 7.453 -0.255 1 96.38 260 GLU B O 1
ATOM 4373 N N . TYR B 1 261 ? 0.64 9.211 1.035 1 97.81 261 TYR B N 1
ATOM 4374 C CA . TYR B 1 261 ? 1.597 8.492 1.865 1 97.81 261 TYR B CA 1
ATOM 4375 C C . TYR B 1 261 ? 1.267 8.656 3.344 1 97.81 261 TYR B C 1
ATOM 4377 O O . TYR B 1 261 ? 0.804 9.711 3.771 1 97.81 261 TYR B O 1
ATOM 4385 N N . SER B 1 262 ? 1.468 7.633 4.051 1 98.5 262 SER B N 1
ATOM 4386 C CA . SER B 1 262 ? 1.446 7.672 5.512 1 98.5 262 SER B CA 1
ATOM 4387 C C . SER B 1 262 ? 2.834 7.418 6.09 1 98.5 262 SER B C 1
ATOM 4389 O O . SER B 1 262 ? 3.494 6.441 5.73 1 98.5 262 SER B O 1
ATOM 4391 N N . PHE B 1 263 ? 3.291 8.32 6.973 1 98.81 263 PHE B N 1
ATOM 4392 C CA . PHE B 1 263 ? 4.625 8.227 7.559 1 98.81 263 PHE B CA 1
ATOM 4393 C C . PHE B 1 263 ? 4.543 8.008 9.062 1 98.81 263 PHE B C 1
ATOM 4395 O O . PHE B 1 263 ? 3.691 8.594 9.734 1 98.81 263 PHE B O 1
ATOM 4402 N N . LEU B 1 264 ? 5.41 7.184 9.531 1 98.81 264 LEU B N 1
ATOM 4403 C CA . LEU B 1 264 ? 5.672 7.07 10.961 1 98.81 264 LEU B CA 1
ATOM 4404 C C . LEU B 1 264 ? 6.914 7.863 11.352 1 98.81 264 LEU B C 1
ATOM 4406 O O . LEU B 1 264 ? 7.941 7.797 10.672 1 98.81 264 LEU B O 1
ATOM 4410 N N . ASN B 1 265 ? 6.824 8.695 12.352 1 98.81 265 ASN B N 1
ATOM 4411 C CA . ASN B 1 265 ? 7.992 9.398 12.875 1 98.81 265 ASN B CA 1
ATOM 4412 C C . ASN B 1 265 ? 8.734 8.555 13.914 1 98.81 265 ASN B C 1
ATOM 4414 O O . ASN B 1 265 ? 8.242 8.367 15.031 1 98.81 265 ASN B O 1
ATOM 4418 N N . ILE B 1 266 ? 9.867 8.102 13.547 1 98.5 266 ILE B N 1
ATOM 4419 C CA . ILE B 1 266 ? 10.625 7.246 14.461 1 98.5 266 ILE B CA 1
ATOM 4420 C C . ILE B 1 266 ? 11.727 8.062 15.133 1 98.5 266 ILE B C 1
ATOM 4422 O O . ILE B 1 266 ? 12.57 7.512 15.844 1 98.5 266 ILE B O 1
ATOM 4426 N N . GLY B 1 267 ? 11.711 9.406 14.836 1 97.44 267 GLY B N 1
ATOM 4427 C CA . GLY B 1 267 ? 12.75 10.273 15.359 1 97.44 267 GLY B CA 1
ATOM 4428 C C . GLY B 1 267 ? 12.391 10.914 16.688 1 97.44 267 GLY B C 1
ATOM 4429 O O . GLY B 1 267 ? 13.188 11.664 17.25 1 97.44 267 GLY B O 1
ATOM 4430 N N . THR B 1 268 ? 11.227 10.664 17.203 1 96.88 268 THR B N 1
ATOM 4431 C CA . THR B 1 268 ? 10.789 11.211 18.469 1 96.88 268 THR B CA 1
ATOM 4432 C C . THR B 1 268 ? 9.984 10.18 19.266 1 96.88 268 THR B C 1
ATOM 4434 O O . THR B 1 268 ? 9.531 9.18 18.703 1 96.88 268 THR B O 1
ATOM 4437 N N . SER B 1 269 ? 9.844 10.398 20.562 1 96.25 269 SER B N 1
ATOM 4438 C CA . SER B 1 269 ? 9.109 9.477 21.422 1 96.25 269 SER B CA 1
ATOM 4439 C C . SER B 1 269 ? 7.613 9.742 21.375 1 96.25 269 SER B C 1
ATOM 4441 O O . SER B 1 269 ? 7.18 10.891 21.453 1 96.25 269 SER B O 1
ATOM 4443 N N . HIS B 1 270 ? 6.855 8.68 21.172 1 97.31 270 HIS B N 1
ATOM 4444 C CA . HIS B 1 270 ? 5.402 8.742 21.281 1 97.31 270 HIS B CA 1
ATOM 4445 C C . HIS B 1 270 ? 4.797 7.348 21.391 1 97.31 270 HIS B C 1
ATOM 4447 O O . HIS B 1 270 ? 5.516 6.348 21.328 1 97.31 270 HIS B O 1
ATOM 4453 N N . GLU B 1 271 ? 3.525 7.164 21.438 1 96.38 271 GLU B N 1
ATOM 4454 C CA . GLU B 1 271 ? 2.814 5.961 21.844 1 96.38 271 GLU B CA 1
ATOM 4455 C C . GLU B 1 271 ? 3.012 4.828 20.844 1 96.38 271 GLU B C 1
ATOM 4457 O O . GLU B 1 271 ? 2.939 3.65 21.203 1 96.38 271 GLU B O 1
ATOM 4462 N N . VAL B 1 272 ? 3.326 5.117 19.547 1 96.94 272 VAL B N 1
ATOM 4463 C CA . VAL B 1 272 ? 3.334 4.102 18.5 1 96.94 272 VAL B CA 1
ATOM 4464 C C . VAL B 1 272 ? 4.75 3.559 18.312 1 96.94 272 VAL B C 1
ATOM 4466 O O . VAL B 1 272 ? 4.949 2.547 17.641 1 96.94 272 VAL B O 1
ATOM 4469 N N . VAL B 1 273 ? 5.734 4.184 18.891 1 97.31 273 VAL B N 1
ATOM 4470 C CA . VAL B 1 273 ? 7.105 3.713 18.719 1 97.31 273 VAL B CA 1
ATOM 4471 C C . VAL B 1 273 ? 7.66 3.209 20.047 1 97.31 273 VAL B C 1
ATOM 4473 O O . VAL B 1 273 ? 8.859 2.941 20.156 1 97.31 273 VAL B O 1
ATOM 4476 N N . GLU B 1 274 ? 6.797 3.109 21.016 1 93.44 274 GLU B N 1
ATOM 4477 C CA . GLU B 1 274 ? 7.164 2.598 22.344 1 93.44 274 GLU B CA 1
ATOM 4478 C C . GLU B 1 274 ? 6.227 1.477 22.781 1 93.44 274 GLU B C 1
ATOM 4480 O O . GLU B 1 274 ? 5.098 1.378 22.281 1 93.44 274 GLU B O 1
ATOM 4485 N N . ASP B 1 275 ? 6.727 0.589 23.703 1 89.25 275 ASP B N 1
ATOM 4486 C CA . ASP B 1 275 ? 5.914 -0.498 24.234 1 89.25 275 ASP B CA 1
ATOM 4487 C C . ASP B 1 275 ? 4.84 0.035 25.188 1 89.25 275 ASP B C 1
ATOM 4489 O O . ASP B 1 275 ? 5.027 1.072 25.828 1 89.25 275 ASP B O 1
#